Protein 8JBS (pdb70)

Radius of gyration: 22.24 Å; Cα contacts (8 Å, |Δi|>4): 721; chains: 2; bounding box: 61×54×59 Å

Nearest PDB structures (foldseek):
  8jbt-assembly1_A  TM=9.901E-01  e=3.419E-38  Chloracidobacterium thermophilum
  7xcn-assembly1_R  TM=5.108E-01  e=2.645E-13  Methanosarcina barkeri MS
  4jgi-assembly3_B-2  TM=5.455E-01  e=2.363E-11  Desulfitobacterium hafniense
  2i2x-assembly4_P  TM=4.589E-01  e=1.493E-10  Methanosarcina barkeri
  8ssc-assembly1_A  TM=4.813E-01  e=2.983E-09  Thermus thermophilus HB8

Structure (mmCIF, N/CA/C/O backbone):
data_8JBS
#
_entry.id   8JBS
#
_cell.length_a   125.218
_cell.length_b   125.218
_cell.length_c   73.088
_cell.angle_alpha   90.00
_cell.angle_beta   90.00
_cell.angle_gamma   120.00
#
_symmetry.space_group_name_H-M   'P 31 2 1'
#
loop_
_entity.id
_entity.type
_entity.pdbx_description
1 polymer 'Putative cobalamin binding protein'
2 non-polymer COBALAMIN
3 non-polymer "5'-DEOXYADENOSINE"
4 water water
#
loop_
_atom_site.group_PDB
_atom_site.id
_atom_site.type_symbol
_atom_site.label_atom_id
_atom_site.label_alt_id
_atom_site.label_comp_id
_atom_site.label_asym_id
_atom_site.label_entity_id
_atom_site.label_seq_id
_atom_site.pdbx_PDB_ins_code
_atom_site.Cartn_x
_atom_site.Cartn_y
_atom_site.Cartn_z
_atom_site.occupancy
_atom_site.B_iso_or_equiv
_atom_site.auth_seq_id
_atom_site.auth_comp_id
_atom_site.auth_asym_id
_atom_site.auth_atom_id
_atom_site.pdbx_PDB_model_num
ATOM 1 N N . VAL A 1 91 ? 24.736 -43.321 -8.250 1.00 118.89 9 VAL A N 1
ATOM 2 C CA . VAL A 1 91 ? 24.347 -42.806 -9.602 1.00 131.00 9 VAL A CA 1
ATOM 3 C C . VAL A 1 91 ? 25.615 -42.446 -10.393 1.00 134.23 9 VAL A C 1
ATOM 4 O O . VAL A 1 91 ? 25.648 -42.642 -11.606 1.00 108.37 9 VAL A O 1
ATOM 8 N N . THR A 1 92 ? 26.685 -42.004 -9.704 1.00 148.81 10 THR A N 1
ATOM 9 C CA . THR A 1 92 ? 27.868 -41.437 -10.347 1.00 138.62 10 THR A CA 1
ATOM 10 C C . THR A 1 92 ? 29.068 -42.383 -10.251 1.00 133.32 10 THR A C 1
ATOM 11 O O . THR A 1 92 ? 30.038 -42.108 -9.543 1.00 109.89 10 THR A O 1
ATOM 15 N N . ALA A 1 93 ? 28.993 -43.501 -10.981 1.00 137.45 11 ALA A N 1
ATOM 16 C CA . ALA A 1 93 ? 30.167 -44.283 -11.344 1.00 125.03 11 ALA A CA 1
ATOM 17 C C . ALA A 1 93 ? 30.519 -44.013 -12.806 1.00 127.24 11 ALA A C 1
ATOM 18 O O . ALA A 1 93 ? 31.426 -44.642 -13.340 1.00 141.73 11 ALA A O 1
ATOM 20 N N . SER A 1 94 ? 29.790 -43.083 -13.445 1.00 128.74 12 SER A N 1
ATOM 21 C CA . SER A 1 94 ? 30.079 -42.625 -14.799 1.00 110.14 12 SER A CA 1
ATOM 22 C C . SER A 1 94 ? 31.284 -41.689 -14.808 1.00 112.09 12 SER A C 1
ATOM 23 O O . SER A 1 94 ? 31.913 -41.482 -15.847 1.00 90.05 12 SER A O 1
ATOM 26 N N . LEU A 1 95 ? 31.540 -41.071 -13.648 1.00 119.96 13 LEU A N 1
ATOM 27 C CA . LEU A 1 95 ? 32.841 -40.495 -13.351 1.00 127.86 13 LEU A CA 1
ATOM 28 C C . LEU A 1 95 ? 33.917 -41.535 -13.658 1.00 121.96 13 LEU A C 1
ATOM 29 O O . LEU A 1 95 ? 34.804 -41.278 -14.472 1.00 117.18 13 LEU A O 1
ATOM 34 N N . ASP A 1 96 ? 33.782 -42.724 -13.044 1.00 110.63 14 ASP A N 1
ATOM 35 C CA . ASP A 1 96 ? 34.812 -43.757 -13.049 1.00 99.84 14 ASP A CA 1
ATOM 36 C C . ASP A 1 96 ? 35.037 -44.310 -14.461 1.00 85.69 14 ASP A C 1
ATOM 37 O O . ASP A 1 96 ? 36.081 -44.899 -14.744 1.00 83.23 14 ASP A O 1
ATOM 42 N N . GLN A 1 97 ? 34.069 -44.105 -15.358 1.00 83.54 15 GLN A N 1
ATOM 43 C CA . GLN A 1 97 ? 34.207 -44.519 -16.745 1.00 98.01 15 GLN A CA 1
ATOM 44 C C . GLN A 1 97 ? 34.961 -43.462 -17.550 1.00 88.47 15 GLN A C 1
ATOM 45 O O . GLN A 1 97 ? 35.572 -43.769 -18.574 1.00 75.54 15 GLN A O 1
ATOM 51 N N . ALA A 1 98 ? 34.861 -42.203 -17.110 1.00 93.48 16 ALA A N 1
ATOM 52 C CA . ALA A 1 98 ? 35.646 -41.121 -17.682 1.00 89.06 16 ALA A CA 1
ATOM 53 C C . ALA A 1 98 ? 37.128 -41.305 -17.350 1.00 88.26 16 ALA A C 1
ATOM 54 O O . ALA A 1 98 ? 37.982 -41.099 -18.212 1.00 91.53 16 ALA A O 1
ATOM 56 N N . LEU A 1 99 ? 37.413 -41.722 -16.107 1.00 74.08 17 LEU A N 1
ATOM 57 C CA . LEU A 1 99 ? 38.771 -41.968 -15.640 1.00 87.68 17 LEU A CA 1
ATOM 58 C C . LEU A 1 99 ? 39.434 -43.068 -16.474 1.00 91.79 17 LEU A C 1
ATOM 59 O O . LEU A 1 99 ? 40.569 -42.901 -16.918 1.00 102.10 17 LEU A O 1
ATOM 64 N N . VAL A 1 100 ? 38.731 -44.193 -16.654 1.00 96.38 18 VAL A N 1
ATOM 65 C CA . VAL A 1 100 ? 39.278 -45.374 -17.312 1.00 102.33 18 VAL A CA 1
ATOM 66 C C . VAL A 1 100 ? 39.565 -45.076 -18.784 1.00 93.22 18 VAL A C 1
ATOM 67 O O . VAL A 1 100 ? 40.583 -45.521 -19.306 1.00 90.21 18 VAL A O 1
ATOM 71 N N . ALA A 1 101 ? 38.666 -44.336 -19.448 1.00 83.93 19 ALA A N 1
ATOM 72 C CA . ALA A 1 101 ? 38.815 -44.038 -20.866 1.00 91.78 19 ALA A CA 1
ATOM 73 C C . ALA A 1 101 ? 39.861 -42.932 -21.092 1.00 96.37 19 ALA A C 1
ATOM 74 O O . ALA A 1 101 ? 40.332 -42.746 -22.219 1.00 82.35 19 ALA A O 1
ATOM 76 N N . ARG A 1 102 ? 40.249 -42.227 -20.011 1.00 91.26 20 ARG A N 1
ATOM 77 C CA . ARG A 1 102 ? 41.087 -41.037 -20.084 1.00 97.93 20 ARG A CA 1
ATOM 78 C C . ARG A 1 102 ? 40.357 -39.988 -20.928 1.00 88.88 20 ARG A C 1
ATOM 79 O O . ARG A 1 102 ? 40.961 -39.397 -21.826 1.00 85.26 20 ARG A O 1
ATOM 87 N N . ASP A 1 103 ? 39.058 -39.782 -20.636 1.00 77.49 21 ASP A N 1
ATOM 88 C CA . ASP A 1 103 ? 38.230 -38.819 -21.354 1.00 81.36 21 ASP A CA 1
ATOM 89 C C . ASP A 1 103 ? 38.394 -37.432 -20.726 1.00 76.16 21 ASP A C 1
ATOM 90 O O . ASP A 1 103 ? 37.673 -37.030 -19.804 1.00 58.66 21 ASP A O 1
ATOM 95 N N . TRP A 1 104 ? 39.352 -36.688 -21.278 1.00 78.64 22 TRP A N 1
ATOM 96 C CA . TRP A 1 104 ? 39.803 -35.452 -20.675 1.00 68.79 22 TRP A CA 1
ATOM 97 C C . TRP A 1 104 ? 38.616 -34.500 -20.575 1.00 70.23 22 TRP A C 1
ATOM 98 O O . TRP A 1 104 ? 38.396 -33.926 -19.505 1.00 66.78 22 TRP A O 1
ATOM 109 N N . ALA A 1 105 ? 37.786 -34.474 -21.635 1.00 64.07 23 ALA A N 1
ATOM 110 C CA . ALA A 1 105 ? 36.654 -33.559 -21.743 1.00 63.18 23 ALA A CA 1
ATOM 111 C C . ALA A 1 105 ? 35.667 -33.691 -20.583 1.00 66.24 23 ALA A C 1
ATOM 112 O O . ALA A 1 105 ? 35.116 -32.687 -20.120 1.00 67.05 23 ALA A O 1
ATOM 114 N N . ALA A 1 106 ? 35.416 -34.918 -20.124 1.00 64.90 24 ALA A N 1
ATOM 115 C CA . ALA A 1 106 ? 34.371 -35.113 -19.134 1.00 66.66 24 ALA A CA 1
ATOM 116 C C . ALA A 1 106 ? 34.916 -34.713 -17.770 1.00 69.92 24 ALA A C 1
ATOM 117 O O . ALA A 1 106 ? 34.195 -34.172 -16.924 1.00 67.72 24 ALA A O 1
ATOM 119 N N . LEU A 1 107 ? 36.216 -34.976 -17.599 1.00 75.86 25 LEU A N 1
ATOM 120 C CA . LEU A 1 107 ? 36.947 -34.617 -16.392 1.00 74.73 25 LEU A CA 1
ATOM 121 C C . LEU A 1 107 ? 37.011 -33.099 -16.262 1.00 63.41 25 LEU A C 1
ATOM 122 O O . LEU A 1 107 ? 36.731 -32.552 -15.194 1.00 58.25 25 LEU A O 1
ATOM 127 N N . GLN A 1 108 ? 37.355 -32.447 -17.379 1.00 59.32 26 GLN A N 1
ATOM 128 C CA . GLN A 1 108 ? 37.362 -30.997 -17.476 1.00 59.94 26 GLN A CA 1
ATOM 129 C C . GLN A 1 108 ? 35.999 -30.461 -17.074 1.00 58.72 26 GLN A C 1
ATOM 130 O O . GLN A 1 108 ? 35.938 -29.606 -16.184 1.00 58.00 26 GLN A O 1
ATOM 136 N N . ALA A 1 109 ? 34.942 -31.015 -17.695 1.00 63.96 27 ALA A N 1
ATOM 137 C CA . ALA A 1 109 ? 33.565 -30.576 -17.469 1.00 65.65 27 ALA A CA 1
ATOM 138 C C . ALA A 1 109 ? 33.196 -30.662 -15.990 1.00 59.85 27 ALA A C 1
ATOM 139 O O . ALA A 1 109 ? 32.562 -29.758 -15.456 1.00 57.88 27 ALA A O 1
ATOM 141 N N . ARG A 1 110 ? 33.572 -31.759 -15.333 1.00 65.56 28 ARG A N 1
ATOM 142 C CA . ARG A 1 110 ? 33.211 -31.958 -13.937 1.00 72.91 28 ARG A CA 1
ATOM 143 C C . ARG A 1 110 ? 34.063 -31.056 -13.046 1.00 68.12 28 ARG A C 1
ATOM 144 O O . ARG A 1 110 ? 33.542 -30.492 -12.081 1.00 64.96 28 ARG A O 1
ATOM 152 N N . TYR A 1 111 ? 35.365 -30.920 -13.363 1.00 62.60 29 TYR A N 1
ATOM 153 C CA . TYR A 1 111 ? 36.234 -30.055 -12.572 1.00 58.53 29 TYR A CA 1
ATOM 154 C C . TYR A 1 111 ? 35.698 -28.625 -12.683 1.00 56.49 29 TYR A C 1
ATOM 155 O O . TYR A 1 111 ? 35.489 -27.939 -11.674 1.00 53.69 29 TYR A O 1
ATOM 164 N N . TYR A 1 112 ? 35.384 -28.222 -13.919 1.00 49.76 30 TYR A N 1
ATOM 165 C CA . TYR A 1 112 ? 34.764 -26.928 -14.187 1.00 53.26 30 TYR A CA 1
ATOM 166 C C . TYR A 1 112 ? 33.582 -26.698 -13.247 1.00 55.84 30 TYR A C 1
ATOM 167 O O . TYR A 1 112 ? 33.532 -25.670 -12.586 1.00 65.67 30 TYR A O 1
ATOM 176 N N . GLU A 1 113 ? 32.630 -27.639 -13.210 1.00 67.18 31 GLU A N 1
ATOM 177 C CA . GLU A 1 113 ? 31.374 -27.472 -12.485 1.00 74.09 31 GLU A CA 1
ATOM 178 C C . GLU A 1 113 ? 31.668 -27.254 -11.004 1.00 64.86 31 GLU A C 1
ATOM 179 O O . GLU A 1 113 ? 30.986 -26.476 -10.351 1.00 73.20 31 GLU A O 1
ATOM 185 N N . ALA A 1 114 ? 32.686 -27.943 -10.488 1.00 58.93 32 ALA A N 1
ATOM 186 C CA . ALA A 1 114 ? 33.109 -27.784 -9.101 1.00 65.74 32 ALA A CA 1
ATOM 187 C C . ALA A 1 114 ? 33.761 -26.417 -8.873 1.00 65.83 32 ALA A C 1
ATOM 188 O O . ALA A 1 114 ? 33.455 -25.723 -7.905 1.00 64.71 32 ALA A O 1
ATOM 190 N N . ALA A 1 115 ? 34.677 -26.046 -9.774 1.00 61.41 33 ALA A N 1
ATOM 191 C CA . ALA A 1 115 ? 35.468 -24.840 -9.608 1.00 62.52 33 ALA A CA 1
ATOM 192 C C . ALA A 1 115 ? 34.565 -23.604 -9.632 1.00 61.52 33 ALA A C 1
ATOM 193 O O . ALA A 1 115 ? 34.559 -22.808 -8.687 1.00 46.37 33 ALA A O 1
ATOM 195 N N . VAL A 1 116 ? 33.779 -23.440 -10.704 1.00 55.23 34 VAL A N 1
ATOM 196 C CA . VAL A 1 116 ? 32.961 -22.238 -10.836 1.00 53.41 34 VAL A CA 1
ATOM 197 C C . VAL A 1 116 ? 31.892 -22.196 -9.743 1.00 55.78 34 VAL A C 1
ATOM 198 O O . VAL A 1 116 ? 31.244 -21.170 -9.573 1.00 54.37 34 VAL A O 1
ATOM 202 N N . ALA A 1 117 ? 31.699 -23.285 -8.990 1.00 57.60 35 ALA A N 1
ATOM 203 C CA . ALA A 1 117 ? 30.680 -23.294 -7.955 1.00 65.57 35 ALA A CA 1
ATOM 204 C C . ALA A 1 117 ? 31.304 -23.061 -6.581 1.00 64.55 35 ALA A C 1
ATOM 205 O O . ALA A 1 117 ? 30.583 -22.942 -5.591 1.00 72.26 35 ALA A O 1
ATOM 207 N N . GLY A 1 118 ? 32.637 -23.026 -6.520 1.00 60.83 36 GLY A N 1
ATOM 208 C CA . GLY A 1 118 ? 33.343 -22.747 -5.278 1.00 59.65 36 GLY A CA 1
ATOM 209 C C . GLY A 1 118 ? 33.442 -24.005 -4.420 1.00 66.62 36 GLY A C 1
ATOM 210 O O . GLY A 1 118 ? 33.591 -23.920 -3.202 1.00 66.95 36 GLY A O 1
ATOM 211 N N . ASP A 1 119 ? 33.375 -25.171 -5.078 1.00 63.17 37 ASP A N 1
ATOM 212 C CA . ASP A 1 119 ? 33.254 -26.436 -4.379 1.00 61.88 37 ASP A CA 1
ATOM 213 C C . ASP A 1 119 ? 34.629 -27.084 -4.260 1.00 60.43 37 ASP A C 1
ATOM 214 O O . ASP A 1 119 ? 34.980 -27.981 -5.038 1.00 56.72 37 ASP A O 1
ATOM 219 N N . GLU A 1 120 ? 35.360 -26.644 -3.227 1.00 59.95 38 GLU A N 1
ATOM 220 C CA . GLU A 1 120 ? 36.712 -27.095 -2.949 1.00 69.51 38 GLU A CA 1
ATOM 221 C C . GLU A 1 120 ? 36.743 -28.621 -2.850 1.00 75.88 38 GLU A C 1
ATOM 222 O O . GLU A 1 120 ? 37.601 -29.252 -3.468 1.00 75.49 38 GLU A O 1
ATOM 228 N N . LEU A 1 121 ? 35.787 -29.203 -2.100 1.00 82.29 39 LEU A N 1
ATOM 229 C CA . LEU A 1 121 ? 35.816 -30.626 -1.771 1.00 79.58 39 LEU A CA 1
ATOM 230 C C . LEU A 1 121 ? 35.509 -31.442 -3.026 1.00 72.52 39 LEU A C 1
ATOM 231 O O . LEU A 1 121 ? 36.209 -32.402 -3.317 1.00 74.94 39 LEU A O 1
ATOM 236 N N . ALA A 1 122 ? 34.459 -31.069 -3.772 1.00 72.00 40 ALA A N 1
ATOM 237 C CA . ALA A 1 122 ? 34.142 -31.749 -5.023 1.00 64.29 40 ALA A CA 1
ATOM 238 C C . ALA A 1 122 ? 35.354 -31.696 -5.954 1.00 64.71 40 ALA A C 1
ATOM 239 O O . ALA A 1 122 ? 35.657 -32.666 -6.656 1.00 67.59 40 ALA A O 1
ATOM 241 N N . GLY A 1 123 ? 36.068 -30.561 -5.907 1.00 62.76 41 GLY A N 1
ATOM 242 C CA . GLY A 1 123 ? 37.242 -30.345 -6.727 1.00 57.77 41 GLY A CA 1
ATOM 243 C C . GLY A 1 123 ? 38.391 -31.269 -6.352 1.00 56.26 41 GLY A C 1
ATOM 244 O O . GLY A 1 123 ? 38.925 -31.957 -7.217 1.00 55.99 41 GLY A O 1
ATOM 245 N N . VAL A 1 124 ? 38.759 -31.287 -5.066 1.00 60.35 42 VAL A N 1
ATOM 246 C CA . VAL A 1 124 ? 39.826 -32.158 -4.598 1.00 66.32 42 VAL A CA 1
ATOM 247 C C . VAL A 1 124 ? 39.442 -33.622 -4.839 1.00 61.98 42 VAL A C 1
ATOM 248 O O . VAL A 1 124 ? 40.255 -34.400 -5.345 1.00 65.95 42 VAL A O 1
ATOM 252 N N . ALA A 1 125 ? 38.198 -33.992 -4.502 1.00 67.34 43 ALA A N 1
ATOM 253 C CA . ALA A 1 125 ? 37.728 -35.365 -4.670 1.00 74.52 43 ALA A CA 1
ATOM 254 C C . ALA A 1 125 ? 38.005 -35.819 -6.104 1.00 73.81 43 ALA A C 1
ATOM 255 O O . ALA A 1 125 ? 38.621 -36.857 -6.314 1.00 68.19 43 ALA A O 1
ATOM 257 N N . LEU A 1 126 ? 37.576 -35.022 -7.093 1.00 74.15 44 LEU A N 1
ATOM 258 C CA . LEU A 1 126 ? 37.752 -35.408 -8.482 1.00 74.25 44 LEU A CA 1
ATOM 259 C C . LEU A 1 126 ? 39.234 -35.675 -8.734 1.00 71.18 44 LEU A C 1
ATOM 260 O O . LEU A 1 126 ? 39.578 -36.709 -9.297 1.00 72.00 44 LEU A O 1
ATOM 265 N N . LEU A 1 127 ? 40.118 -34.781 -8.261 1.00 75.57 45 LEU A N 1
ATOM 266 C CA . LEU A 1 127 ? 41.557 -34.938 -8.468 1.00 73.36 45 LEU A CA 1
ATOM 267 C C . LEU A 1 127 ? 42.067 -36.175 -7.732 1.00 74.17 45 LEU A C 1
ATOM 268 O O . LEU A 1 127 ? 42.720 -37.004 -8.367 1.00 63.91 45 LEU A O 1
ATOM 273 N N . GLU A 1 128 ? 41.800 -36.256 -6.408 1.00 73.92 46 GLU A N 1
ATOM 274 C CA . GLU A 1 128 ? 42.217 -37.379 -5.565 1.00 79.05 46 GLU A CA 1
ATOM 275 C C . GLU A 1 128 ? 41.895 -38.705 -6.279 1.00 78.11 46 GLU A C 1
ATOM 276 O O . GLU A 1 128 ? 42.772 -39.536 -6.523 1.00 75.05 46 GLU A O 1
ATOM 282 N N . ARG A 1 129 ? 40.640 -38.860 -6.708 1.00 80.25 47 ARG A N 1
ATOM 283 C CA . ARG A 1 129 ? 40.164 -40.104 -7.291 1.00 84.27 47 ARG A CA 1
ATOM 284 C C . ARG A 1 129 ? 40.909 -40.427 -8.592 1.00 78.37 47 ARG A C 1
ATOM 285 O O . ARG A 1 129 ? 41.294 -41.570 -8.808 1.00 84.92 47 ARG A O 1
ATOM 293 N N . ALA A 1 130 ? 41.165 -39.425 -9.440 1.00 71.93 48 ALA A N 1
ATOM 294 C CA . ALA A 1 130 ? 41.891 -39.642 -10.686 1.00 68.88 48 ALA A CA 1
ATOM 295 C C . ALA A 1 130 ? 43.360 -40.029 -10.465 1.00 72.64 48 ALA A C 1
ATOM 296 O O . ALA A 1 130 ? 43.969 -40.642 -11.339 1.00 71.55 48 ALA A O 1
ATOM 298 N N . TYR A 1 131 ? 43.957 -39.655 -9.322 1.00 77.51 49 TYR A N 1
ATOM 299 C CA . TYR A 1 131 ? 45.339 -40.021 -9.023 1.00 81.45 49 TYR A CA 1
ATOM 300 C C . TYR A 1 131 ? 45.391 -41.511 -8.686 1.00 86.49 49 TYR A C 1
ATOM 301 O O . TYR A 1 131 ? 46.189 -42.251 -9.267 1.00 85.48 49 TYR A O 1
ATOM 310 N N . ARG A 1 132 ? 44.515 -41.923 -7.754 1.00 92.71 50 ARG A N 1
ATOM 311 C CA . ARG A 1 132 ? 44.444 -43.292 -7.262 1.00 89.03 50 ARG A CA 1
ATOM 312 C C . ARG A 1 132 ? 43.905 -44.236 -8.325 1.00 79.64 50 ARG A C 1
ATOM 313 O O . ARG A 1 132 ? 44.070 -45.438 -8.190 1.00 78.71 50 ARG A O 1
ATOM 321 N N . SER A 1 133 ? 43.395 -43.651 -9.411 1.00 82.93 51 SER A N 1
ATOM 322 C CA . SER A 1 133 ? 42.981 -44.455 -10.583 1.00 83.07 51 SER A CA 1
ATOM 323 C C . SER A 1 133 ? 44.219 -44.615 -11.464 1.00 78.45 51 SER A C 1
ATOM 324 O O . SER A 1 133 ? 44.110 -45.249 -12.524 1.00 73.90 51 SER A O 1
ATOM 327 N N . GLY A 1 134 ? 45.336 -44.019 -11.046 1.00 76.74 52 GLY A N 1
ATOM 328 C CA . GLY A 1 134 ? 46.588 -44.143 -11.777 1.00 74.05 52 GLY A CA 1
ATOM 329 C C . GLY A 1 134 ? 46.854 -43.021 -12.792 1.00 76.89 52 GLY A C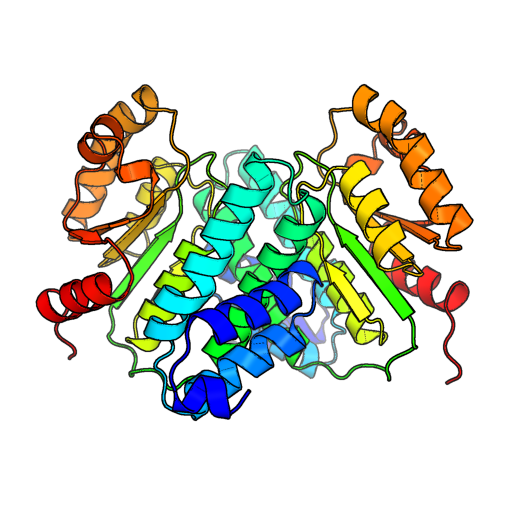 1
ATOM 330 O O . GLY A 1 134 ? 47.813 -43.113 -13.548 1.00 66.86 52 GLY A O 1
ATOM 331 N N . ILE A 1 135 ? 46.058 -41.940 -12.825 1.00 86.55 53 ILE A N 1
ATOM 332 C CA . ILE A 1 135 ? 46.416 -40.808 -13.678 1.00 75.14 53 ILE A CA 1
ATOM 333 C C . ILE A 1 135 ? 47.483 -39.990 -12.955 1.00 64.71 53 ILE A C 1
ATOM 334 O O . ILE A 1 135 ? 47.310 -39.606 -11.790 1.00 59.80 53 ILE A O 1
ATOM 339 N N . PRO A 1 136 ? 48.621 -39.709 -13.624 1.00 57.33 54 PRO A N 1
ATOM 340 C CA . PRO A 1 136 ? 49.687 -38.906 -12.999 1.00 58.39 54 PRO A CA 1
ATOM 341 C C . PRO A 1 136 ? 49.312 -37.424 -12.798 1.00 57.86 54 PRO A C 1
ATOM 342 O O . PRO A 1 136 ? 48.573 -36.814 -13.593 1.00 50.92 54 PRO A O 1
ATOM 346 N N . VAL A 1 137 ? 49.836 -36.833 -11.718 1.00 55.47 55 VAL A N 1
ATOM 347 C CA . VAL A 1 137 ? 49.504 -35.465 -11.335 1.00 56.12 55 VAL A CA 1
ATOM 348 C C . VAL A 1 137 ? 49.792 -34.499 -12.489 1.00 48.20 55 VAL A C 1
ATOM 349 O O . VAL A 1 137 ? 48.984 -33.622 -12.795 1.00 49.00 55 VAL A O 1
ATOM 353 N N . VAL A 1 138 ? 50.947 -34.649 -13.123 1.00 42.44 56 VAL A N 1
ATOM 354 C CA . VAL A 1 138 ? 51.316 -33.791 -14.229 1.00 44.53 56 VAL A CA 1
ATOM 355 C C . VAL A 1 138 ? 50.260 -33.819 -15.331 1.00 47.85 56 VAL A C 1
ATOM 356 O O . VAL A 1 138 ? 50.012 -32.797 -15.963 1.00 56.00 56 VAL A O 1
ATOM 360 N N . ALA A 1 139 ? 49.655 -34.980 -15.596 1.00 55.79 57 ALA A N 1
ATOM 361 C CA . ALA A 1 139 ? 48.687 -35.091 -16.683 1.00 53.46 57 ALA A CA 1
ATOM 362 C C . ALA A 1 139 ? 47.337 -34.522 -16.252 1.00 50.88 57 ALA A C 1
ATOM 363 O O . ALA A 1 139 ? 46.638 -33.900 -17.042 1.00 51.42 57 ALA A O 1
ATOM 365 N N . LEU A 1 140 ? 46.980 -34.693 -14.977 1.00 56.18 58 LEU A N 1
ATOM 366 C CA . LEU A 1 140 ? 45.860 -33.949 -14.420 1.00 53.98 58 LEU A CA 1
ATOM 367 C C . LEU A 1 140 ? 46.054 -32.460 -14.675 1.00 55.88 58 LEU A C 1
ATOM 368 O O . LEU A 1 140 ? 45.122 -31.806 -15.130 1.00 53.34 58 LEU A O 1
ATOM 373 N N . LYS A 1 141 ? 47.261 -31.960 -14.355 1.00 52.74 59 LYS A N 1
ATOM 374 C CA . LYS A 1 141 ? 47.595 -30.548 -14.429 1.00 51.94 59 LYS A CA 1
ATOM 375 C C . LYS A 1 141 ? 47.549 -30.022 -15.866 1.00 49.68 59 LYS A C 1
ATOM 376 O O . LYS A 1 141 ? 47.029 -28.935 -16.105 1.00 49.60 59 LYS A O 1
ATOM 382 N N . GLU A 1 142 ? 48.088 -30.796 -16.810 1.00 48.72 60 GLU A N 1
ATOM 383 C CA . GLU A 1 142 ? 48.208 -30.361 -18.189 1.00 53.33 60 GLU A CA 1
ATOM 384 C C . GLU A 1 142 ? 46.908 -30.572 -18.963 1.00 53.02 60 GLU A C 1
ATOM 385 O O . GLU A 1 142 ? 46.645 -29.822 -19.900 1.00 54.06 60 GLU A O 1
ATOM 391 N N . HIS A 1 143 ? 46.077 -31.535 -18.542 1.00 47.78 61 HIS A N 1
ATOM 392 C CA . HIS A 1 143 ? 44.980 -31.990 -19.387 1.00 49.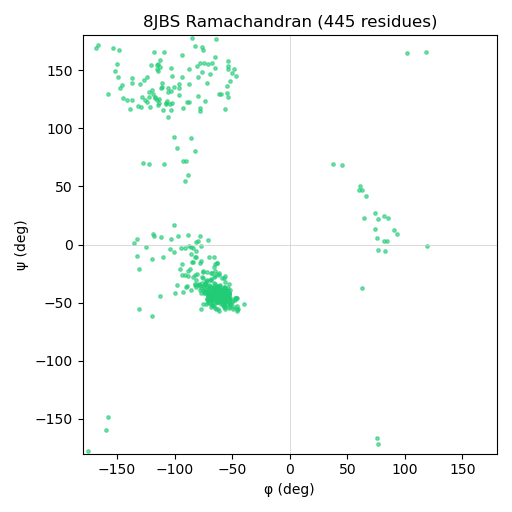24 61 HIS A CA 1
ATOM 393 C C . HIS A 1 143 ? 43.619 -31.904 -18.692 1.00 52.37 61 HIS A C 1
ATOM 394 O O . HIS A 1 143 ? 42.618 -32.127 -19.356 1.00 53.30 61 HIS A O 1
ATOM 401 N N . VAL A 1 144 ? 43.557 -31.485 -17.415 1.00 54.12 62 VAL A N 1
ATOM 402 C CA . VAL A 1 144 ? 42.294 -31.137 -16.767 1.00 52.22 62 VAL A CA 1
ATOM 403 C C . VAL A 1 144 ? 42.347 -29.662 -16.331 1.00 56.25 62 VAL A C 1
ATOM 404 O O . VAL A 1 144 ? 41.536 -28.829 -16.755 1.00 53.04 62 VAL A O 1
ATOM 408 N N . LEU A 1 145 ? 43.295 -29.326 -15.447 1.00 60.40 63 LEU A N 1
ATOM 409 C CA . LEU A 1 145 ? 43.303 -28.023 -14.801 1.00 51.16 63 LEU A CA 1
ATOM 410 C C . LEU A 1 145 ? 43.599 -26.917 -15.805 1.00 44.87 63 LEU A C 1
ATOM 411 O O . LEU A 1 145 ? 42.860 -25.953 -15.886 1.00 50.27 63 LEU A O 1
ATOM 416 N N . THR A 1 146 ? 44.663 -27.060 -16.587 1.00 43.62 64 THR A N 1
ATOM 417 C CA . THR A 1 146 ? 45.063 -25.997 -17.489 1.00 45.64 64 THR A CA 1
ATOM 418 C C . THR A 1 146 ? 43.964 -25.736 -18.530 1.00 49.26 64 THR A C 1
ATOM 419 O O . THR A 1 146 ? 43.472 -24.621 -18.639 1.00 53.79 64 THR A O 1
ATOM 423 N N . PRO A 1 147 ? 43.490 -26.725 -19.315 1.00 62.91 65 PRO A N 1
ATOM 424 C CA . PRO A 1 147 ? 42.392 -26.476 -20.262 1.00 57.28 65 PRO A CA 1
ATOM 425 C C . PRO A 1 147 ? 41.145 -25.806 -19.680 1.00 51.39 65 PRO A C 1
ATOM 426 O O . PRO A 1 147 ? 40.519 -24.955 -20.318 1.00 49.49 65 PRO A O 1
ATOM 430 N N . VAL A 1 148 ? 40.777 -26.210 -18.459 1.00 44.27 66 VAL A N 1
ATOM 431 C CA . VAL A 1 148 ? 39.604 -25.658 -17.804 1.00 47.62 66 VAL A CA 1
ATOM 432 C C . VAL A 1 148 ? 39.788 -24.160 -17.572 1.00 51.62 66 VAL A C 1
ATOM 433 O O . VAL A 1 148 ? 38.887 -23.353 -17.836 1.00 52.29 66 VAL A O 1
ATOM 437 N N . LEU A 1 149 ? 40.965 -23.790 -17.071 1.00 47.72 67 LEU A N 1
ATOM 438 C CA . LEU A 1 149 ? 41.216 -22.398 -16.747 1.00 50.85 67 LEU A CA 1
ATOM 439 C C . LEU A 1 149 ? 41.301 -21.572 -18.028 1.00 51.00 67 LEU A C 1
ATOM 440 O O . LEU A 1 149 ? 40.857 -20.429 -18.060 1.00 51.80 67 LEU A O 1
ATOM 445 N N . HIS A 1 150 ? 41.865 -22.154 -19.088 1.00 47.16 68 HIS A N 1
ATOM 446 C CA . HIS A 1 150 ? 41.921 -21.450 -20.356 1.00 51.42 68 HIS A CA 1
ATOM 447 C C . HIS A 1 150 ? 40.481 -21.167 -20.774 1.00 53.45 68 HIS A C 1
ATOM 448 O O . HIS A 1 150 ? 40.158 -20.061 -21.185 1.00 59.32 68 HIS A O 1
ATOM 455 N N . LEU A 1 151 ? 39.603 -22.164 -20.625 1.00 54.57 69 LEU A N 1
ATOM 456 C CA . LEU A 1 151 ? 38.245 -22.028 -21.108 1.00 50.53 69 LEU A CA 1
ATOM 457 C C . LEU A 1 151 ? 37.478 -21.005 -20.262 1.00 53.58 69 LEU A C 1
ATOM 458 O O . LEU A 1 151 ? 36.719 -20.188 -20.798 1.00 49.11 69 LEU A O 1
ATOM 463 N N . ILE A 1 152 ? 37.642 -21.081 -18.930 1.00 46.74 70 ILE A N 1
ATOM 464 C CA . ILE A 1 152 ? 37.103 -20.056 -18.056 1.00 49.02 70 ILE A CA 1
ATOM 465 C C . ILE A 1 152 ? 37.437 -18.662 -18.601 1.00 50.00 70 ILE A C 1
ATOM 466 O O . ILE A 1 152 ? 36.588 -17.777 -18.609 1.00 48.58 70 ILE A O 1
ATOM 471 N N . GLY A 1 153 ? 38.692 -18.446 -19.002 1.00 47.21 71 GLY A N 1
ATOM 472 C CA . GLY A 1 153 ? 39.093 -17.160 -19.539 1.00 49.52 71 GLY A CA 1
ATOM 473 C C . GLY A 1 153 ? 38.448 -16.873 -20.897 1.00 51.08 71 GLY A C 1
ATOM 474 O O . GLY A 1 153 ? 38.046 -15.745 -21.144 1.00 53.57 71 GLY A O 1
ATOM 475 N N . GLU A 1 154 ? 38.377 -17.868 -21.796 1.00 55.66 72 GLU A N 1
ATOM 476 C CA . GLU A 1 154 ? 37.761 -17.657 -23.103 1.00 55.74 72 GLU A CA 1
ATOM 477 C C . GLU A 1 154 ? 36.299 -17.268 -22.891 1.00 55.09 72 GLU A C 1
ATOM 478 O O . GLU A 1 154 ? 35.807 -16.336 -23.518 1.00 59.00 72 GLU A O 1
ATOM 484 N N . ARG A 1 155 ? 35.621 -17.947 -21.962 1.00 57.91 73 ARG A N 1
ATOM 485 C CA . ARG A 1 155 ? 34.211 -17.686 -21.701 1.00 65.79 73 ARG A CA 1
ATOM 486 C C . ARG A 1 155 ? 34.021 -16.301 -21.077 1.00 61.85 73 ARG A C 1
ATOM 487 O O . ARG A 1 155 ? 33.107 -15.561 -21.455 1.00 54.50 73 ARG A O 1
ATOM 495 N N . TRP A 1 156 ? 34.876 -15.962 -20.101 1.00 61.69 74 TRP A N 1
ATOM 496 C CA . TRP A 1 156 ? 34.764 -14.685 -19.423 1.00 54.95 74 TRP A CA 1
ATOM 497 C C . TRP A 1 156 ? 34.851 -13.560 -20.454 1.00 59.64 74 TRP A C 1
ATOM 498 O O . TRP A 1 156 ? 34.146 -12.555 -20.339 1.00 64.29 74 TRP A O 1
ATOM 509 N N . ARG A 1 157 ? 35.717 -13.749 -21.454 1.00 52.71 75 ARG A N 1
ATOM 510 C CA . ARG A 1 157 ? 35.966 -12.726 -22.453 1.00 56.40 75 ARG A CA 1
ATOM 511 C C . ARG A 1 157 ? 34.760 -12.547 -23.375 1.00 58.90 75 ARG A C 1
ATOM 512 O O . ARG A 1 157 ? 34.525 -11.430 -23.834 1.00 57.20 75 ARG A O 1
ATOM 520 N N . ARG A 1 158 ? 34.053 -13.657 -23.660 1.00 58.83 76 ARG A N 1
ATOM 521 C CA . ARG A 1 158 ? 32.945 -13.689 -24.601 1.00 57.46 76 ARG A CA 1
ATOM 522 C C . ARG A 1 158 ? 31.658 -13.289 -23.880 1.00 58.11 76 ARG A C 1
ATOM 523 O O . ARG A 1 158 ? 30.606 -13.235 -24.492 1.00 66.14 76 ARG A O 1
ATOM 531 N N . GLY A 1 159 ? 31.720 -13.035 -22.572 1.00 61.05 77 GLY A N 1
ATOM 532 C CA . GLY A 1 159 ? 30.531 -12.653 -21.820 1.00 59.01 77 GLY A CA 1
ATOM 533 C C . GLY A 1 159 ? 29.691 -13.847 -21.350 1.00 58.69 77 GLY A C 1
ATOM 534 O O . GLY A 1 159 ? 28.684 -13.651 -20.691 1.00 55.97 77 GLY A O 1
ATOM 535 N N . GLU A 1 160 ? 30.131 -15.083 -21.602 1.00 56.67 78 GLU A N 1
ATOM 536 C CA . GLU A 1 160 ? 29.416 -16.262 -21.139 1.00 56.66 78 GLU A CA 1
ATOM 537 C C . GLU A 1 160 ? 29.715 -16.609 -19.678 1.00 54.63 78 GLU A C 1
ATOM 538 O O . GLU A 1 160 ? 29.146 -17.547 -19.136 1.00 53.50 78 GLU A O 1
ATOM 544 N N . LEU A 1 161 ? 30.642 -15.905 -19.035 1.00 63.20 79 LEU A N 1
ATOM 545 C CA . LEU A 1 161 ? 31.072 -16.265 -17.689 1.00 60.57 79 LEU A CA 1
ATOM 546 C C . LEU A 1 161 ? 31.532 -14.988 -17.013 1.00 52.71 79 LEU A C 1
ATOM 547 O O . LEU A 1 161 ? 32.014 -14.081 -17.691 1.00 49.48 79 LEU A O 1
ATOM 552 N N . ASN A 1 162 ? 31.365 -14.934 -15.695 1.00 47.35 80 ASN A N 1
ATOM 553 C CA . ASN A 1 162 ? 31.618 -13.705 -14.964 1.00 53.46 80 ASN A CA 1
ATOM 554 C C . ASN A 1 162 ? 32.749 -13.833 -13.939 1.00 54.27 80 ASN A C 1
ATOM 555 O O . ASN A 1 162 ? 33.137 -14.931 -13.521 1.00 52.46 80 ASN A O 1
ATOM 560 N N . ILE A 1 163 ? 33.195 -12.660 -13.478 1.00 47.67 81 ILE A N 1
ATOM 561 C CA . ILE A 1 163 ? 34.340 -12.531 -12.596 1.00 48.14 81 ILE A CA 1
ATOM 562 C C . ILE A 1 163 ? 34.160 -13.444 -11.398 1.00 55.06 81 ILE A C 1
ATOM 563 O O . ILE A 1 163 ? 35.116 -14.106 -10.999 1.00 54.66 81 ILE A O 1
ATOM 568 N N . TRP A 1 164 ? 32.944 -13.496 -10.837 1.00 58.67 82 TRP A N 1
ATOM 569 C CA . TRP A 1 164 ? 32.795 -14.149 -9.545 1.00 55.64 82 TRP A CA 1
ATOM 570 C C . TRP A 1 164 ? 33.038 -15.637 -9.717 1.00 50.04 82 TRP A C 1
ATOM 571 O O . TRP A 1 164 ? 33.462 -16.309 -8.788 1.00 53.77 82 TRP A O 1
ATOM 582 N N . GLU A 1 165 ? 32.831 -16.135 -10.934 1.00 51.81 83 GLU A N 1
ATOM 583 C CA . GLU A 1 165 ? 32.937 -17.564 -11.170 1.00 56.40 83 GLU A CA 1
ATOM 584 C C . GLU A 1 165 ? 34.405 -17.948 -11.377 1.00 52.59 83 GLU A C 1
ATOM 585 O O . GLU A 1 165 ? 34.842 -19.041 -11.032 1.00 52.61 83 GLU A O 1
ATOM 591 N N . GLU A 1 166 ? 35.174 -17.046 -11.987 1.00 51.56 84 GLU A N 1
ATOM 592 C CA . GLU A 1 166 ? 36.599 -17.267 -12.179 1.00 51.92 84 GLU A CA 1
ATOM 593 C C . GLU A 1 166 ? 37.284 -17.219 -10.815 1.00 46.78 84 GLU A C 1
ATOM 594 O O . GLU A 1 166 ? 38.043 -18.125 -10.485 1.00 43.38 84 GLU A O 1
ATOM 600 N N . HIS A 1 167 ? 36.956 -16.185 -10.023 1.00 46.29 85 HIS A N 1
ATOM 601 C CA . HIS A 1 167 ? 37.522 -15.979 -8.697 1.00 48.65 85 HIS A CA 1
ATOM 602 C C . HIS A 1 167 ? 37.348 -17.211 -7.813 1.00 49.71 85 HIS A C 1
ATOM 603 O O . HIS A 1 167 ? 38.258 -17.542 -7.063 1.00 60.39 85 HIS A O 1
ATOM 610 N N . LEU A 1 168 ? 36.185 -17.875 -7.877 1.00 54.31 86 LEU A N 1
ATOM 611 C CA . LEU A 1 168 ? 35.957 -19.074 -7.077 1.00 54.06 86 LEU A CA 1
ATOM 612 C C . LEU A 1 168 ? 36.806 -20.222 -7.621 1.00 49.27 86 LEU A C 1
ATOM 613 O O . LEU A 1 168 ? 37.429 -20.960 -6.862 1.00 47.68 86 LEU A O 1
ATOM 618 N N . ALA A 1 169 ? 36.820 -20.361 -8.950 1.00 45.24 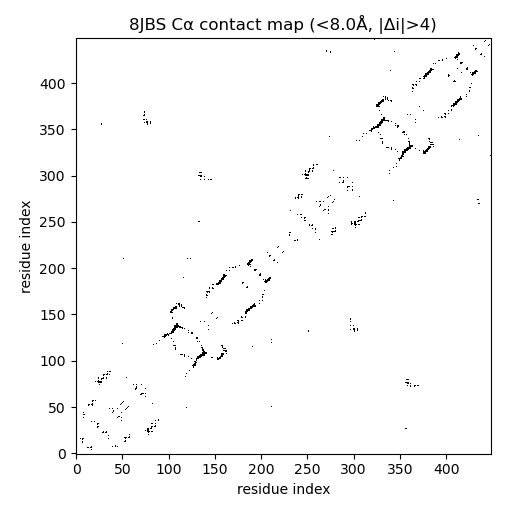87 ALA A N 1
ATOM 619 C CA . ALA A 1 169 ? 37.611 -21.376 -9.617 1.00 53.95 87 ALA A CA 1
ATOM 620 C C . ALA A 1 169 ? 39.092 -21.234 -9.257 1.00 57.41 87 ALA A C 1
ATOM 621 O O . ALA A 1 169 ? 39.774 -22.221 -8.940 1.00 55.13 87 ALA A O 1
ATOM 623 N N . SER A 1 170 ? 39.584 -19.989 -9.303 1.00 52.08 88 SER A N 1
ATOM 624 C CA . SER A 1 170 ? 40.954 -19.693 -8.903 1.00 50.06 88 SER A CA 1
ATOM 625 C C . SER A 1 170 ? 41.209 -20.135 -7.457 1.00 46.21 88 SER A C 1
ATOM 626 O O . SER A 1 170 ? 42.146 -20.883 -7.201 1.00 45.46 88 SER A O 1
ATOM 629 N N . GLN A 1 171 ? 40.361 -19.741 -6.498 1.00 48.65 89 GLN A N 1
ATOM 630 C CA . GLN A 1 171 ? 40.583 -20.156 -5.113 1.00 53.02 89 GLN A CA 1
ATOM 631 C C . GLN A 1 171 ? 40.492 -21.672 -4.955 1.00 56.69 89 GLN A C 1
ATOM 632 O O . GLN A 1 171 ? 41.334 -22.261 -4.277 1.00 64.09 89 GLN A O 1
ATOM 638 N N . VAL A 1 172 ? 39.483 -22.299 -5.582 1.00 55.99 90 VAL A N 1
ATOM 639 C CA . VAL A 1 172 ? 39.340 -23.750 -5.524 1.00 59.19 90 VAL A CA 1
ATOM 640 C C . VAL A 1 172 ? 40.624 -24.414 -6.026 1.00 61.07 90 VAL A C 1
ATOM 641 O O . VAL A 1 172 ? 41.149 -25.313 -5.367 1.00 69.81 90 VAL A O 1
ATOM 645 N N . THR A 1 173 ? 41.133 -23.967 -7.181 1.00 56.93 91 THR A N 1
ATOM 646 C CA . THR A 1 173 ? 42.245 -24.648 -7.824 1.00 58.20 91 THR A CA 1
ATOM 647 C C . THR A 1 173 ? 43.522 -24.514 -6.987 1.00 55.41 91 THR A C 1
ATOM 648 O O . THR A 1 173 ? 44.314 -25.446 -6.924 1.00 55.04 91 THR A O 1
ATOM 652 N N . LEU A 1 174 ? 43.755 -23.353 -6.375 1.00 53.50 92 LEU A N 1
ATOM 653 C CA . LEU A 1 174 ? 44.953 -23.162 -5.566 1.00 51.63 92 LEU A CA 1
ATOM 654 C C . LEU A 1 174 ? 44.878 -24.069 -4.338 1.00 52.71 92 LEU A C 1
ATOM 655 O O . LEU A 1 174 ? 45.896 -24.569 -3.861 1.00 60.54 92 LEU A O 1
ATOM 660 N N . ALA A 1 175 ? 43.670 -24.223 -3.790 1.00 58.93 93 ALA A N 1
ATOM 661 C CA . ALA A 1 175 ? 43.499 -24.954 -2.549 1.00 58.34 93 ALA A CA 1
ATOM 662 C C . ALA A 1 175 ? 43.581 -26.450 -2.833 1.00 57.49 93 ALA A C 1
ATOM 663 O O . ALA A 1 175 ? 44.224 -27.170 -2.062 1.00 64.93 93 ALA A O 1
ATOM 665 N N . ALA A 1 176 ? 43.021 -26.873 -3.985 1.00 58.72 94 ALA A N 1
ATOM 666 C CA . ALA A 1 176 ? 42.864 -28.287 -4.342 1.00 66.23 94 ALA A CA 1
ATOM 667 C C . ALA A 1 176 ? 44.180 -28.924 -4.790 1.00 65.29 94 ALA A C 1
ATOM 668 O O . ALA A 1 176 ? 44.448 -30.103 -4.533 1.00 68.64 94 ALA A O 1
ATOM 670 N N . THR A 1 177 ? 44.992 -28.126 -5.478 1.00 61.45 95 THR A N 1
ATOM 671 C CA . THR A 1 177 ? 46.301 -28.552 -5.938 1.00 61.32 95 THR A CA 1
ATOM 672 C C . THR A 1 177 ? 47.218 -28.798 -4.728 1.00 57.81 95 THR A C 1
ATOM 673 O O . THR A 1 177 ? 47.940 -29.790 -4.669 1.00 52.08 95 THR A O 1
ATOM 677 N N . GLU A 1 178 ? 47.161 -27.904 -3.735 1.00 55.95 96 GLU A N 1
ATOM 678 C CA . GLU A 1 178 ? 47.991 -27.993 -2.545 1.00 55.48 96 GLU A CA 1
ATOM 679 C C . GLU A 1 178 ? 47.525 -29.197 -1.720 1.00 59.49 96 GLU A C 1
ATOM 680 O O . GLU A 1 178 ? 48.348 -30.043 -1.363 1.00 53.48 96 GLU A O 1
ATOM 686 N N . HIS A 1 179 ? 46.203 -29.273 -1.474 1.00 60.37 97 HIS A N 1
ATOM 687 C CA . HIS A 1 179 ? 45.554 -30.384 -0.785 1.00 66.86 97 HIS A CA 1
ATOM 688 C C . HIS A 1 179 ? 46.052 -31.735 -1.315 1.00 60.57 97 HIS A C 1
ATOM 689 O O . HIS A 1 179 ? 46.405 -32.623 -0.536 1.00 63.13 97 HIS A O 1
ATOM 696 N N . LEU A 1 180 ? 46.123 -31.886 -2.641 1.00 54.43 98 LEU A N 1
ATOM 697 C CA . LEU A 1 180 ? 46.611 -33.114 -3.251 1.00 53.50 98 LEU A CA 1
ATOM 698 C C . LEU A 1 180 ? 48.119 -33.269 -3.075 1.00 57.92 98 LEU A C 1
ATOM 699 O O . LEU A 1 180 ? 48.610 -34.380 -2.878 1.00 54.80 98 LEU A O 1
ATOM 704 N N . HIS A 1 181 ? 48.856 -32.159 -3.236 1.00 50.68 99 HIS A N 1
ATOM 705 C CA . HIS A 1 181 ? 50.308 -32.197 -3.253 1.00 48.00 99 HIS A CA 1
ATOM 706 C C . HIS A 1 181 ? 50.869 -32.617 -1.901 1.00 46.76 99 HIS A C 1
ATOM 707 O O . HIS A 1 181 ? 51.889 -33.294 -1.870 1.00 43.04 99 HIS A O 1
ATOM 714 N N . ARG A 1 182 ? 50.231 -32.190 -0.796 1.00 47.79 100 ARG A N 1
ATOM 715 C CA . ARG A 1 182 ? 50.729 -32.530 0.535 1.00 52.85 100 ARG A CA 1
ATOM 716 C C . ARG A 1 182 ? 50.680 -34.046 0.757 1.00 55.25 100 ARG A C 1
ATOM 717 O O . ARG A 1 182 ? 51.376 -34.554 1.626 1.00 55.50 100 ARG A O 1
ATOM 725 N N . GLN A 1 183 ? 49.920 -34.757 -0.091 1.00 59.17 101 GLN A N 1
ATOM 726 C CA . GLN A 1 183 ? 49.716 -36.187 0.014 1.00 58.15 101 GLN A CA 1
ATOM 727 C C . GLN A 1 183 ? 50.703 -36.972 -0.840 1.00 52.66 101 GLN A C 1
ATOM 728 O O . GLN A 1 183 ? 50.830 -38.170 -0.660 1.00 54.36 101 GLN A O 1
ATOM 734 N N . LEU A 1 184 ? 51.368 -36.336 -1.803 1.00 57.89 102 LEU A N 1
ATOM 735 C CA . LEU A 1 184 ? 52.159 -37.077 -2.773 1.00 56.75 102 LEU A CA 1
ATOM 736 C C . LEU A 1 184 ? 53.513 -37.485 -2.200 1.00 58.02 102 LEU A C 1
ATOM 737 O O . LEU A 1 184 ? 54.182 -36.690 -1.530 1.00 53.22 102 LEU A O 1
ATOM 742 N N . PRO A 1 185 ? 54.023 -38.682 -2.566 1.00 53.81 103 PRO A N 1
ATOM 743 C CA . PRO A 1 185 ? 55.419 -39.031 -2.285 1.00 54.94 103 PRO A CA 1
ATOM 744 C C . PRO A 1 185 ? 56.375 -38.159 -3.103 1.00 52.79 103 PRO A C 1
ATOM 745 O O . PRO A 1 185 ? 55.992 -37.660 -4.174 1.00 54.37 103 PRO A O 1
ATOM 749 N N . ARG A 1 186 ? 57.617 -38.033 -2.597 1.00 47.24 104 ARG A N 1
ATOM 750 C CA . ARG A 1 186 ? 58.626 -37.122 -3.131 1.00 50.72 104 ARG A CA 1
ATOM 751 C C . ARG A 1 186 ? 59.975 -37.824 -3.178 1.00 46.84 104 ARG A C 1
ATOM 752 O O . ARG A 1 186 ? 60.356 -38.505 -2.245 1.00 52.75 104 ARG A O 1
ATOM 760 N N . ALA A 1 187 ? 60.705 -37.603 -4.261 1.00 47.76 105 ALA A N 1
ATOM 761 C CA . ALA A 1 187 ? 62.103 -37.959 -4.337 1.00 52.42 105 ALA A CA 1
ATOM 762 C C . ALA A 1 187 ? 62.813 -37.451 -3.086 1.00 52.38 105 ALA A C 1
ATOM 763 O O . ALA A 1 187 ? 62.410 -36.456 -2.501 1.00 53.09 105 ALA A O 1
ATOM 765 N N . PRO A 1 188 ? 63.897 -38.113 -2.646 1.00 57.71 106 PRO A N 1
ATOM 766 C CA . PRO A 1 188 ? 64.796 -37.528 -1.656 1.00 61.41 106 PRO A CA 1
ATOM 767 C C . PRO A 1 188 ? 65.316 -36.144 -2.037 1.00 54.98 106 PRO A C 1
ATOM 768 O O . PRO A 1 188 ? 65.498 -35.827 -3.204 1.00 57.60 106 PRO A O 1
ATOM 772 N N . PHE A 1 189 ? 65.597 -35.349 -1.009 1.00 54.73 107 PHE A N 1
ATOM 773 C CA . PHE A 1 189 ? 66.124 -34.018 -1.174 1.00 53.17 107 PHE A CA 1
ATOM 774 C C . PHE A 1 189 ? 67.370 -34.122 -2.038 1.00 53.08 107 PHE A C 1
ATOM 775 O O . PHE A 1 189 ? 68.267 -34.877 -1.690 1.00 57.10 107 PHE A O 1
ATOM 783 N N . ASN A 1 190 ? 67.433 -33.337 -3.126 1.00 51.28 108 ASN A N 1
ATOM 784 C CA . ASN A 1 190 ? 68.499 -33.453 -4.112 1.00 44.57 108 ASN A CA 1
ATOM 785 C C . ASN A 1 190 ? 69.588 -32.419 -3.846 1.00 44.83 108 ASN A C 1
ATOM 786 O O . ASN A 1 190 ? 70.490 -32.243 -4.654 1.00 45.49 108 ASN A O 1
ATOM 791 N N . GLY A 1 191 ? 69.486 -31.711 -2.720 1.00 47.29 109 GLY A N 1
ATOM 792 C CA . GLY A 1 191 ? 70.513 -30.760 -2.329 1.00 48.17 109 GLY A CA 1
ATOM 793 C C . GLY A 1 191 ? 70.367 -29.405 -3.024 1.00 49.57 109 GLY A C 1
ATOM 794 O O . GLY A 1 191 ? 71.208 -28.545 -2.818 1.00 53.39 109 GLY A O 1
ATOM 795 N N . ARG A 1 192 ? 69.319 -29.214 -3.843 1.00 47.09 110 ARG A N 1
ATOM 796 C CA . ARG A 1 192 ? 69.236 -28.083 -4.755 1.00 49.07 110 ARG A CA 1
ATOM 797 C C . ARG A 1 192 ? 68.099 -27.147 -4.369 1.00 48.32 110 ARG A C 1
ATOM 798 O O . ARG A 1 192 ? 67.119 -27.544 -3.731 1.00 48.53 110 ARG A O 1
ATOM 806 N N . LEU A 1 193 ? 68.253 -25.886 -4.789 1.00 52.49 111 LEU A N 1
ATOM 807 C CA . LEU A 1 193 ? 67.309 -24.837 -4.432 1.00 50.16 111 LEU A CA 1
ATOM 808 C C . LEU A 1 193 ? 66.792 -24.132 -5.686 1.00 47.10 111 LEU A C 1
ATOM 809 O O . LEU A 1 193 ? 67.580 -23.625 -6.487 1.00 46.18 111 LEU A O 1
ATOM 814 N N . ALA A 1 194 ? 65.458 -24.111 -5.842 1.00 44.74 112 ALA A N 1
ATOM 815 C CA . ALA A 1 194 ? 64.798 -23.349 -6.901 1.00 45.33 112 ALA A CA 1
ATOM 816 C C . ALA A 1 194 ? 64.130 -22.103 -6.322 1.00 42.86 112 ALA A C 1
ATOM 817 O O . ALA A 1 194 ? 63.483 -22.172 -5.282 1.00 42.76 112 ALA A O 1
ATOM 819 N N . LEU A 1 195 ? 64.330 -20.974 -7.022 1.00 47.06 113 LEU A N 1
ATOM 820 C CA . LEU A 1 195 ? 63.749 -19.675 -6.707 1.00 42.68 113 LEU A CA 1
ATOM 821 C C . LEU A 1 195 ? 62.796 -19.324 -7.832 1.00 43.74 113 LEU A C 1
ATOM 822 O O . LEU A 1 195 ? 63.193 -19.311 -9.001 1.00 42.01 113 LEU A O 1
ATOM 827 N N . CYS A 1 196 ? 61.551 -19.041 -7.443 1.00 48.51 114 CYS A N 1
ATOM 828 C CA . CYS A 1 196 ? 60.419 -18.963 -8.350 1.00 44.87 114 CYS A CA 1
ATOM 829 C C . CYS A 1 196 ? 59.535 -17.759 -8.031 1.00 44.91 114 CYS A C 1
ATOM 830 O O . CYS A 1 196 ? 59.283 -17.423 -6.864 1.00 38.69 114 CYS A O 1
ATOM 833 N N . GLY A 1 197 ? 59.011 -17.157 -9.101 1.00 42.52 115 GLY A N 1
ATOM 834 C CA . GLY A 1 197 ? 57.994 -16.137 -8.975 1.00 42.03 115 GLY A CA 1
ATOM 835 C C . GLY A 1 197 ? 57.472 -15.696 -10.333 1.00 42.71 115 GLY A C 1
ATOM 836 O O . GLY A 1 197 ? 57.893 -16.242 -11.353 1.00 38.85 115 GLY A O 1
ATOM 837 N N . CYS A 1 198 ? 56.551 -14.714 -10.312 1.00 44.46 116 CYS A N 1
ATOM 838 C CA . CYS A 1 198 ? 56.069 -14.069 -11.524 1.00 41.18 116 CYS A CA 1
ATOM 839 C C . CYS A 1 198 ? 56.525 -12.614 -11.552 1.00 41.98 116 CYS A C 1
ATOM 840 O O . CYS A 1 198 ? 56.762 -12.021 -10.490 1.00 42.67 116 CYS A O 1
ATOM 843 N N . PRO A 1 199 ? 56.678 -12.031 -12.765 1.00 39.88 117 PRO A N 1
ATOM 844 C CA . PRO A 1 199 ? 57.166 -10.665 -12.923 1.00 41.11 117 PRO A CA 1
ATOM 845 C C . PRO A 1 199 ? 56.196 -9.657 -12.338 1.00 38.99 117 PRO A C 1
ATOM 846 O O . PRO A 1 199 ? 55.013 -9.950 -12.176 1.00 39.83 117 PRO A O 1
ATOM 850 N N . GLU A 1 200 ? 56.749 -8.467 -12.096 1.00 42.87 118 GLU A N 1
ATOM 851 C CA . GLU A 1 200 ? 56.050 -7.324 -11.535 1.00 42.01 118 GLU A CA 1
ATOM 852 C C . GLU A 1 200 ? 54.825 -7.008 -12.369 1.00 40.01 118 GLU A C 1
ATOM 853 O O . GLU A 1 200 ? 54.891 -7.023 -13.593 1.00 44.24 118 GLU A O 1
ATOM 859 N N . GLY A 1 201 ? 53.713 -6.741 -11.679 1.00 44.43 119 GLY A N 1
ATOM 860 C CA . GLY A 1 201 ? 52.480 -6.344 -12.333 1.00 45.56 119 GLY A CA 1
ATOM 861 C C . GLY A 1 201 ? 51.660 -7.523 -12.864 1.00 46.81 119 GLY A C 1
ATOM 862 O O . GLY A 1 201 ? 50.560 -7.320 -13.358 1.00 50.20 119 GLY A O 1
ATOM 863 N N . ASP A 1 202 ? 52.182 -8.752 -12.790 1.00 47.02 120 ASP A N 1
ATOM 864 C CA . ASP A 1 202 ? 51.426 -9.921 -13.204 1.00 42.08 120 ASP A CA 1
ATOM 865 C C . ASP A 1 202 ? 50.925 -10.624 -11.945 1.00 40.78 120 ASP A C 1
ATOM 866 O O . ASP A 1 202 ? 51.679 -10.796 -11.003 1.00 46.09 120 ASP A O 1
ATOM 871 N N . LEU A 1 203 ? 49.635 -10.967 -11.932 1.00 42.34 121 LEU A N 1
ATOM 872 C CA . LEU A 1 203 ? 48.957 -11.453 -10.744 1.00 45.04 121 LEU A CA 1
ATOM 873 C C . LEU A 1 203 ? 48.604 -12.941 -10.870 1.00 43.30 121 LEU A C 1
ATOM 874 O O . LEU A 1 203 ? 48.183 -13.553 -9.884 1.00 45.01 121 LEU A O 1
ATOM 879 N N . HIS A 1 204 ? 48.761 -13.486 -12.078 1.00 38.50 122 HIS A N 1
ATOM 880 C CA . HIS A 1 204 ? 48.422 -14.861 -12.389 1.00 44.98 122 HIS A CA 1
ATOM 881 C C . HIS A 1 204 ? 49.518 -15.767 -11.851 1.00 43.09 122 HIS A C 1
ATOM 882 O O . HIS A 1 204 ? 50.639 -15.670 -12.326 1.00 40.56 122 HIS A O 1
ATOM 889 N N . GLU A 1 205 ? 49.160 -16.659 -10.906 1.00 43.39 123 GLU A N 1
ATOM 890 C CA . GLU A 1 205 ? 50.137 -17.417 -10.133 1.00 43.19 123 GLU A CA 1
ATOM 891 C C . GLU A 1 205 ? 49.805 -18.908 -9.998 1.00 45.41 123 GLU A C 1
ATOM 892 O O . GLU A 1 205 ? 50.557 -19.621 -9.319 1.00 44.36 123 GLU A O 1
ATOM 898 N N . ILE A 1 206 ? 48.704 -19.396 -10.603 1.00 44.60 124 ILE A N 1
ATOM 899 C CA . ILE A 1 206 ? 48.363 -20.806 -10.467 1.00 44.42 124 ILE A CA 1
ATOM 900 C C . ILE A 1 206 ? 49.414 -21.642 -11.211 1.00 49.13 124 ILE A C 1
ATOM 901 O O . ILE A 1 206 ? 49.893 -22.643 -10.678 1.00 45.07 124 ILE A O 1
ATOM 906 N N . ALA A 1 207 ? 49.792 -21.248 -12.438 1.00 38.94 125 ALA A N 1
ATOM 907 C CA . ALA A 1 207 ? 50.840 -21.990 -13.116 1.00 44.23 125 ALA A CA 1
ATOM 908 C C . ALA A 1 207 ? 52.104 -22.053 -12.255 1.00 42.26 125 ALA A C 1
ATOM 909 O O . ALA A 1 207 ? 52.791 -23.070 -12.204 1.00 42.32 125 ALA A O 1
ATOM 911 N N . LEU A 1 208 ? 52.440 -20.946 -11.589 1.00 42.29 126 LEU A N 1
ATOM 912 C CA . LEU A 1 208 ? 53.636 -20.935 -10.775 1.00 42.36 126 LEU A CA 1
ATOM 913 C C . LEU A 1 208 ? 53.550 -22.049 -9.735 1.00 41.35 126 LEU A C 1
ATOM 914 O O . LEU A 1 208 ? 54.545 -22.743 -9.498 1.00 37.89 126 LEU A O 1
ATOM 919 N N . HIS A 1 209 ? 52.365 -22.156 -9.104 1.00 40.13 127 HIS A N 1
ATOM 920 C CA . HIS A 1 209 ? 52.084 -23.158 -8.088 1.00 42.28 127 HIS A CA 1
ATOM 921 C C . HIS A 1 209 ? 52.238 -24.568 -8.658 1.00 49.06 127 HIS A C 1
ATOM 922 O O . HIS A 1 209 ? 52.859 -25.418 -8.016 1.00 48.24 127 HIS A O 1
ATOM 929 N N . LEU A 1 210 ? 51.714 -24.811 -9.874 1.00 46.42 128 LEU A N 1
ATOM 930 C CA . LEU A 1 210 ? 51.850 -26.123 -10.488 1.00 42.74 128 LEU A CA 1
ATOM 931 C C . LEU A 1 210 ? 53.335 -26.434 -10.648 1.00 42.91 128 LEU A C 1
ATOM 932 O O . LEU A 1 210 ? 53.762 -27.573 -10.424 1.00 42.02 128 LEU A O 1
ATOM 937 N N . VAL A 1 211 ? 54.117 -25.410 -11.024 1.00 43.49 129 VAL A N 1
ATOM 938 C CA . VAL A 1 211 ? 55.543 -25.594 -11.274 1.00 41.52 129 VAL A CA 1
ATOM 939 C C . VAL A 1 211 ? 56.281 -25.900 -9.969 1.00 38.06 129 VAL A C 1
ATOM 940 O O . VAL A 1 211 ? 57.075 -26.834 -9.896 1.00 42.00 129 VAL A O 1
ATOM 944 N N . MET A 1 212 ? 56.020 -25.128 -8.924 1.00 41.04 130 MET A N 1
ATOM 945 C CA . MET A 1 212 ? 56.767 -25.298 -7.689 1.00 43.07 130 MET A CA 1
ATOM 946 C C . MET A 1 212 ? 56.512 -26.694 -7.122 1.00 43.87 130 MET A C 1
ATOM 947 O O . MET A 1 212 ? 57.416 -27.312 -6.556 1.00 43.74 130 MET A O 1
ATOM 952 N N . GLU A 1 213 ? 55.270 -27.173 -7.278 1.00 48.49 131 GLU A N 1
ATOM 953 C CA . GLU A 1 213 ? 54.845 -28.484 -6.794 1.00 46.26 131 GLU A CA 1
ATOM 954 C C . GLU A 1 213 ? 55.640 -29.588 -7.475 1.00 43.46 131 GLU A C 1
ATOM 955 O O . GLU A 1 213 ? 56.161 -30.486 -6.821 1.00 46.12 131 GLU A O 1
ATOM 961 N N . VAL A 1 214 ? 55.708 -29.513 -8.804 1.00 44.46 132 VAL A N 1
ATOM 962 C CA . VAL A 1 214 ? 56.489 -30.463 -9.576 1.00 42.59 132 VAL A CA 1
ATOM 963 C C . VAL A 1 214 ? 57.906 -30.502 -9.013 1.00 43.82 132 VAL A C 1
ATOM 964 O O . VAL A 1 214 ? 58.448 -31.582 -8.823 1.00 49.04 132 VAL A O 1
ATOM 968 N N . LEU A 1 215 ? 58.498 -29.322 -8.760 1.00 47.56 133 LEU A N 1
ATOM 969 C CA . LEU A 1 215 ? 59.884 -29.220 -8.315 1.00 44.59 133 LEU A CA 1
ATOM 970 C C . LEU A 1 215 ? 60.056 -29.932 -6.968 1.00 43.38 133 LEU A C 1
ATOM 971 O O . LEU A 1 215 ? 61.023 -30.668 -6.752 1.00 40.12 133 LEU A O 1
ATOM 976 N N . GLU A 1 216 ? 59.087 -29.732 -6.074 1.00 40.58 134 GLU A N 1
ATOM 977 C CA . GLU A 1 216 ? 59.150 -30.356 -4.771 1.00 44.69 134 GLU A CA 1
ATOM 978 C C . GLU A 1 216 ? 59.078 -31.880 -4.942 1.00 44.31 134 GLU A C 1
ATOM 979 O O . GLU A 1 216 ? 59.822 -32.618 -4.289 1.00 48.66 134 GLU A O 1
ATOM 985 N N . VAL A 1 217 ? 58.177 -32.346 -5.809 1.00 42.19 135 VAL A N 1
ATOM 986 C CA . VAL A 1 217 ? 58.022 -33.770 -6.015 1.00 44.25 135 VAL A CA 1
ATOM 987 C C . VAL A 1 217 ? 59.366 -34.358 -6.473 1.00 49.27 135 VAL A C 1
ATOM 988 O O . VAL A 1 217 ? 59.738 -35.435 -6.024 1.00 49.13 135 VAL A O 1
ATOM 992 N N . GLU A 1 218 ? 60.122 -33.635 -7.310 1.00 47.34 136 GLU A N 1
ATOM 993 C CA . GLU A 1 218 ? 61.459 -34.050 -7.718 1.00 47.23 136 GLU A CA 1
ATOM 994 C C . GLU A 1 218 ? 62.531 -33.793 -6.657 1.00 47.61 136 GLU A C 1
ATOM 995 O O . GLU A 1 218 ? 63.719 -33.970 -6.935 1.00 49.86 136 GLU A O 1
ATOM 1001 N N . GLY A 1 219 ? 62.145 -33.377 -5.445 1.00 50.36 137 GLY A N 1
ATOM 1002 C CA . GLY A 1 219 ? 63.094 -33.324 -4.339 1.00 52.30 137 GLY A CA 1
ATOM 1003 C C . GLY A 1 219 ? 63.909 -32.033 -4.279 1.00 52.04 137 GLY A C 1
ATOM 1004 O O . GLY A 1 219 ? 64.970 -32.031 -3.659 1.00 46.95 137 GLY A O 1
ATOM 1005 N N . TRP A 1 220 ? 63.382 -30.945 -4.877 1.00 49.79 138 TRP A N 1
ATOM 1006 C CA . TRP A 1 220 ? 63.996 -29.626 -4.801 1.00 51.46 138 TRP A CA 1
ATOM 1007 C C . TRP A 1 220 ? 63.498 -28.915 -3.556 1.00 50.46 138 TRP A C 1
ATOM 1008 O O . TRP A 1 220 ? 62.349 -29.144 -3.164 1.00 47.38 138 TRP A O 1
ATOM 1019 N N . ARG A 1 221 ? 64.334 -28.023 -2.996 1.00 49.54 139 ARG A N 1
ATOM 1020 C CA . ARG A 1 221 ? 63.818 -27.047 -2.049 1.00 56.22 139 ARG A CA 1
ATOM 1021 C C . ARG A 1 221 ? 63.361 -25.880 -2.911 1.00 52.20 139 ARG A C 1
ATOM 1022 O O . ARG A 1 221 ? 64.016 -25.582 -3.904 1.00 46.14 139 ARG A O 1
ATOM 1030 N N . VAL A 1 222 ? 62.203 -25.288 -2.591 1.00 49.87 140 VAL A N 1
ATOM 1031 C CA . VAL A 1 222 ? 61.665 -24.191 -3.390 1.00 47.31 140 VAL A CA 1
ATOM 1032 C C . VAL A 1 222 ? 61.517 -22.937 -2.534 1.00 42.62 140 VAL A C 1
ATOM 1033 O O . VAL A 1 222 ? 60.976 -23.002 -1.442 1.00 45.50 140 VAL A O 1
ATOM 1037 N N . LEU A 1 223 ? 61.980 -21.797 -3.052 1.00 46.90 141 LEU A N 1
ATOM 1038 C CA . LEU A 1 223 ? 61.706 -20.489 -2.461 1.00 48.22 141 LEU A CA 1
ATOM 1039 C C . LEU A 1 223 ? 60.758 -19.763 -3.397 1.00 46.02 141 LEU A C 1
ATOM 1040 O O . LEU A 1 223 ? 61.126 -19.495 -4.538 1.00 51.44 141 LEU A O 1
ATOM 1045 N N . SER A 1 224 ? 59.552 -19.487 -2.904 1.00 41.30 142 SER A N 1
ATOM 1046 C CA . SER A 1 224 ? 58.539 -18.748 -3.634 1.00 41.28 142 SER A CA 1
ATOM 1047 C C . SER A 1 224 ? 58.626 -17.260 -3.305 1.00 40.71 142 SER A C 1
ATOM 1048 O O . SER A 1 224 ? 58.404 -16.862 -2.159 1.00 39.71 142 SER A O 1
ATOM 1051 N N . LEU A 1 225 ? 58.911 -16.458 -4.334 1.00 37.31 143 LEU A N 1
ATOM 1052 C CA . LEU A 1 225 ? 58.669 -15.025 -4.292 1.00 38.29 143 LEU A CA 1
ATOM 1053 C C . LEU A 1 225 ? 57.231 -14.688 -4.667 1.00 41.01 143 LEU A C 1
ATOM 1054 O O . LEU A 1 225 ? 56.749 -13.599 -4.353 1.00 42.95 143 LEU A O 1
ATOM 1059 N N . GLY A 1 226 ? 56.527 -15.656 -5.256 1.00 47.28 144 GLY A N 1
ATOM 1060 C CA . GLY A 1 226 ? 55.131 -15.460 -5.576 1.00 44.06 144 GLY A CA 1
ATOM 1061 C C . GLY A 1 226 ? 55.038 -14.562 -6.798 1.00 45.01 144 GLY A C 1
ATOM 1062 O O . GLY A 1 226 ? 56.050 -14.323 -7.469 1.00 47.58 144 GLY A O 1
ATOM 1063 N N . PRO A 1 227 ? 53.837 -14.032 -7.092 1.00 37.86 145 PRO A N 1
ATOM 1064 C CA . PRO A 1 227 ? 53.622 -13.191 -8.279 1.00 38.35 145 PRO A CA 1
ATOM 1065 C C . PRO A 1 227 ? 54.043 -11.757 -7.994 1.00 42.51 145 PRO A C 1
ATOM 1066 O O . PRO A 1 227 ? 54.286 -11.415 -6.821 1.00 43.57 145 PRO A O 1
ATOM 1070 N N . ASN A 1 228 ? 54.070 -10.937 -9.060 1.00 44.37 146 ASN A N 1
ATOM 1071 C CA . ASN A 1 228 ? 54.262 -9.494 -8.949 1.00 44.47 146 ASN A CA 1
ATOM 1072 C C . ASN A 1 228 ? 55.627 -9.206 -8.307 1.00 43.80 146 ASN A C 1
ATOM 1073 O O . ASN A 1 228 ? 55.760 -8.470 -7.325 1.00 39.68 146 ASN A O 1
ATOM 1078 N N . THR A 1 229 ? 56.659 -9.838 -8.862 1.00 40.80 147 THR A N 1
ATOM 1079 C CA . THR A 1 229 ? 57.990 -9.729 -8.294 1.00 44.41 147 THR A CA 1
ATOM 1080 C C . THR A 1 229 ? 58.898 -8.996 -9.283 1.00 43.98 147 THR A C 1
ATOM 1081 O O . THR A 1 229 ? 59.028 -9.406 -10.441 1.00 49.98 147 THR A O 1
ATOM 1085 N N . PRO A 1 230 ? 59.487 -7.844 -8.893 1.00 41.65 148 PRO A N 1
ATOM 1086 C CA . PRO A 1 230 ? 60.433 -7.133 -9.761 1.00 39.19 148 PRO A CA 1
ATOM 1087 C C . PRO A 1 230 ? 61.672 -7.975 -9.975 1.00 39.99 148 PRO A C 1
ATOM 1088 O O . PRO A 1 230 ? 62.043 -8.705 -9.064 1.00 45.89 148 PRO A O 1
ATOM 1092 N N . LEU A 1 231 ? 62.354 -7.814 -11.118 1.00 42.00 149 LEU A N 1
ATOM 1093 C CA . LEU A 1 231 ? 63.588 -8.547 -11.382 1.00 43.07 149 LEU A CA 1
ATOM 1094 C C . LEU A 1 231 ? 64.701 -8.248 -10.373 1.00 44.15 149 LEU A C 1
ATOM 1095 O O . LEU A 1 231 ? 65.518 -9.129 -10.070 1.00 44.98 149 LEU A O 1
ATOM 1100 N N . PHE A 1 232 ? 64.786 -7.000 -9.904 1.00 37.37 150 PHE A N 1
ATOM 1101 C CA . PHE A 1 232 ? 65.776 -6.663 -8.900 1.00 38.64 150 PHE A CA 1
ATOM 1102 C C . PHE A 1 232 ? 65.511 -7.478 -7.639 1.00 42.27 150 PHE A C 1
ATOM 1103 O O . PHE A 1 232 ? 66.421 -7.696 -6.839 1.00 42.32 150 PHE A O 1
ATOM 1111 N N . SER A 1 233 ? 64.260 -7.921 -7.453 1.00 42.65 151 SER A N 1
ATOM 1112 C CA . SER A 1 233 ? 63.913 -8.620 -6.234 1.00 42.51 151 SER A CA 1
ATOM 1113 C C . SER A 1 233 ? 64.355 -10.070 -6.391 1.00 45.91 151 SER A C 1
ATOM 1114 O O . SER A 1 233 ? 64.860 -10.700 -5.456 1.00 47.60 151 SER A O 1
ATOM 1117 N N . PHE A 1 234 ? 64.212 -10.562 -7.625 1.00 45.20 152 PHE A N 1
ATOM 1118 C CA . PHE A 1 234 ? 64.799 -11.833 -8.022 1.00 46.74 152 PHE A CA 1
ATOM 1119 C C . PHE A 1 234 ? 66.315 -11.807 -7.771 1.00 47.80 152 PHE A C 1
ATOM 1120 O O . PHE A 1 234 ? 66.854 -12.667 -7.068 1.00 40.21 152 PHE A O 1
ATOM 1128 N N . ALA A 1 235 ? 66.994 -10.786 -8.321 1.00 49.26 153 ALA A N 1
ATOM 1129 C CA . ALA A 1 235 ? 68.437 -10.638 -8.172 1.00 49.37 153 ALA A CA 1
ATOM 1130 C C . ALA A 1 235 ? 68.834 -10.575 -6.690 1.00 46.61 153 ALA A C 1
ATOM 1131 O O . ALA A 1 235 ? 69.745 -11.271 -6.249 1.00 46.05 153 ALA A O 1
ATOM 1133 N N . ASP A 1 236 ? 68.116 -9.807 -5.879 1.00 46.31 154 ASP A N 1
ATOM 1134 C CA . ASP A 1 236 ? 68.466 -9.756 -4.467 1.00 54.35 154 ASP A CA 1
ATOM 1135 C C . ASP A 1 236 ? 68.455 -11.154 -3.858 1.00 49.56 154 ASP A C 1
ATOM 1136 O O . ASP A 1 236 ? 69.344 -11.499 -3.090 1.00 55.13 154 ASP A O 1
ATOM 1141 N N . ALA A 1 237 ? 67.442 -11.947 -4.202 1.00 47.57 155 ALA A N 1
ATOM 1142 C CA . ALA A 1 237 ? 67.222 -13.224 -3.542 1.00 47.60 155 ALA A CA 1
ATOM 1143 C C . ALA A 1 237 ? 68.227 -14.259 -4.052 1.00 45.02 155 ALA A C 1
ATOM 1144 O O . ALA A 1 237 ? 68.585 -15.179 -3.315 1.00 46.78 155 ALA A O 1
ATOM 1146 N N . VAL A 1 238 ? 68.691 -14.088 -5.300 1.00 41.88 156 VAL A N 1
ATOM 1147 C CA . VAL A 1 238 ? 69.760 -14.914 -5.833 1.00 44.20 156 VAL A CA 1
ATOM 1148 C C . VAL A 1 238 ? 71.043 -14.648 -5.034 1.00 43.40 156 VAL A C 1
ATOM 1149 O O . VAL A 1 238 ? 71.722 -15.601 -4.675 1.00 40.17 156 VAL A O 1
ATOM 1153 N N . ARG A 1 239 ? 71.374 -13.379 -4.741 1.00 44.59 157 ARG A N 1
ATOM 1154 C CA . ARG A 1 239 ? 72.557 -13.087 -3.945 1.00 48.94 157 ARG A CA 1
ATOM 1155 C C . ARG A 1 239 ? 72.433 -13.716 -2.553 1.00 53.71 157 ARG A C 1
ATOM 1156 O O . ARG A 1 239 ? 73.397 -14.269 -2.045 1.00 59.09 157 ARG A O 1
ATOM 1164 N N . ARG A 1 240 ? 71.242 -13.670 -1.959 1.00 49.79 158 ARG A N 1
ATOM 1165 C CA . ARG A 1 240 ? 71.051 -14.081 -0.580 1.00 50.73 158 ARG A CA 1
ATOM 1166 C C . ARG A 1 240 ? 71.118 -15.601 -0.426 1.00 53.28 158 ARG A C 1
ATOM 1167 O O . ARG A 1 240 ? 71.546 -16.061 0.629 1.00 51.04 158 ARG A O 1
ATOM 1175 N N . PHE A 1 241 ? 70.650 -16.372 -1.429 1.00 48.21 159 PHE A N 1
ATOM 1176 C CA . PHE A 1 241 ? 70.387 -17.795 -1.253 1.00 40.64 159 PHE A CA 1
ATOM 1177 C C . PHE A 1 241 ? 71.227 -18.653 -2.199 1.00 43.62 159 PHE A C 1
ATOM 1178 O O . PHE A 1 241 ? 71.304 -19.852 -2.031 1.00 48.28 159 PHE A O 1
ATOM 1186 N N . SER A 1 242 ? 71.868 -18.044 -3.188 1.00 49.16 160 SER A N 1
ATOM 1187 C CA . SER A 1 242 ? 72.579 -18.732 -4.262 1.00 54.53 160 SER A CA 1
ATOM 1188 C C . SER A 1 242 ? 71.829 -19.992 -4.676 1.00 46.15 160 SER A C 1
ATOM 1189 O O . SER A 1 242 ? 72.296 -21.106 -4.566 1.00 49.31 160 SER A O 1
ATOM 1192 N N . PRO A 1 243 ? 70.659 -19.841 -5.305 1.00 50.17 161 PRO A N 1
ATOM 1193 C CA . PRO A 1 243 ? 69.934 -20.994 -5.829 1.00 45.89 161 PRO A CA 1
ATOM 1194 C C . PRO A 1 243 ? 70.566 -21.543 -7.104 1.00 42.32 161 PRO A C 1
ATOM 1195 O O . PRO A 1 243 ? 71.363 -20.877 -7.751 1.00 43.49 161 PRO A O 1
ATOM 1199 N N . GLN A 1 244 ? 70.120 -22.733 -7.493 1.00 45.68 162 GLN A N 1
ATOM 1200 C CA . GLN A 1 244 ? 70.626 -23.432 -8.658 1.00 44.01 162 GLN A CA 1
ATOM 1201 C C . GLN A 1 244 ? 69.753 -23.157 -9.873 1.00 44.06 162 GLN A C 1
ATOM 1202 O O . GLN A 1 244 ? 70.185 -23.330 -11.017 1.00 44.27 162 GLN A O 1
ATOM 1208 N N . LEU A 1 245 ? 68.513 -22.739 -9.602 1.00 51.74 163 LEU A N 1
ATOM 1209 C CA . LEU A 1 245 ? 67.492 -22.585 -10.625 1.00 46.58 163 LEU A CA 1
ATOM 1210 C C . LEU A 1 245 ? 66.584 -21.426 -10.245 1.00 47.94 163 LEU A C 1
ATOM 1211 O O . LEU A 1 245 ? 66.196 -21.305 -9.089 1.00 51.90 163 LEU A O 1
ATOM 1216 N N . VAL A 1 246 ? 66.303 -20.577 -11.232 1.00 44.52 164 VAL A N 1
ATOM 1217 C CA . VAL A 1 246 ? 65.292 -19.545 -11.156 1.00 45.64 164 VAL A CA 1
ATOM 1218 C C . VAL A 1 246 ? 64.206 -19.860 -12.184 1.00 42.03 164 VAL A C 1
ATOM 1219 O O . VAL A 1 246 ? 64.478 -19.951 -13.373 1.00 41.87 164 VAL A O 1
ATOM 1223 N N . CYS A 1 247 ? 62.964 -19.961 -11.728 1.00 40.97 165 CYS A N 1
ATOM 1224 C CA . CYS A 1 247 ? 61.834 -20.157 -12.622 1.00 43.50 165 CYS A CA 1
ATOM 1225 C C . CYS A 1 247 ? 60.955 -18.912 -12.629 1.00 45.41 165 CYS A C 1
ATOM 1226 O O . CYS A 1 247 ? 60.557 -18.405 -11.579 1.00 42.00 165 CYS A O 1
ATOM 1229 N N . ILE A 1 248 ? 60.571 -18.497 -13.830 1.00 46.76 166 ILE A N 1
ATOM 1230 C CA . ILE A 1 248 ? 59.638 -17.405 -13.979 1.00 42.95 166 ILE A CA 1
ATOM 1231 C C . ILE A 1 248 ? 58.452 -17.857 -14.808 1.00 38.56 166 ILE A C 1
ATOM 1232 O O . ILE A 1 248 ? 58.618 -18.266 -15.952 1.00 37.59 166 ILE A O 1
ATOM 1237 N N . SER A 1 249 ? 57.269 -17.727 -14.217 1.00 41.09 167 SER A N 1
ATOM 1238 C CA . SER A 1 249 ? 56.006 -17.822 -14.919 1.00 42.44 167 SER A CA 1
ATOM 1239 C C . SER A 1 249 ? 55.536 -16.415 -15.268 1.00 46.54 167 SER A C 1
ATOM 1240 O O . SER A 1 249 ? 55.475 -15.556 -14.391 1.00 45.87 167 SER A O 1
ATOM 1243 N N . ALA A 1 250 ? 55.191 -16.199 -16.545 1.00 45.97 168 ALA A N 1
ATOM 1244 C CA . ALA A 1 250 ? 54.746 -14.899 -17.009 1.00 41.90 168 ALA A CA 1
ATOM 1245 C C . ALA A 1 250 ? 53.568 -15.060 -17.968 1.00 43.35 168 ALA A C 1
ATOM 1246 O O . ALA A 1 250 ? 53.698 -15.650 -19.048 1.00 37.85 168 ALA A O 1
ATOM 1248 N N . THR A 1 251 ? 52.426 -14.508 -17.534 1.00 44.17 169 THR A N 1
ATOM 1249 C CA . THR A 1 251 ? 51.204 -14.416 -18.320 1.00 46.10 169 THR A CA 1
ATOM 1250 C C . THR A 1 251 ? 51.056 -13.026 -18.938 1.00 44.68 169 THR A C 1
ATOM 1251 O O . THR A 1 251 ? 50.610 -12.913 -20.073 1.00 49.10 169 THR A O 1
ATOM 1255 N N . ILE A 1 252 ? 51.371 -11.986 -18.158 1.00 44.57 170 ILE A N 1
ATOM 1256 C CA . ILE A 1 252 ? 51.157 -10.613 -18.562 1.00 52.54 170 ILE A CA 1
ATOM 1257 C C . ILE A 1 252 ? 52.440 -9.823 -18.349 1.00 49.78 170 ILE A C 1
ATOM 1258 O O . ILE A 1 252 ? 52.905 -9.714 -17.218 1.00 48.86 170 ILE A O 1
ATOM 1263 N N . VAL A 1 253 ? 52.985 -9.299 -19.457 1.00 45.97 171 VAL A N 1
ATOM 1264 C CA . VAL A 1 253 ? 54.177 -8.466 -19.445 1.00 49.54 171 VAL A CA 1
ATOM 1265 C C . VAL A 1 253 ? 54.007 -7.263 -20.383 1.00 48.70 171 VAL A C 1
ATOM 1266 O O . VAL A 1 253 ? 53.734 -7.442 -21.563 1.00 52.99 171 VAL A O 1
ATOM 1270 N N . HIS A 1 254 ? 54.185 -6.040 -19.859 1.00 49.67 172 HIS A N 1
ATOM 1271 C CA . HIS A 1 254 ? 54.021 -4.810 -20.628 1.00 51.29 172 HIS A CA 1
ATOM 1272 C C . HIS A 1 254 ? 55.202 -3.856 -20.453 1.00 48.50 172 HIS A C 1
ATOM 1273 O O . HIS A 1 254 ? 55.444 -2.983 -21.282 1.00 46.71 172 HIS A O 1
ATOM 1280 N N . ASP A 1 255 ? 55.940 -4.043 -19.363 1.00 46.74 173 ASP A N 1
ATOM 1281 C CA . ASP A 1 255 ? 56.886 -3.067 -18.880 1.00 46.00 173 ASP A CA 1
ATOM 1282 C C . ASP A 1 255 ? 58.237 -3.287 -19.538 1.00 44.45 173 ASP A C 1
ATOM 1283 O O . ASP A 1 255 ? 59.247 -3.426 -18.847 1.00 42.23 173 ASP A O 1
ATOM 1288 N N . LEU A 1 256 ? 58.269 -3.197 -20.874 1.00 44.74 174 LEU A N 1
ATOM 1289 C CA . LEU A 1 256 ? 59.382 -3.780 -21.611 1.00 45.97 174 LEU A CA 1
ATOM 1290 C C . LEU A 1 256 ? 60.688 -3.065 -21.285 1.00 47.65 174 LEU A C 1
ATOM 1291 O O . LEU A 1 256 ? 61.732 -3.719 -21.244 1.00 52.52 174 LEU A O 1
ATOM 1296 N N . GLU A 1 257 ? 60.651 -1.731 -21.147 1.00 48.58 175 GLU A N 1
ATOM 1297 C CA . GLU A 1 257 ? 61.888 -0.963 -21.040 1.00 47.27 175 GLU A CA 1
ATOM 1298 C C . GLU A 1 257 ? 62.493 -1.178 -19.662 1.00 44.30 175 GLU A C 1
ATOM 1299 O O . GLU A 1 257 ? 63.682 -1.408 -19.557 1.00 42.10 175 GLU A O 1
ATOM 1305 N N . ARG A 1 258 ? 61.663 -1.178 -18.618 1.00 49.58 176 ARG A N 1
ATOM 1306 C CA . ARG A 1 258 ? 62.179 -1.473 -17.293 1.00 53.23 176 ARG A CA 1
ATOM 1307 C C . ARG A 1 258 ? 62.831 -2.855 -17.296 1.00 56.12 176 ARG A C 1
ATOM 1308 O O . ARG A 1 258 ? 63.938 -3.016 -16.777 1.00 56.98 176 ARG A O 1
ATOM 1316 N N . LEU A 1 259 ? 62.140 -3.846 -17.880 1.00 50.62 177 LEU A N 1
ATOM 1317 C CA . LEU A 1 259 ? 62.647 -5.206 -17.871 1.00 46.88 177 LEU A CA 1
ATOM 1318 C C . LEU A 1 259 ? 63.922 -5.342 -18.712 1.00 44.63 177 LEU A C 1
ATOM 1319 O O . LEU A 1 259 ? 64.842 -6.025 -18.300 1.00 57.71 177 LEU A O 1
ATOM 1324 N N . ARG A 1 260 ? 63.998 -4.694 -19.872 1.00 47.54 178 ARG A N 1
ATOM 1325 C CA . ARG A 1 260 ? 65.224 -4.617 -20.654 1.00 53.28 178 ARG A CA 1
ATOM 1326 C C . ARG A 1 260 ? 66.365 -4.099 -19.771 1.00 50.46 178 ARG A C 1
ATOM 1327 O O . ARG A 1 260 ? 67.507 -4.493 -19.919 1.00 55.48 178 ARG A O 1
ATOM 1335 N N . ARG A 1 261 ? 66.050 -3.222 -18.834 1.00 55.55 179 ARG A N 1
ATOM 1336 C CA . ARG A 1 261 ? 67.083 -2.471 -18.143 1.00 66.47 179 ARG A CA 1
ATOM 1337 C C . ARG A 1 261 ? 67.568 -3.196 -16.897 1.00 58.08 179 ARG A C 1
ATOM 1338 O O . ARG A 1 261 ? 68.737 -3.068 -16.545 1.00 57.02 179 ARG A O 1
ATOM 1346 N N . ASP A 1 262 ? 66.649 -3.872 -16.206 1.00 52.42 180 ASP A N 1
ATOM 1347 C CA . ASP A 1 262 ? 66.992 -4.601 -15.000 1.00 54.46 180 ASP A CA 1
ATOM 1348 C C . ASP A 1 262 ? 67.578 -5.966 -15.332 1.00 52.21 180 ASP A C 1
ATOM 1349 O O . ASP A 1 262 ? 68.063 -6.615 -14.419 1.00 51.27 180 ASP A O 1
ATOM 1354 N N . TYR A 1 263 ? 67.512 -6.410 -16.602 1.00 51.25 181 TYR A N 1
ATOM 1355 C CA . TYR A 1 263 ? 67.811 -7.801 -16.903 1.00 51.43 181 TYR A CA 1
ATOM 1356 C C . TYR A 1 263 ? 69.317 -8.025 -16.722 1.00 56.89 181 TYR A C 1
ATOM 1357 O O . TYR A 1 263 ? 69.723 -9.015 -16.109 1.00 58.81 181 TYR A O 1
ATOM 1366 N N . GLY A 1 264 ? 70.134 -7.089 -17.229 1.00 52.46 182 GLY A N 1
ATOM 1367 C CA . GLY A 1 264 ? 71.583 -7.190 -17.169 1.00 44.76 182 GLY A CA 1
ATOM 1368 C C . GLY A 1 264 ? 72.094 -7.619 -15.794 1.00 45.92 182 GLY A C 1
ATOM 1369 O O . GLY A 1 264 ? 72.802 -8.619 -15.703 1.00 51.25 182 GLY A O 1
ATOM 1370 N N . ASP A 1 265 ? 71.709 -6.871 -14.747 1.00 43.63 183 ASP A N 1
ATOM 1371 C CA . ASP A 1 265 ? 72.101 -7.121 -13.370 1.00 45.59 183 ASP A CA 1
ATOM 1372 C C . ASP A 1 265 ? 71.600 -8.497 -12.935 1.00 48.99 183 ASP A C 1
ATOM 1373 O O . ASP A 1 265 ? 72.309 -9.239 -12.268 1.00 56.75 183 ASP A O 1
ATOM 1378 N N . PHE A 1 266 ? 70.345 -8.804 -13.276 1.00 48.32 184 PHE A N 1
ATOM 1379 C CA . PHE A 1 266 ? 69.723 -10.056 -12.900 1.00 42.37 184 PHE A CA 1
ATOM 1380 C C . PHE A 1 266 ? 70.519 -11.196 -13.537 1.00 44.43 184 PHE A C 1
ATOM 1381 O O . PHE A 1 266 ? 71.000 -12.086 -12.839 1.00 43.90 184 PHE A O 1
ATOM 1389 N N . TYR A 1 267 ? 70.658 -11.167 -14.864 1.00 40.19 185 TYR A N 1
ATOM 1390 C CA . TYR A 1 267 ? 71.336 -12.239 -15.573 1.00 47.06 185 TYR A CA 1
ATOM 1391 C C . TYR A 1 267 ? 72.771 -12.430 -15.068 1.00 46.77 185 TYR A C 1
ATOM 1392 O O . TYR A 1 267 ? 73.214 -13.553 -14.909 1.00 46.06 185 TYR A O 1
ATOM 1401 N N . HIS A 1 268 ? 73.501 -11.348 -14.791 1.00 51.70 186 HIS A N 1
ATOM 1402 C CA . HIS A 1 268 ? 74.887 -11.482 -14.370 1.00 53.20 186 HIS A CA 1
ATOM 1403 C C . HIS A 1 268 ? 74.968 -12.020 -12.948 1.00 51.93 186 HIS A C 1
ATOM 1404 O O . HIS A 1 268 ? 75.887 -12.777 -12.669 1.00 56.01 186 HIS A O 1
ATOM 1411 N N . THR A 1 269 ? 74.027 -11.660 -12.060 1.00 51.01 187 THR A N 1
ATOM 1412 C CA . THR A 1 269 ? 73.988 -12.239 -10.717 1.00 49.27 187 THR A CA 1
ATOM 1413 C C . THR A 1 269 ? 73.708 -13.749 -10.804 1.00 57.05 187 THR A C 1
ATOM 1414 O O . THR A 1 269 ? 74.258 -14.543 -10.040 1.00 56.08 187 THR A O 1
ATOM 1418 N N . VAL A 1 270 ? 72.856 -14.147 -11.760 1.00 51.83 188 VAL A N 1
ATOM 1419 C CA . VAL A 1 270 ? 72.486 -15.537 -11.937 1.00 55.83 188 VAL A CA 1
ATOM 1420 C C . VAL A 1 270 ? 73.731 -16.333 -12.340 1.00 52.79 188 VAL A C 1
ATOM 1421 O O . VAL A 1 270 ? 74.014 -17.356 -11.731 1.00 48.86 188 VAL A O 1
ATOM 1425 N N . ARG A 1 271 ? 74.468 -15.849 -13.348 1.00 52.51 189 ARG A N 1
ATOM 1426 C CA . ARG A 1 271 ? 75.612 -16.552 -13.915 1.00 56.54 189 ARG A CA 1
ATOM 1427 C C . ARG A 1 271 ? 76.769 -16.625 -12.910 1.00 56.44 189 ARG A C 1
ATOM 1428 O O . ARG A 1 271 ? 77.328 -17.696 -12.686 1.00 56.10 189 ARG A O 1
ATOM 1436 N N . GLN A 1 272 ? 77.073 -15.504 -12.256 1.00 51.87 190 GLN A N 1
ATOM 1437 C CA . GLN A 1 272 ? 78.101 -15.483 -11.243 1.00 58.26 190 GLN A CA 1
ATOM 1438 C C . GLN A 1 272 ? 77.763 -16.526 -10.179 1.00 53.08 190 GLN A C 1
ATOM 1439 O O . GLN A 1 272 ? 78.680 -17.106 -9.634 1.00 58.39 190 GLN A O 1
ATOM 1445 N N . HIS A 1 273 ? 76.483 -16.797 -9.902 1.00 52.28 191 HIS A N 1
ATOM 1446 C CA . HIS A 1 273 ? 76.105 -17.805 -8.912 1.00 47.87 191 HIS A CA 1
ATOM 1447 C C . HIS A 1 273 ? 75.922 -19.205 -9.518 1.00 48.68 191 HIS A C 1
ATOM 1448 O O . HIS A 1 273 ? 75.672 -20.156 -8.782 1.00 45.90 191 HIS A O 1
ATOM 1455 N N . GLY A 1 274 ? 76.052 -19.334 -10.849 1.00 44.82 192 GLY A N 1
ATOM 1456 C CA . GLY A 1 274 ? 76.048 -20.626 -11.503 1.00 47.93 192 GLY A CA 1
ATOM 1457 C C . GLY A 1 274 ? 74.649 -21.237 -11.627 1.00 50.68 192 GLY A C 1
ATOM 1458 O O . GLY A 1 274 ? 74.522 -22.437 -11.863 1.00 49.16 192 GLY A O 1
ATOM 1459 N N . ALA A 1 275 ? 73.602 -20.398 -11.558 1.00 48.79 193 ALA A N 1
ATOM 1460 C CA . ALA A 1 275 ? 72.225 -20.865 -11.595 1.00 44.94 193 ALA A CA 1
ATOM 1461 C C . ALA A 1 275 ? 71.690 -20.834 -13.034 1.00 44.93 193 ALA A C 1
ATOM 1462 O O . ALA A 1 275 ? 72.270 -20.193 -13.900 1.00 40.63 193 ALA A O 1
ATOM 1464 N N . ARG A 1 276 ? 70.592 -21.555 -13.253 1.00 45.03 194 ARG A N 1
ATOM 1465 C CA . ARG A 1 276 ? 69.966 -21.608 -14.594 1.00 49.98 194 ARG A CA 1
ATOM 1466 C C . ARG A 1 276 ? 68.596 -20.917 -14.556 1.00 50.52 194 ARG A C 1
ATOM 1467 O O . ARG A 1 276 ? 68.028 -20.789 -13.463 1.00 51.18 194 ARG A O 1
ATOM 1475 N N . ILE A 1 277 ? 68.095 -20.496 -15.712 1.00 47.53 195 ILE A N 1
ATOM 1476 C CA . ILE A 1 277 ? 66.842 -19.774 -15.813 1.00 48.13 195 ILE A CA 1
ATOM 1477 C C . ILE A 1 277 ? 65.913 -20.557 -16.737 1.00 45.13 195 ILE A C 1
ATOM 1478 O O . ILE A 1 277 ? 66.254 -20.834 -17.880 1.00 48.45 195 ILE A O 1
ATOM 1483 N N . VAL A 1 278 ? 64.710 -20.838 -16.235 1.00 40.33 196 VAL A N 1
ATOM 1484 C CA . VAL A 1 278 ? 63.658 -21.438 -17.016 1.00 40.12 196 VAL A CA 1
ATOM 1485 C C . VAL A 1 278 ? 62.442 -20.510 -16.980 1.00 46.16 196 VAL A C 1
ATOM 1486 O O . VAL A 1 278 ? 62.025 -20.071 -15.898 1.00 42.51 196 VAL A O 1
ATOM 1490 N N . ILE A 1 279 ? 61.891 -20.241 -18.175 1.00 40.98 197 ILE A N 1
ATOM 1491 C CA . ILE A 1 279 ? 60.705 -19.434 -18.307 1.00 46.61 197 ILE A CA 1
ATOM 1492 C C . ILE A 1 279 ? 59.607 -20.327 -18.850 1.00 47.46 197 ILE A C 1
ATOM 1493 O O . ILE A 1 279 ? 59.902 -21.255 -19.588 1.00 44.11 197 ILE A O 1
ATOM 1498 N N . GLY A 1 280 ? 58.362 -20.003 -18.468 1.00 48.20 198 GLY A N 1
ATOM 1499 C CA . GLY A 1 280 ? 57.162 -20.452 -19.156 1.00 45.59 198 GLY A CA 1
ATOM 1500 C C . GLY A 1 280 ? 56.004 -19.470 -18.953 1.00 45.33 198 GLY A C 1
ATOM 1501 O O . GLY A 1 280 ? 56.060 -18.572 -18.104 1.00 45.71 198 GLY A O 1
ATOM 1502 N N . GLY A 1 281 ? 54.942 -19.692 -19.727 1.00 43.88 199 GLY A N 1
ATOM 1503 C CA . GLY A 1 281 ? 53.714 -18.912 -19.653 1.00 45.18 199 GLY A CA 1
ATOM 1504 C C . GLY A 1 281 ? 53.421 -18.191 -20.968 1.00 42.55 199 GLY A C 1
ATOM 1505 O O . GLY A 1 281 ? 54.316 -18.017 -21.797 1.00 44.62 199 GLY A O 1
ATOM 1506 N N . ALA A 1 282 ? 52.182 -17.698 -21.108 1.00 44.99 200 ALA A N 1
ATOM 1507 C CA . ALA A 1 282 ? 51.692 -17.148 -22.377 1.00 47.28 200 ALA A CA 1
ATOM 1508 C C . ALA A 1 282 ? 52.445 -15.883 -22.790 1.00 51.62 200 ALA A C 1
ATOM 1509 O O . ALA A 1 282 ? 52.516 -15.610 -23.999 1.00 49.10 200 ALA A O 1
ATOM 1511 N N . ALA A 1 283 ? 52.990 -15.123 -21.809 1.00 44.02 201 ALA A N 1
ATOM 1512 C CA . ALA A 1 283 ? 53.638 -13.857 -22.142 1.00 42.43 201 ALA A CA 1
ATOM 1513 C C . ALA A 1 283 ? 54.749 -14.084 -23.163 1.00 42.15 201 ALA A C 1
ATOM 1514 O O . ALA A 1 283 ? 55.077 -13.196 -23.935 1.00 46.47 201 ALA A O 1
ATOM 1516 N N . PHE A 1 284 ? 55.329 -15.287 -23.166 1.00 45.03 202 PHE A N 1
ATOM 1517 C CA . PHE A 1 284 ? 56.511 -15.524 -23.966 1.00 45.14 202 PHE A CA 1
ATOM 1518 C C . PHE A 1 284 ? 56.140 -15.964 -25.379 1.00 47.28 202 PHE A C 1
ATOM 1519 O O . PHE A 1 284 ? 56.997 -16.371 -26.142 1.00 47.88 202 PHE A O 1
ATOM 1527 N N . ALA A 1 285 ? 54.861 -15.905 -25.722 1.00 51.84 203 ALA A N 1
ATOM 1528 C CA . ALA A 1 285 ? 54.466 -16.028 -27.114 1.00 57.78 203 ALA A CA 1
ATOM 1529 C C . ALA A 1 285 ? 54.922 -14.779 -27.870 1.00 56.07 203 ALA A C 1
ATOM 1530 O O . ALA A 1 285 ? 55.236 -14.873 -29.049 1.00 61.62 203 ALA A O 1
ATOM 1532 N N . ASP A 1 286 ? 54.973 -13.630 -27.176 1.00 52.20 204 ASP A N 1
ATOM 1533 C CA . ASP A 1 286 ? 55.485 -12.402 -27.751 1.00 56.92 204 ASP A CA 1
ATOM 1534 C C . ASP A 1 286 ? 57.011 -12.488 -27.853 1.00 58.05 204 ASP A C 1
ATOM 1535 O O . ASP A 1 286 ? 57.701 -12.634 -26.843 1.00 54.16 204 ASP A O 1
ATOM 1540 N N . PRO A 1 287 ? 57.601 -12.307 -29.057 1.00 61.56 205 PRO A N 1
ATOM 1541 C CA . PRO A 1 287 ? 59.039 -12.507 -29.249 1.00 56.67 205 PRO A CA 1
ATOM 1542 C C . PRO A 1 287 ? 59.878 -11.416 -28.596 1.00 52.27 205 PRO A C 1
ATOM 1543 O O . PRO A 1 287 ? 61.067 -11.609 -28.313 1.00 47.81 205 PRO A O 1
ATOM 1547 N N . GLN A 1 288 ? 59.264 -10.247 -28.392 1.00 48.53 206 GLN A N 1
ATOM 1548 C CA . GLN A 1 288 ? 59.967 -9.155 -27.740 1.00 50.40 206 GLN A CA 1
ATOM 1549 C C . GLN A 1 288 ? 60.136 -9.529 -26.283 1.00 46.52 206 GLN A C 1
ATOM 1550 O O . GLN A 1 288 ? 61.199 -9.315 -25.722 1.00 45.29 206 GLN A O 1
ATOM 1556 N N . VAL A 1 289 ? 59.098 -10.116 -25.695 1.00 44.01 207 VAL A N 1
ATOM 1557 C CA . VAL A 1 289 ? 59.175 -10.472 -24.286 1.00 49.99 207 VAL A CA 1
ATOM 1558 C C . VAL A 1 289 ? 60.205 -11.594 -24.104 1.00 49.98 207 VAL A C 1
ATOM 1559 O O . VAL A 1 289 ? 60.991 -11.546 -23.158 1.00 55.26 207 VAL A O 1
ATOM 1563 N N . ARG A 1 290 ? 60.184 -12.592 -25.009 1.00 46.68 208 ARG A N 1
ATOM 1564 C CA . ARG A 1 290 ? 61.092 -13.737 -24.987 1.00 46.89 208 ARG A CA 1
ATOM 1565 C C . ARG A 1 290 ? 62.547 -13.284 -25.179 1.00 44.16 208 ARG A C 1
ATOM 1566 O O . ARG A 1 290 ? 63.455 -13.766 -24.515 1.00 57.42 208 ARG A O 1
ATOM 1574 N N . GLU A 1 291 ? 62.770 -12.304 -26.049 1.00 50.76 209 GLU A N 1
ATOM 1575 C CA . GLU A 1 291 ? 64.089 -11.714 -26.276 1.00 54.20 209 GLU A CA 1
ATOM 1576 C C . GLU A 1 291 ? 64.682 -11.132 -24.993 1.00 46.88 209 GLU A C 1
ATOM 1577 O O . GLU A 1 291 ? 65.837 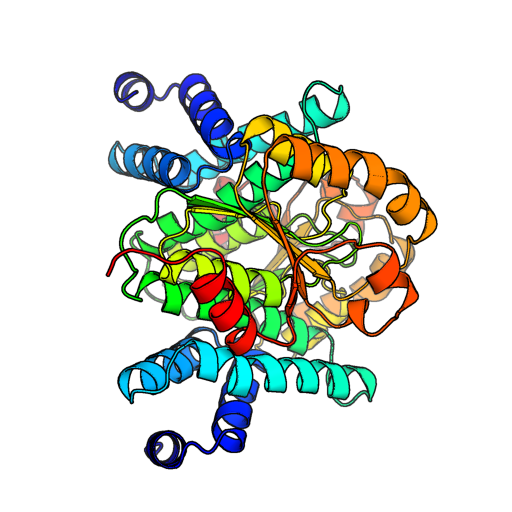-11.346 -24.659 1.00 56.32 209 GLU A O 1
ATOM 1583 N N . ILE A 1 292 ? 63.874 -10.367 -24.275 1.00 51.01 210 ILE A N 1
ATOM 1584 C CA . ILE A 1 292 ? 64.299 -9.718 -23.045 1.00 50.66 210 ILE A CA 1
ATOM 1585 C C . ILE A 1 292 ? 64.708 -10.777 -22.025 1.00 47.65 210 ILE A C 1
ATOM 1586 O O . ILE A 1 292 ? 65.672 -10.565 -21.311 1.00 42.97 210 ILE A O 1
ATOM 1591 N N . PHE A 1 293 ? 63.908 -11.847 -21.897 1.00 48.06 211 PHE A N 1
ATOM 1592 C CA . PHE A 1 293 ? 64.047 -12.777 -20.781 1.00 57.85 211 PHE A CA 1
ATOM 1593 C C . PHE A 1 293 ? 65.022 -13.889 -21.168 1.00 57.44 211 PHE A C 1
ATOM 1594 O O . PHE A 1 293 ? 64.620 -15.029 -21.414 1.00 49.18 211 PHE A O 1
ATOM 1602 N N . ILE A 1 294 ? 66.298 -13.503 -21.233 1.00 52.16 212 ILE A N 1
ATOM 1603 C CA . ILE A 1 294 ? 67.381 -14.402 -21.563 1.00 53.85 212 ILE A CA 1
ATOM 1604 C C . ILE A 1 294 ? 67.307 -15.573 -20.605 1.00 48.66 212 ILE A C 1
ATOM 1605 O O . ILE A 1 294 ? 67.238 -15.361 -19.394 1.00 48.82 212 ILE A O 1
ATOM 1610 N N . HIS A 1 295 ? 67.362 -16.785 -21.178 1.00 48.83 213 HIS A N 1
ATOM 1611 C CA . HIS A 1 295 ? 66.942 -17.993 -20.493 1.00 47.34 213 HIS A CA 1
ATOM 1612 C C . HIS A 1 295 ? 67.740 -19.199 -20.988 1.00 50.76 213 HIS A C 1
ATOM 1613 O O . HIS A 1 295 ? 68.211 -19.247 -22.141 1.00 46.42 213 HIS A O 1
ATOM 1620 N N . ASP A 1 296 ? 67.811 -20.199 -20.100 1.00 47.66 214 ASP A N 1
ATOM 1621 C CA . ASP A 1 296 ? 68.425 -21.479 -20.411 1.00 46.31 214 ASP A CA 1
ATOM 1622 C C . ASP A 1 296 ? 67.423 -22.447 -21.007 1.00 45.05 214 ASP A C 1
ATOM 1623 O O . ASP A 1 296 ? 67.825 -23.306 -21.779 1.00 49.85 214 ASP A O 1
ATOM 1628 N N . TYR A 1 297 ? 66.137 -22.285 -20.671 1.00 44.81 215 TYR A N 1
ATOM 1629 C CA . TYR A 1 297 ? 65.109 -23.181 -21.179 1.00 45.63 215 TYR A CA 1
ATOM 1630 C C . TYR A 1 297 ? 63.755 -22.480 -21.121 1.00 43.06 215 TYR A C 1
ATOM 1631 O O . TYR A 1 297 ? 63.336 -21.989 -20.095 1.00 49.09 215 TYR A O 1
ATOM 1640 N N . GLN A 1 298 ? 63.050 -22.499 -22.245 1.00 44.84 216 GLN A N 1
ATOM 1641 C CA . GLN A 1 298 ? 61.681 -22.059 -22.308 1.00 41.38 216 GLN A CA 1
ATOM 1642 C C . GLN A 1 298 ? 60.801 -23.283 -22.462 1.00 44.39 216 GLN A C 1
ATOM 1643 O O . GLN A 1 298 ? 60.929 -23.987 -23.452 1.00 49.89 216 GLN A O 1
ATOM 1649 N N . ALA A 1 299 ? 59.894 -23.463 -21.495 1.00 49.59 217 ALA A N 1
ATOM 1650 C CA . ALA A 1 299 ? 59.011 -24.603 -21.382 1.00 45.09 217 ALA A CA 1
ATOM 1651 C C . ALA A 1 299 ? 57.647 -24.308 -21.991 1.00 41.97 217 ALA A C 1
ATOM 1652 O O . ALA A 1 299 ? 57.102 -23.248 -21.763 1.00 51.44 217 ALA A O 1
ATOM 1654 N N . ALA A 1 300 ? 57.079 -25.275 -22.719 1.00 48.10 218 ALA A N 1
ATOM 1655 C CA . ALA A 1 300 ? 55.687 -25.251 -23.163 1.00 41.34 218 ALA A CA 1
ATOM 1656 C C . ALA A 1 300 ? 54.734 -25.642 -22.030 1.00 43.02 218 ALA A C 1
ATOM 1657 O O . ALA A 1 300 ? 53.627 -25.107 -21.920 1.00 49.35 218 ALA A O 1
ATOM 1659 N N . GLY A 1 301 ? 55.146 -26.628 -21.231 1.00 44.33 219 GLY A N 1
ATOM 1660 C CA . GLY A 1 301 ? 54.356 -27.108 -20.110 1.00 43.14 219 GLY A CA 1
ATOM 1661 C C . GLY A 1 301 ? 55.243 -27.844 -19.110 1.00 44.79 219 GLY A C 1
ATOM 1662 O O . GLY A 1 301 ? 56.460 -27.681 -19.097 1.00 47.87 219 GLY A O 1
ATOM 1663 N N . LEU A 1 302 ? 54.610 -28.668 -18.281 1.00 45.96 220 LEU A N 1
ATOM 1664 C CA . LEU A 1 302 ? 55.284 -29.326 -17.188 1.00 41.89 220 LEU A CA 1
ATOM 1665 C C . LEU A 1 302 ? 56.023 -30.553 -17.684 1.00 48.43 220 LEU A C 1
ATOM 1666 O O . LEU A 1 302 ? 57.047 -30.897 -17.101 1.00 52.18 220 LEU A O 1
ATOM 1671 N N . THR A 1 303 ? 55.500 -31.198 -18.737 1.00 50.59 221 THR A N 1
ATOM 1672 C CA . THR A 1 303 ? 56.086 -32.443 -19.232 1.00 48.60 221 THR A CA 1
ATOM 1673 C C . THR A 1 303 ? 57.483 -32.181 -19.782 1.00 42.08 221 THR A C 1
ATOM 1674 O O . THR A 1 303 ? 58.393 -32.926 -19.450 1.00 47.98 221 THR A O 1
ATOM 1678 N N . ASP A 1 304 ? 57.655 -31.129 -20.589 1.00 39.60 222 ASP A N 1
ATOM 1679 C CA . ASP A 1 304 ? 58.946 -30.878 -21.232 1.00 42.74 222 ASP A CA 1
ATOM 1680 C C . ASP A 1 304 ? 59.892 -30.189 -20.261 1.00 41.47 222 ASP A C 1
ATOM 1681 O O . ASP A 1 304 ? 61.116 -30.271 -20.425 1.00 43.74 222 ASP A O 1
ATOM 1686 N N . PHE A 1 305 ? 59.311 -29.482 -19.277 1.00 47.04 223 PHE A N 1
ATOM 1687 C CA . PHE A 1 305 ? 60.085 -28.902 -18.178 1.00 45.65 223 PHE A CA 1
ATOM 1688 C C . PHE A 1 305 ? 60.793 -30.024 -17.420 1.00 44.15 223 PHE A C 1
ATOM 1689 O O . PHE A 1 305 ? 61.988 -29.946 -17.178 1.00 44.42 223 PHE A O 1
ATOM 1697 N N . LEU A 1 306 ? 60.040 -31.077 -17.084 1.00 43.09 224 LEU A N 1
ATOM 1698 C CA . LEU A 1 306 ? 60.597 -32.262 -16.460 1.00 44.72 224 LEU A CA 1
ATOM 1699 C C . LEU A 1 306 ? 61.690 -32.871 -17.327 1.00 45.58 224 LEU A C 1
ATOM 1700 O O . LEU A 1 306 ? 62.689 -33.308 -16.778 1.00 39.88 224 LEU A O 1
ATOM 1705 N N . ASP A 1 307 ? 61.487 -32.954 -18.654 1.00 45.65 225 ASP A N 1
ATOM 1706 C CA . ASP A 1 307 ? 62.521 -33.521 -19.503 1.00 50.23 225 ASP A CA 1
ATOM 1707 C C . ASP A 1 307 ? 63.771 -32.689 -19.300 1.00 44.69 225 ASP A C 1
ATOM 1708 O O . ASP A 1 307 ? 64.835 -33.247 -19.110 1.00 57.27 225 ASP A O 1
ATOM 1713 N N . TYR A 1 308 ? 63.613 -31.365 -19.290 1.00 45.31 226 TYR A N 1
ATOM 1714 C CA . TYR A 1 308 ? 64.729 -30.457 -19.098 1.00 46.93 226 TYR A CA 1
ATOM 1715 C C . TYR A 1 308 ? 65.397 -30.737 -17.749 1.00 43.99 226 TYR A C 1
ATOM 1716 O O . TYR A 1 308 ? 66.625 -30.792 -17.669 1.00 44.74 226 TYR A O 1
ATOM 1725 N N . LEU A 1 309 ? 64.604 -30.858 -16.686 1.00 43.50 227 LEU A N 1
ATOM 1726 C CA . LEU A 1 309 ? 65.174 -31.052 -15.357 1.00 51.33 227 LEU A CA 1
ATOM 1727 C C . LEU A 1 309 ? 66.038 -32.316 -15.332 1.00 44.85 227 LEU A C 1
ATOM 1728 O O . LEU A 1 309 ? 67.139 -32.310 -14.772 1.00 41.86 227 LEU A O 1
ATOM 1733 N N . ARG A 1 310 ? 65.572 -33.371 -16.002 1.00 48.64 228 ARG A N 1
ATOM 1734 C CA . ARG A 1 310 ? 66.200 -34.686 -15.898 1.00 53.66 228 ARG A CA 1
ATOM 1735 C C . ARG A 1 310 ? 67.547 -34.688 -16.618 1.00 50.51 228 ARG A C 1
ATOM 1736 O O . ARG A 1 310 ? 68.451 -35.393 -16.191 1.00 53.98 228 ARG A O 1
ATOM 1744 N N . ARG A 1 311 ? 67.672 -33.876 -17.678 1.00 54.50 229 ARG A N 1
ATOM 1745 C CA . ARG A 1 311 ? 68.891 -33.811 -18.472 1.00 50.28 229 ARG A CA 1
ATOM 1746 C C . ARG A 1 311 ? 69.826 -32.806 -17.785 1.00 49.76 229 ARG A C 1
ATOM 1747 O O . ARG A 1 311 ? 71.033 -33.021 -17.720 1.00 47.52 229 ARG A O 1
ATOM 1755 N N . GLU A 1 312 ? 69.270 -31.705 -17.255 1.00 44.25 230 GLU A N 1
ATOM 1756 C CA . GLU A 1 312 ? 70.104 -30.627 -16.771 1.00 43.11 230 GLU A CA 1
ATOM 1757 C C . GLU A 1 312 ? 70.472 -30.846 -15.300 1.00 48.41 230 GLU A C 1
ATOM 1758 O O . GLU A 1 312 ? 71.585 -30.491 -14.898 1.00 43.52 230 GLU A O 1
ATOM 1764 N N . PHE A 1 313 ? 69.548 -31.405 -14.506 1.00 41.46 231 PHE A N 1
ATOM 1765 C CA . PHE A 1 313 ? 69.801 -31.660 -13.100 1.00 41.92 231 PHE A CA 1
ATOM 1766 C C . PHE A 1 313 ? 69.501 -33.114 -12.748 1.00 51.89 231 PHE A C 1
ATOM 1767 O O . PHE A 1 313 ? 68.551 -33.391 -12.020 1.00 48.45 231 PHE A O 1
ATOM 1775 N N . PRO A 1 314 ? 70.319 -34.079 -13.226 1.00 53.33 232 PRO A N 1
ATOM 1776 C CA . PRO A 1 314 ? 70.031 -35.507 -13.039 1.00 53.62 232 PRO A CA 1
ATOM 1777 C C . PRO A 1 314 ? 70.354 -35.928 -11.607 1.00 55.95 232 PRO A C 1
ATOM 1778 O O . PRO A 1 314 ? 71.255 -35.358 -10.993 1.00 62.60 232 PRO A O 1
ATOM 1782 N N . THR A 1 315 ? 69.606 -36.900 -11.076 1.00 59.57 233 THR A N 1
ATOM 1783 C CA . THR A 1 315 ? 69.856 -37.412 -9.730 1.00 71.32 233 THR A CA 1
ATOM 1784 C C . THR A 1 315 ? 70.279 -38.870 -9.854 1.00 70.78 233 THR A C 1
ATOM 1785 O O . THR A 1 315 ? 69.835 -39.553 -10.775 1.00 66.60 233 THR A O 1
ATOM 1789 N N . PRO A 1 316 ? 71.104 -39.377 -8.909 1.00 76.53 234 PRO A N 1
ATOM 1790 C CA . PRO A 1 316 ? 71.808 -40.651 -9.072 1.00 80.37 234 PRO A CA 1
ATOM 1791 C C . PRO A 1 316 ? 70.935 -41.845 -9.430 1.00 83.39 234 PRO A C 1
ATOM 1792 O O . PRO A 1 316 ? 71.290 -42.609 -10.322 1.00 99.24 234 PRO A O 1
ATOM 1796 N N . ALA A 1 317 ? 69.820 -42.013 -8.714 1.00 82.84 235 ALA A N 1
ATOM 1797 C CA . ALA A 1 317 ? 68.963 -43.172 -8.914 1.00 112.34 235 ALA A CA 1
ATOM 1798 C C . ALA A 1 317 ? 67.643 -42.968 -8.168 1.00 115.80 235 ALA A C 1
ATOM 1799 O O . ALA A 1 317 ? 66.663 -42.730 -8.896 1.00 111.85 235 ALA A O 1
ATOM 1801 N N . LEU B 1 95 ? 63.717 -21.200 23.454 1.00 74.03 13 LEU B N 1
ATOM 1802 C CA . LEU B 1 95 ? 62.431 -21.037 22.712 1.00 87.63 13 LEU B CA 1
ATOM 1803 C C . LEU B 1 95 ? 61.246 -21.415 23.599 1.00 99.26 13 LEU B C 1
ATOM 1804 O O . LEU B 1 95 ? 60.282 -20.649 23.706 1.00 88.79 13 LEU B O 1
ATOM 1809 N N . ASP B 1 96 ? 61.292 -22.637 24.153 1.00 107.16 14 ASP B N 1
ATOM 1810 C CA . ASP B 1 96 ? 60.239 -23.138 25.029 1.00 106.61 14 ASP B CA 1
ATOM 1811 C C . ASP B 1 96 ? 60.094 -22.210 26.240 1.00 110.17 14 ASP B C 1
ATOM 1812 O O . ASP B 1 96 ? 59.003 -22.087 26.799 1.00 101.62 14 ASP B O 1
ATOM 1817 N N . GLN B 1 97 ? 61.203 -21.548 26.617 1.00 113.94 15 GLN B N 1
ATOM 1818 C CA . GLN B 1 97 ? 61.215 -20.446 27.573 1.00 111.60 15 GLN B CA 1
ATOM 1819 C C . GLN B 1 97 ? 60.271 -19.328 27.119 1.00 105.83 15 GLN B C 1
ATOM 1820 O O . GLN B 1 97 ? 59.409 -18.888 27.891 1.00 88.85 15 GLN B O 1
ATOM 1826 N N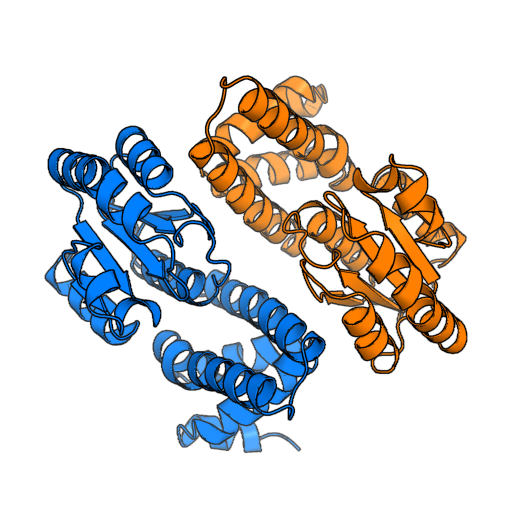 . ALA B 1 98 ? 60.456 -18.871 25.868 1.00 92.82 16 ALA B N 1
ATOM 1827 C CA . ALA B 1 98 ? 59.658 -17.789 25.309 1.00 86.52 16 ALA B CA 1
ATOM 1828 C C . ALA B 1 98 ? 58.178 -18.169 25.238 1.00 81.20 16 ALA B C 1
ATOM 1829 O O . ALA B 1 98 ? 57.317 -17.316 25.446 1.00 76.84 16 ALA B O 1
ATOM 1831 N N . LEU B 1 99 ? 57.872 -19.443 24.949 1.00 79.28 17 LEU B N 1
ATOM 1832 C CA . LEU B 1 99 ? 56.488 -19.901 24.957 1.00 88.36 17 LEU B CA 1
ATOM 1833 C C . LEU B 1 99 ? 55.917 -19.840 26.382 1.00 99.61 17 LEU B C 1
ATOM 1834 O O . LEU B 1 99 ? 54.858 -19.233 26.588 1.00 96.07 17 LEU B O 1
ATOM 1839 N N . VAL B 1 100 ? 56.627 -20.451 27.356 1.00 93.95 18 VAL B N 1
ATOM 1840 C CA . VAL B 1 100 ? 56.182 -20.501 28.748 1.00 106.19 18 VAL B CA 1
ATOM 1841 C C . VAL B 1 100 ? 55.876 -19.073 29.220 1.00 113.53 18 VAL B C 1
ATOM 1842 O O . VAL B 1 100 ? 54.758 -18.795 29.658 1.00 108.68 18 VAL B O 1
ATOM 1846 N N . ALA B 1 101 ? 56.868 -18.174 29.078 1.00 108.41 19 ALA B N 1
ATOM 1847 C CA . ALA B 1 101 ? 56.767 -16.771 29.470 1.00 97.64 19 ALA B CA 1
ATOM 1848 C C . ALA B 1 101 ? 55.721 -16.006 28.649 1.00 86.74 19 ALA B C 1
ATOM 1849 O O . ALA B 1 101 ? 55.238 -14.968 29.084 1.00 80.43 19 ALA B O 1
ATOM 1851 N N . ARG B 1 102 ? 55.392 -16.507 27.452 1.00 89.48 20 ARG B N 1
ATOM 1852 C CA . ARG B 1 102 ? 54.476 -15.845 26.536 1.00 86.10 20 ARG B CA 1
ATOM 1853 C C . ARG B 1 102 ? 55.105 -14.538 26.052 1.00 77.11 20 ARG B C 1
ATOM 1854 O O . ARG B 1 102 ? 54.423 -13.519 25.923 1.00 84.14 20 ARG B O 1
ATOM 1862 N N . ASP B 1 103 ? 56.409 -14.598 25.754 1.00 73.01 21 ASP B N 1
ATOM 1863 C CA . ASP B 1 103 ? 57.186 -13.439 25.340 1.00 72.11 21 ASP B CA 1
ATOM 1864 C C . ASP B 1 103 ? 56.965 -13.201 23.844 1.00 72.84 21 ASP B C 1
ATOM 1865 O O . ASP B 1 103 ? 57.777 -13.570 22.990 1.00 71.67 21 ASP B O 1
ATOM 1870 N N . TRP B 1 104 ? 55.835 -12.560 23.550 1.00 69.01 22 TRP B N 1
ATOM 1871 C CA . TRP B 1 104 ? 55.456 -12.194 22.199 1.00 70.56 22 TRP B CA 1
ATOM 1872 C C . TRP B 1 104 ? 56.682 -11.715 21.410 1.00 67.51 22 TRP B C 1
ATOM 1873 O O . TRP B 1 104 ? 56.964 -12.234 20.340 1.00 64.63 22 TRP B O 1
ATOM 1884 N N . ALA B 1 105 ? 57.442 -10.768 21.967 1.00 66.21 23 ALA B N 1
ATOM 1885 C CA . ALA B 1 105 ? 58.588 -10.190 21.290 1.00 66.18 23 ALA B CA 1
ATOM 1886 C C . ALA B 1 105 ? 59.497 -11.301 20.773 1.00 65.49 23 ALA B C 1
ATOM 1887 O O . ALA B 1 105 ? 59.886 -11.318 19.596 1.00 62.11 23 ALA B O 1
ATOM 1889 N N . ALA B 1 106 ? 59.854 -12.237 21.658 1.00 64.51 24 ALA B N 1
ATOM 1890 C CA . ALA B 1 106 ? 60.750 -13.307 21.239 1.00 70.77 24 ALA B CA 1
ATOM 1891 C C . ALA B 1 106 ? 60.118 -14.113 20.099 1.00 72.33 24 ALA B C 1
ATOM 1892 O O . ALA B 1 106 ? 60.811 -14.487 19.147 1.00 75.16 24 ALA B O 1
ATOM 1894 N N . LEU B 1 107 ? 58.801 -14.361 20.204 1.00 60.97 25 LEU B N 1
ATOM 1895 C CA . LEU B 1 107 ? 58.072 -15.162 19.231 1.00 66.46 25 LEU B CA 1
ATOM 1896 C C . LEU B 1 107 ? 57.943 -14.393 17.911 1.00 64.59 25 LEU B C 1
ATOM 1897 O O . LEU B 1 107 ? 58.123 -14.986 16.852 1.00 60.36 25 LEU B O 1
ATOM 1902 N N . GLN B 1 108 ? 57.625 -13.088 17.990 1.00 60.24 26 GLN B N 1
ATOM 1903 C CA . GLN B 1 108 ? 57.588 -12.196 16.838 1.00 55.68 26 GLN B CA 1
ATOM 1904 C C . GLN B 1 108 ? 58.921 -12.255 16.092 1.00 60.11 26 GLN B C 1
ATOM 1905 O O . GLN B 1 108 ? 58.963 -12.405 14.866 1.00 60.61 26 GLN B O 1
ATOM 1911 N N . ALA B 1 109 ? 60.013 -12.194 16.850 1.00 59.31 27 ALA B N 1
ATOM 1912 C CA . ALA B 1 109 ? 61.331 -12.126 16.243 1.00 65.46 27 ALA B CA 1
ATOM 1913 C C . ALA B 1 109 ? 61.655 -13.436 15.517 1.00 65.13 27 ALA B C 1
ATOM 1914 O O . ALA B 1 109 ? 62.313 -13.420 14.475 1.00 58.17 27 ALA B O 1
ATOM 1916 N N . ARG B 1 110 ? 61.229 -14.580 16.071 1.00 60.76 28 ARG B N 1
ATOM 1917 C CA . ARG B 1 110 ? 61.560 -15.864 15.458 1.00 63.78 28 ARG B CA 1
ATOM 1918 C C . ARG B 1 110 ? 60.714 -16.097 14.202 1.00 54.11 28 ARG B C 1
ATOM 1919 O O . ARG B 1 110 ? 61.227 -16.581 13.195 1.00 51.60 28 ARG B O 1
ATOM 1927 N N . TYR B 1 111 ? 59.435 -15.709 14.247 1.00 47.74 29 TYR B N 1
ATOM 1928 C CA . TYR B 1 111 ? 58.587 -15.752 13.071 1.00 53.56 29 TYR B CA 1
ATOM 1929 C C . TYR B 1 111 ? 59.209 -14.919 11.943 1.00 57.03 29 TYR B C 1
ATOM 1930 O O . TYR B 1 111 ? 59.402 -15.416 10.831 1.00 53.59 29 TYR B O 1
ATOM 1939 N N . TYR B 1 112 ? 59.526 -13.648 12.238 1.00 56.86 30 TYR B N 1
ATOM 1940 C CA . TYR B 1 112 ? 60.128 -12.754 11.260 1.00 51.09 30 TYR B CA 1
ATOM 1941 C C . TYR B 1 112 ? 61.353 -13.430 10.633 1.00 54.29 30 TYR B C 1
ATOM 1942 O O . TYR B 1 112 ? 61.435 -13.504 9.408 1.00 60.32 30 TYR B O 1
ATOM 1951 N N . GLU B 1 113 ? 62.284 -13.944 11.459 1.00 51.65 31 GLU B N 1
ATOM 1952 C CA . GLU B 1 113 ? 63.493 -14.605 10.981 1.00 54.13 31 GLU B CA 1
ATOM 1953 C C . GLU B 1 113 ? 63.142 -15.706 9.987 1.00 54.64 31 GLU B C 1
ATOM 1954 O O . GLU B 1 113 ? 63.798 -15.840 8.963 1.00 56.65 31 GLU B O 1
ATOM 1960 N N . ALA B 1 114 ? 62.108 -16.487 10.295 1.00 51.32 32 ALA B N 1
ATOM 1961 C CA . ALA B 1 114 ? 61.694 -17.570 9.420 1.00 52.25 32 ALA B CA 1
ATOM 1962 C C . ALA B 1 114 ? 61.050 -17.016 8.149 1.00 49.47 32 ALA B C 1
ATOM 1963 O O . ALA B 1 114 ? 61.405 -17.399 7.037 1.00 57.65 32 ALA B O 1
ATOM 1965 N N . ALA B 1 115 ? 60.119 -16.085 8.318 1.00 46.32 33 ALA B N 1
ATOM 1966 C CA . ALA B 1 115 ? 59.387 -15.532 7.199 1.00 44.08 33 ALA B CA 1
ATOM 1967 C C . ALA B 1 115 ? 60.291 -14.874 6.157 1.00 43.29 33 ALA B C 1
ATOM 1968 O O . ALA B 1 115 ? 60.126 -15.142 4.980 1.00 44.92 33 ALA B O 1
ATOM 1970 N N . VAL B 1 116 ? 61.244 -14.016 6.551 1.00 45.11 34 VAL B N 1
ATOM 1971 C CA . VAL B 1 116 ? 62.022 -13.273 5.563 1.00 42.33 34 VAL B CA 1
ATOM 1972 C C . VAL B 1 116 ? 63.095 -14.179 4.964 1.00 47.25 34 VAL B C 1
ATOM 1973 O O . VAL B 1 116 ? 63.661 -13.871 3.923 1.00 50.69 34 VAL B O 1
ATOM 1977 N N . ALA B 1 117 ? 63.370 -15.317 5.612 1.00 46.74 35 ALA B N 1
ATOM 1978 C CA . ALA B 1 117 ? 64.238 -16.333 5.034 1.00 47.68 35 ALA B CA 1
ATOM 1979 C C . ALA B 1 117 ? 63.481 -17.214 4.025 1.00 51.42 35 ALA B C 1
ATOM 1980 O O . ALA B 1 117 ? 64.084 -17.983 3.288 1.00 50.61 35 ALA B O 1
ATOM 1982 N N . GLY B 1 118 ? 62.155 -17.100 3.964 1.00 50.27 36 GLY B N 1
ATOM 1983 C CA . GLY B 1 118 ? 61.373 -17.912 3.054 1.00 50.31 36 GLY B CA 1
ATOM 1984 C C . GLY B 1 118 ? 61.273 -19.354 3.546 1.00 52.32 36 GLY B C 1
ATOM 1985 O O . GLY B 1 118 ? 61.088 -20.257 2.745 1.00 56.63 36 GLY B O 1
ATOM 1986 N N . ASP B 1 119 ? 61.371 -19.557 4.866 1.00 51.44 37 ASP B N 1
ATOM 1987 C CA . ASP B 1 119 ? 61.387 -20.878 5.472 1.00 51.93 37 ASP B CA 1
ATOM 1988 C C . ASP B 1 119 ? 60.021 -21.239 6.056 1.00 54.57 37 ASP B C 1
ATOM 1989 O O . ASP B 1 119 ? 59.744 -20.973 7.227 1.00 47.63 37 ASP B O 1
ATOM 1994 N N . GLU B 1 120 ? 59.207 -21.912 5.233 1.00 54.76 38 GLU B N 1
ATOM 1995 C CA . GLU B 1 120 ? 57.847 -22.288 5.581 1.00 55.27 38 GLU B CA 1
ATOM 1996 C C . GLU B 1 120 ? 57.844 -23.274 6.758 1.00 54.04 38 GLU B C 1
ATOM 1997 O O . GLU B 1 120 ? 57.035 -23.135 7.673 1.00 46.04 38 GLU B O 1
ATOM 2003 N N . LEU B 1 121 ? 58.801 -24.218 6.792 1.00 53.37 39 LEU B N 1
ATOM 2004 C CA . LEU B 1 121 ? 58.814 -25.266 7.810 1.00 50.72 39 LEU B CA 1
ATOM 2005 C C . LEU B 1 121 ? 59.095 -24.676 9.194 1.00 52.03 39 LEU B C 1
ATOM 2006 O O . LEU B 1 121 ? 58.328 -24.916 10.130 1.00 46.84 39 LEU B O 1
ATOM 2011 N N . ALA B 1 122 ? 60.133 -23.832 9.314 1.00 50.12 40 ALA B N 1
ATOM 2012 C CA . ALA B 1 122 ? 60.397 -23.157 10.582 1.00 49.98 40 ALA B CA 1
ATOM 2013 C C . ALA B 1 122 ? 59.183 -22.347 11.040 1.00 48.87 40 ALA B C 1
ATOM 2014 O O . ALA B 1 122 ? 58.863 -22.292 12.228 1.00 50.55 40 ALA B O 1
ATOM 2016 N N . GLY B 1 123 ? 58.477 -21.739 10.080 1.00 49.22 41 GLY B N 1
ATOM 2017 C CA . GLY B 1 123 ? 57.359 -20.877 10.404 1.00 44.97 41 GLY B CA 1
ATOM 2018 C C . GLY B 1 123 ? 56.219 -21.664 11.024 1.00 53.15 41 GLY B C 1
ATOM 2019 O O . GLY B 1 123 ? 55.646 -21.218 12.025 1.00 52.80 41 GLY B O 1
ATOM 2020 N N . VAL B 1 124 ? 55.903 -22.816 10.400 1.00 52.40 42 VAL B N 1
ATOM 2021 C CA . VAL B 1 124 ? 54.844 -23.698 10.877 1.00 52.28 42 VAL B CA 1
ATOM 2022 C C . VAL B 1 124 ? 55.272 -24.306 12.210 1.00 48.24 42 VAL B C 1
ATOM 2023 O O . VAL B 1 124 ? 54.485 -24.344 13.143 1.00 46.81 42 VAL B O 1
ATOM 2027 N N . ALA B 1 125 ? 56.508 -24.812 12.268 1.00 45.70 43 ALA B N 1
ATOM 2028 C CA . ALA B 1 125 ? 57.071 -25.383 13.486 1.00 50.96 43 ALA B CA 1
ATOM 2029 C C . ALA B 1 125 ? 56.799 -24.487 14.688 1.00 57.09 43 ALA B C 1
ATOM 2030 O O . ALA B 1 125 ? 56.232 -24.964 15.677 1.00 62.31 43 ALA B O 1
ATOM 2032 N N . LEU B 1 126 ? 57.214 -23.209 14.574 1.00 59.15 44 LEU B N 1
ATOM 2033 C CA . LEU B 1 126 ? 57.100 -22.241 15.653 1.00 58.32 44 LEU B CA 1
ATOM 2034 C C . LEU B 1 126 ? 55.641 -22.109 16.064 1.00 48.84 44 LEU B C 1
ATOM 2035 O O . LEU B 1 126 ? 55.302 -22.194 17.240 1.00 56.43 44 LEU B O 1
ATOM 2040 N N . LEU B 1 127 ? 54.778 -21.873 15.082 1.00 51.93 45 LEU B N 1
ATOM 2041 C CA . LEU B 1 127 ? 53.368 -21.656 15.354 1.00 49.31 45 LEU B CA 1
ATOM 2042 C C . LEU B 1 127 ? 52.739 -22.911 15.965 1.00 54.28 45 LEU B C 1
ATOM 2043 O O . LEU B 1 127 ? 51.905 -22.829 16.867 1.00 65.91 45 LEU B O 1
ATOM 2048 N N . GLU B 1 128 ? 53.120 -24.082 15.448 1.00 57.06 46 GLU B N 1
ATOM 2049 C CA . GLU B 1 128 ? 52.544 -25.343 15.889 1.00 63.37 46 GLU B CA 1
ATOM 2050 C C . GLU B 1 128 ? 52.995 -25.632 17.315 1.00 59.64 46 GLU B C 1
ATOM 2051 O O . GLU B 1 128 ? 52.167 -25.968 18.158 1.00 60.36 46 GLU B O 1
ATOM 2057 N N . ARG B 1 129 ? 54.297 -25.468 17.572 1.00 51.47 47 ARG B N 1
ATOM 2058 C CA . ARG B 1 129 ? 54.812 -25.672 18.911 1.00 55.09 47 ARG B CA 1
ATOM 2059 C C . ARG B 1 129 ? 54.104 -24.739 19.882 1.00 62.83 47 ARG B C 1
ATOM 2060 O O . ARG B 1 129 ? 53.641 -25.194 20.920 1.00 63.69 47 ARG B O 1
ATOM 2068 N N . ALA B 1 130 ? 53.945 -23.468 19.483 1.00 65.14 48 ALA B N 1
ATOM 2069 C CA . ALA B 1 130 ? 53.326 -22.443 20.311 1.00 62.54 48 ALA B CA 1
ATOM 2070 C C . ALA B 1 130 ? 51.891 -22.802 20.689 1.00 65.10 48 ALA B C 1
ATOM 2071 O O . ALA B 1 130 ? 51.509 -22.645 21.851 1.00 72.70 48 ALA B O 1
ATOM 2073 N N . TYR B 1 131 ? 51.096 -23.226 19.694 1.00 67.65 49 TYR B N 1
ATOM 2074 C CA . TYR B 1 131 ? 49.729 -23.693 19.914 1.00 68.11 49 TYR B CA 1
ATOM 2075 C C . TYR B 1 131 ? 49.688 -24.841 20.931 1.00 71.60 49 TYR B C 1
ATOM 2076 O O . TYR B 1 131 ? 48.882 -24.788 21.858 1.00 67.24 49 TYR B O 1
ATOM 2085 N N . ARG B 1 132 ? 50.559 -25.855 20.747 1.00 74.14 50 ARG B N 1
ATOM 2086 C CA . ARG B 1 132 ? 50.653 -27.028 21.614 1.00 74.60 50 ARG B CA 1
ATOM 2087 C C . ARG B 1 132 ? 51.376 -26.735 22.930 1.00 79.41 50 ARG B C 1
ATOM 2088 O O . ARG B 1 132 ? 51.605 -27.650 23.711 1.00 75.14 50 ARG B O 1
ATOM 2096 N N . SER B 1 133 ? 51.848 -25.500 23.117 1.00 79.24 51 SER B N 1
ATOM 2097 C CA . SER B 1 133 ? 52.318 -25.044 24.410 1.00 71.79 51 SER B CA 1
ATOM 2098 C C . SER B 1 133 ? 51.183 -24.324 25.141 1.00 72.32 51 SER B C 1
ATOM 2099 O O . SER B 1 133 ? 51.396 -23.863 26.260 1.00 93.67 51 SER B O 1
ATOM 2102 N N . GLY B 1 134 ? 50.014 -24.168 24.499 1.00 55.24 52 GLY B N 1
ATOM 2103 C CA . GLY B 1 134 ? 48.820 -23.708 25.195 1.00 57.29 52 GLY B CA 1
ATOM 2104 C C . GLY B 1 134 ? 48.251 -22.399 24.651 1.00 70.98 52 GLY B C 1
ATOM 2105 O O . GLY B 1 134 ? 47.221 -21.921 25.139 1.00 68.32 52 GLY B O 1
ATOM 2106 N N . ILE B 1 135 ? 48.905 -21.814 23.634 1.00 78.17 53 ILE B N 1
ATOM 2107 C CA . ILE B 1 135 ? 48.474 -20.523 23.111 1.00 65.07 53 ILE B CA 1
ATOM 2108 C C . ILE B 1 135 ? 47.418 -20.755 22.035 1.00 56.86 53 ILE B C 1
ATOM 2109 O O . ILE B 1 135 ? 47.699 -21.388 21.029 1.00 59.31 53 ILE B O 1
ATOM 2114 N N . PRO B 1 136 ? 46.199 -20.190 22.160 1.00 57.50 54 PRO B N 1
ATOM 2115 C CA . PRO B 1 136 ? 45.227 -20.255 21.070 1.00 58.65 54 PRO B CA 1
ATOM 2116 C C . PRO B 1 136 ? 45.836 -19.730 19.768 1.00 64.26 54 PRO B C 1
ATOM 2117 O O . PRO B 1 136 ? 46.715 -18.877 19.793 1.00 61.60 54 PRO B O 1
ATOM 2121 N N . VAL B 1 137 ? 45.317 -20.197 18.625 1.00 68.48 55 VAL B N 1
ATOM 2122 C CA . VAL B 1 137 ? 45.765 -19.748 17.310 1.00 60.70 55 VAL B CA 1
ATOM 2123 C C . VAL B 1 137 ? 45.414 -18.270 17.092 1.00 62.40 55 VAL B C 1
ATOM 2124 O O . VAL B 1 137 ? 46.222 -17.504 16.565 1.00 64.18 55 VAL B O 1
ATOM 2128 N N . VAL B 1 138 ? 44.203 -17.872 17.503 1.00 57.67 56 VAL B N 1
ATOM 2129 C CA . VAL B 1 138 ? 43.750 -16.494 17.405 1.00 60.72 56 VAL B CA 1
ATOM 2130 C C . VAL B 1 138 ? 44.795 -15.568 18.035 1.00 60.72 56 VAL B C 1
ATOM 2131 O O . VAL B 1 138 ? 45.161 -14.568 17.435 1.00 59.26 56 VAL B O 1
ATOM 2135 N N . ALA B 1 139 ? 45.295 -15.937 19.218 1.00 59.84 57 ALA B N 1
ATOM 2136 C CA . ALA B 1 139 ? 46.303 -15.156 19.908 1.00 58.60 57 ALA B CA 1
ATOM 2137 C C . ALA B 1 139 ? 47.558 -15.082 19.050 1.00 63.16 57 ALA B C 1
ATOM 2138 O O . ALA B 1 139 ? 48.132 -14.008 18.913 1.00 69.69 57 ALA B O 1
ATOM 2140 N N . LEU B 1 140 ? 47.988 -16.225 18.492 1.00 63.76 58 LEU B N 1
ATOM 2141 C CA . LEU B 1 140 ? 49.134 -16.254 17.587 1.00 60.77 58 LEU B CA 1
ATOM 2142 C C . LEU B 1 140 ? 48.914 -15.318 16.393 1.00 61.21 58 LEU B C 1
ATOM 2143 O O . LEU B 1 140 ? 49.810 -14.600 15.967 1.00 58.26 58 LEU B O 1
ATOM 2148 N N . LYS B 1 141 ? 47.706 -15.313 15.854 1.00 53.80 59 LYS B N 1
ATOM 2149 C CA . LYS B 1 141 ? 47.421 -14.455 14.730 1.00 61.09 59 LYS B CA 1
ATOM 2150 C C . LYS B 1 141 ? 47.624 -13.003 15.147 1.00 60.68 59 LYS B C 1
ATOM 2151 O O . LYS B 1 141 ? 48.287 -12.264 14.433 1.00 62.63 59 LYS B O 1
ATOM 2157 N N . GLU B 1 142 ? 47.068 -12.616 16.304 1.00 61.16 60 GLU B N 1
ATOM 2158 C CA . GLU B 1 142 ? 46.924 -11.214 16.677 1.00 57.24 60 GLU B CA 1
ATOM 2159 C C . GLU B 1 142 ? 48.208 -10.636 17.284 1.00 51.49 60 GLU B C 1
ATOM 2160 O O . GLU B 1 142 ? 48.517 -9.477 17.052 1.00 53.62 60 GLU B O 1
ATOM 2166 N N . HIS B 1 143 ? 48.955 -11.445 18.039 1.00 51.84 61 HIS B N 1
ATOM 2167 C CA . HIS B 1 143 ? 50.108 -10.975 18.791 1.00 53.48 61 HIS B CA 1
ATOM 2168 C C . HIS B 1 143 ? 51.412 -11.530 18.226 1.00 52.80 61 HIS B C 1
ATOM 2169 O O . HIS B 1 143 ? 52.439 -11.305 18.849 1.00 53.89 61 HIS B O 1
ATOM 2176 N N . VAL B 1 144 ? 51.390 -12.243 17.082 1.00 52.07 62 VAL B N 1
ATOM 2177 C CA . VAL B 1 144 ? 52.618 -12.740 16.457 1.00 56.19 62 VAL B CA 1
ATOM 2178 C C . VAL B 1 144 ? 52.609 -12.389 14.964 1.00 55.28 62 VAL B C 1
ATOM 2179 O O . VAL B 1 144 ? 53.504 -11.714 14.494 1.00 64.27 62 VAL B O 1
ATOM 2183 N N . LEU B 1 145 ? 51.579 -12.783 14.220 1.00 52.79 63 LEU B N 1
ATOM 2184 C CA . LEU B 1 145 ? 51.595 -12.677 12.772 1.00 52.68 63 LEU B CA 1
ATOM 2185 C C . LEU B 1 145 ? 51.340 -11.237 12.339 1.00 55.32 63 LEU B C 1
ATOM 2186 O O . LEU B 1 145 ? 52.119 -10.681 11.556 1.00 52.61 63 LEU B O 1
ATOM 2191 N N . THR B 1 146 ? 50.212 -10.681 12.804 1.00 53.01 64 THR B N 1
ATOM 2192 C CA . THR B 1 146 ? 49.826 -9.304 12.523 1.00 54.78 64 THR B CA 1
ATOM 2193 C C . THR B 1 146 ? 50.973 -8.335 12.865 1.00 56.24 64 THR B C 1
ATOM 2194 O O . THR B 1 146 ? 51.394 -7.561 12.000 1.00 48.55 64 THR B O 1
ATOM 2198 N N . PRO B 1 147 ? 51.548 -8.334 14.096 1.00 56.62 65 PRO B N 1
ATOM 2199 C CA . PRO B 1 147 ? 52.639 -7.417 14.421 1.00 57.20 65 PRO B CA 1
ATOM 2200 C C . PRO B 1 147 ? 53.863 -7.603 13.532 1.00 54.30 65 PRO B C 1
ATOM 2201 O O . PRO B 1 147 ? 54.413 -6.619 13.050 1.00 54.97 65 PRO B O 1
ATOM 2205 N N . VAL B 1 148 ? 54.288 -8.853 13.321 1.00 48.37 66 VAL B N 1
ATOM 2206 C CA . VAL B 1 148 ? 55.419 -9.124 12.447 1.00 49.60 66 VAL B CA 1
ATOM 2207 C C . VAL B 1 148 ? 55.175 -8.549 11.050 1.00 48.30 66 VAL B C 1
ATOM 2208 O O . VAL B 1 148 ? 56.088 -8.020 10.435 1.00 47.64 66 VAL B O 1
ATOM 2212 N N . LEU B 1 149 ? 53.952 -8.668 10.532 1.00 48.45 67 LEU B N 1
ATOM 2213 C CA . LEU B 1 149 ? 53.671 -8.184 9.198 1.00 48.66 67 LEU B CA 1
ATOM 2214 C C . LEU B 1 149 ? 53.542 -6.654 9.175 1.00 50.65 67 LEU B C 1
ATOM 2215 O O . LEU B 1 149 ? 53.864 -6.038 8.166 1.00 47.45 67 LEU B O 1
ATOM 2220 N N . HIS B 1 150 ? 53.029 -6.051 10.236 1.00 51.88 68 HIS B N 1
ATOM 2221 C CA . HIS B 1 150 ? 52.928 -4.572 10.264 1.00 55.89 68 HIS B CA 1
ATOM 2222 C C . HIS B 1 150 ? 54.347 -4.003 10.275 1.00 51.37 68 HIS B C 1
ATOM 2223 O O . HIS B 1 150 ? 54.577 -2.961 9.649 1.00 46.64 68 HIS B O 1
ATOM 2230 N N . LEU B 1 151 ? 55.272 -4.707 10.912 1.00 45.21 69 LEU B N 1
ATOM 2231 C CA . LEU B 1 151 ? 56.639 -4.281 11.056 1.00 47.80 69 LEU B CA 1
ATOM 2232 C C . LEU B 1 151 ? 57.375 -4.449 9.734 1.00 49.99 69 LEU B C 1
ATOM 2233 O O . LEU B 1 151 ? 58.150 -3.587 9.353 1.00 48.66 69 LEU B O 1
ATOM 2238 N N . ILE B 1 152 ? 57.134 -5.558 9.032 1.00 54.52 70 ILE B N 1
ATOM 2239 C CA . ILE B 1 152 ? 57.703 -5.754 7.705 1.00 47.65 70 ILE B CA 1
ATOM 2240 C C . ILE B 1 152 ? 57.344 -4.530 6.862 1.00 48.58 70 ILE B C 1
ATOM 2241 O O . ILE B 1 152 ? 58.181 -3.979 6.148 1.00 47.56 70 ILE B O 1
ATOM 2246 N N . GLY B 1 153 ? 56.106 -4.050 6.999 1.00 52.23 71 GLY B N 1
ATOM 2247 C CA . GLY B 1 153 ? 55.653 -2.933 6.182 1.00 50.42 71 GLY B CA 1
ATOM 2248 C C . GLY B 1 153 ? 56.393 -1.649 6.532 1.00 54.27 71 GLY B C 1
ATOM 2249 O O . GLY B 1 153 ? 56.723 -0.892 5.631 1.00 51.91 71 GLY B O 1
ATOM 2250 N N . GLU B 1 154 ? 56.611 -1.429 7.848 1.00 54.09 72 GLU B N 1
ATOM 2251 C CA . GLU B 1 154 ? 57.181 -0.206 8.382 1.00 46.34 72 GLU B CA 1
ATOM 2252 C C . GLU B 1 154 ? 58.610 -0.113 7.852 1.00 45.54 72 GLU B C 1
ATOM 2253 O O . GLU B 1 154 ? 59.068 0.921 7.360 1.00 48.94 72 GLU B O 1
ATOM 2259 N N . ARG B 1 155 ? 59.314 -1.229 7.977 1.00 45.87 73 ARG B N 1
ATOM 2260 C CA . ARG B 1 155 ? 60.722 -1.274 7.664 1.00 49.26 73 ARG B CA 1
ATOM 2261 C C . ARG B 1 155 ? 60.883 -1.132 6.154 1.00 53.43 73 ARG B C 1
ATOM 2262 O O . ARG B 1 155 ? 61.816 -0.478 5.698 1.00 53.62 73 ARG B O 1
ATOM 2270 N N . TRP B 1 156 ? 59.967 -1.742 5.391 1.00 47.83 74 TRP B N 1
ATOM 2271 C CA . TRP B 1 156 ? 60.003 -1.579 3.951 1.00 50.85 74 TRP B CA 1
ATOM 2272 C C . TRP B 1 156 ? 59.938 -0.096 3.630 1.00 47.89 74 TRP B C 1
ATOM 2273 O O . TRP B 1 156 ? 60.662 0.405 2.770 1.00 41.38 74 TRP B O 1
ATOM 2284 N N . ARG B 1 157 ? 59.022 0.587 4.316 1.00 48.47 75 ARG B N 1
ATOM 2285 C CA . ARG B 1 157 ? 58.800 2.001 4.063 1.00 53.32 75 ARG B CA 1
ATOM 2286 C C . ARG B 1 157 ? 60.071 2.823 4.333 1.00 49.62 75 ARG B C 1
ATOM 2287 O O . ARG B 1 157 ? 60.425 3.681 3.532 1.00 49.13 75 ARG B O 1
ATOM 2295 N N . ARG B 1 158 ? 60.778 2.512 5.427 1.00 47.64 76 ARG B N 1
ATOM 2296 C CA . ARG B 1 158 ? 61.979 3.227 5.843 1.00 48.28 76 ARG B CA 1
ATOM 2297 C C . ARG B 1 158 ? 63.241 2.780 5.094 1.00 47.78 76 ARG B C 1
ATOM 2298 O O . ARG B 1 158 ? 64.322 3.249 5.423 1.00 51.86 76 ARG B O 1
ATOM 2306 N N . GLY B 1 159 ? 63.135 1.848 4.135 1.00 47.85 77 GLY B N 1
ATOM 2307 C CA . GLY B 1 159 ? 64.282 1.299 3.427 1.00 41.70 77 GLY B CA 1
ATOM 2308 C C . GLY B 1 159 ? 65.125 0.321 4.258 1.00 45.87 77 GLY B C 1
ATOM 2309 O O . GLY B 1 159 ? 66.216 -0.030 3.828 1.00 45.95 77 GLY B O 1
ATOM 2310 N N . GLU B 1 160 ? 64.639 -0.164 5.412 1.00 49.33 78 GLU B N 1
ATOM 2311 C CA . GLU B 1 160 ? 65.395 -1.117 6.232 1.00 53.78 78 GLU B CA 1
ATOM 2312 C C . GLU B 1 160 ? 65.181 -2.577 5.780 1.00 55.02 78 GLU B C 1
ATOM 2313 O O . GLU B 1 160 ? 65.855 -3.483 6.256 1.00 54.08 78 GLU B O 1
ATOM 2319 N N . LEU B 1 161 ? 64.241 -2.797 4.851 1.00 48.47 79 LEU B N 1
ATOM 2320 C CA . LEU B 1 161 ? 63.803 -4.096 4.377 1.00 45.12 79 LEU B CA 1
ATOM 2321 C C . LEU B 1 161 ? 63.382 -3.945 2.920 1.00 41.80 79 LEU B C 1
ATOM 2322 O O . LEU B 1 161 ? 62.786 -2.929 2.543 1.00 46.42 79 LEU B O 1
ATOM 2327 N N . ASN B 1 162 ? 63.638 -4.971 2.106 1.00 41.93 80 ASN B N 1
ATOM 2328 C CA . ASN B 1 162 ? 63.328 -4.858 0.692 1.00 43.85 80 ASN B CA 1
ATOM 2329 C C . ASN B 1 162 ? 62.150 -5.747 0.327 1.00 45.88 80 ASN B C 1
ATOM 2330 O O . ASN B 1 162 ? 61.746 -6.642 1.079 1.00 37.38 80 ASN B O 1
ATOM 2335 N N . ILE B 1 163 ? 61.627 -5.467 -0.871 1.00 45.12 81 ILE B N 1
ATOM 2336 C CA . ILE B 1 163 ? 60.487 -6.177 -1.415 1.00 44.40 81 ILE B CA 1
ATOM 2337 C C . ILE B 1 163 ? 60.689 -7.687 -1.324 1.00 46.08 81 ILE B C 1
ATOM 2338 O O . ILE B 1 163 ? 59.781 -8.389 -0.882 1.00 44.75 81 ILE B O 1
ATOM 2343 N N . TRP B 1 164 ? 61.858 -8.175 -1.773 1.00 46.53 82 TRP B N 1
ATOM 2344 C CA . TRP B 1 164 ? 62.088 -9.606 -1.860 1.00 48.33 82 TRP B CA 1
ATOM 2345 C C . TRP B 1 164 ? 61.793 -10.258 -0.514 1.00 44.91 82 TRP B C 1
ATOM 2346 O O . TRP B 1 164 ? 61.199 -11.331 -0.492 1.00 41.44 82 TRP B O 1
ATOM 2357 N N . GLU B 1 165 ? 62.142 -9.574 0.589 1.00 47.07 83 GLU B N 1
ATOM 2358 C CA . GLU B 1 165 ? 61.969 -10.126 1.930 1.00 47.40 83 GLU B CA 1
ATOM 2359 C C . GLU B 1 165 ? 60.495 -10.168 2.343 1.00 43.71 83 GLU B C 1
ATOM 2360 O O . GLU B 1 165 ? 60.065 -11.066 3.049 1.00 41.25 83 GLU B O 1
ATOM 2366 N N . GLU B 1 166 ? 59.719 -9.167 1.938 1.00 46.65 84 GLU B N 1
ATOM 2367 C CA . GLU B 1 166 ? 58.286 -9.169 2.199 1.00 47.66 84 GLU B CA 1
ATOM 2368 C C . GLU B 1 166 ? 57.611 -10.289 1.395 1.00 48.63 84 GLU B C 1
ATOM 2369 O O . GLU B 1 166 ? 56.843 -11.070 1.947 1.00 47.63 84 GLU B O 1
ATOM 2375 N N . HIS B 1 167 ? 57.866 -10.340 0.082 1.00 44.24 85 HIS B N 1
ATOM 2376 C CA . HIS B 1 167 ? 57.281 -11.354 -0.770 1.00 41.93 85 HIS B CA 1
ATOM 2377 C C . HIS B 1 167 ? 57.432 -12.739 -0.124 1.00 44.84 85 HIS B C 1
ATOM 2378 O O . HIS B 1 167 ? 56.474 -13.519 -0.085 1.00 43.73 85 HIS B O 1
ATOM 2385 N N . LEU B 1 168 ? 58.644 -13.032 0.376 1.00 41.69 86 LEU B N 1
ATOM 2386 C CA . LEU B 1 168 ? 58.938 -14.319 0.976 1.00 42.76 86 LEU B CA 1
ATOM 2387 C C . LEU B 1 168 ? 58.076 -14.500 2.219 1.00 44.72 86 LEU B C 1
ATOM 2388 O O . LEU B 1 168 ? 57.480 -15.565 2.405 1.00 45.12 86 LEU B O 1
ATOM 2393 N N . ALA B 1 169 ? 58.040 -13.472 3.077 1.00 41.87 87 ALA B N 1
ATOM 2394 C CA . ALA B 1 169 ? 57.282 -13.558 4.316 1.00 46.77 87 ALA B CA 1
ATOM 2395 C C . ALA B 1 169 ? 55.793 -13.792 4.035 1.00 45.11 87 ALA B C 1
ATOM 2396 O O . ALA B 1 169 ? 55.125 -14.497 4.788 1.00 45.54 87 ALA B O 1
ATOM 2398 N N . SER B 1 170 ? 55.280 -13.207 2.945 1.00 45.95 88 SER B N 1
ATOM 2399 C CA . SER B 1 170 ? 53.869 -13.296 2.600 1.00 43.94 88 SER B CA 1
ATOM 2400 C C . SER B 1 170 ? 53.505 -14.702 2.127 1.00 45.13 88 SER B C 1
ATOM 2401 O O . SER B 1 170 ? 52.421 -15.163 2.435 1.00 44.70 88 SER B O 1
ATOM 2404 N N . GLN B 1 171 ? 54.396 -15.364 1.373 1.00 41.42 89 GLN B N 1
ATOM 2405 C CA . GLN B 1 171 ? 54.167 -16.732 0.945 1.00 43.08 89 GLN B CA 1
ATOM 2406 C C . GLN B 1 171 ? 54.313 -17.695 2.119 1.00 42.80 89 GLN B C 1
ATOM 2407 O O . GLN B 1 171 ? 53.475 -18.568 2.300 1.00 44.25 89 GLN B O 1
ATOM 2413 N N . VAL B 1 172 ? 55.384 -17.530 2.901 1.00 43.19 90 VAL B N 1
ATOM 2414 C CA . VAL B 1 172 ? 55.564 -18.275 4.136 1.00 43.67 90 VAL B CA 1
ATOM 2415 C C . VAL B 1 172 ? 54.282 -18.167 4.954 1.00 44.51 90 VAL B C 1
ATOM 2416 O O . VAL B 1 172 ? 53.766 -19.178 5.395 1.00 50.77 90 VAL B O 1
ATOM 2420 N N . THR B 1 173 ? 53.723 -16.965 5.112 1.00 47.90 91 THR B N 1
ATOM 2421 C CA . THR B 1 173 ? 52.587 -16.809 6.018 1.00 49.54 91 THR B CA 1
ATOM 2422 C C . THR B 1 173 ? 51.348 -17.510 5.454 1.00 47.77 91 THR B C 1
ATOM 2423 O O . THR B 1 173 ? 50.682 -18.244 6.175 1.00 48.47 91 THR B O 1
ATOM 2427 N N . LEU B 1 174 ? 51.060 -17.310 4.159 1.00 48.79 92 LEU B N 1
ATOM 2428 C CA . LEU B 1 174 ? 49.914 -17.941 3.511 1.00 47.59 92 LEU B CA 1
ATOM 2429 C C . LEU B 1 174 ? 49.995 -19.463 3.678 1.00 42.87 92 LEU B C 1
ATOM 2430 O O . LEU B 1 174 ? 49.005 -20.115 3.948 1.00 39.10 92 LEU B O 1
ATOM 2435 N N . ALA B 1 175 ? 51.187 -20.017 3.496 1.00 40.99 93 ALA B N 1
ATOM 2436 C CA . ALA B 1 175 ? 51.364 -21.448 3.482 1.00 40.27 93 ALA B CA 1
ATOM 2437 C C . ALA B 1 175 ? 51.318 -21.971 4.914 1.00 45.45 93 ALA B C 1
ATOM 2438 O O . ALA B 1 175 ? 50.699 -22.998 5.201 1.00 50.21 93 ALA B O 1
ATOM 2440 N N . ALA B 1 176 ? 51.970 -21.232 5.809 1.00 45.13 94 ALA B N 1
ATOM 2441 C CA . ALA B 1 176 ? 52.129 -21.651 7.187 1.00 47.66 94 ALA B CA 1
ATOM 2442 C C . ALA B 1 176 ? 50.793 -21.650 7.926 1.00 49.77 94 ALA B C 1
ATOM 2443 O O . ALA B 1 176 ? 50.517 -22.502 8.770 1.00 59.46 94 ALA B O 1
ATOM 2445 N N . THR B 1 177 ? 49.966 -20.664 7.631 1.00 48.02 95 THR B N 1
ATOM 2446 C CA . THR B 1 177 ? 48.731 -20.519 8.361 1.00 45.55 95 THR B CA 1
ATOM 2447 C C . THR B 1 177 ? 47.760 -21.608 7.878 1.00 52.13 95 THR B C 1
ATOM 2448 O O . THR B 1 177 ? 47.050 -22.214 8.678 1.00 49.71 95 THR B O 1
ATOM 2452 N N . GLU B 1 178 ? 47.807 -21.945 6.576 1.00 52.00 96 GLU B N 1
ATOM 2453 C CA . GLU B 1 178 ? 46.986 -23.007 6.015 1.00 52.02 96 GLU B CA 1
ATOM 2454 C C . GLU B 1 178 ? 47.372 -24.371 6.609 1.00 49.52 96 GLU B C 1
ATOM 2455 O O . GLU B 1 178 ? 46.506 -25.169 6.959 1.00 49.46 96 GLU B O 1
ATOM 2461 N N . HIS B 1 179 ? 48.675 -24.627 6.697 1.00 45.44 97 HIS B N 1
ATOM 2462 C CA . HIS B 1 179 ? 49.244 -25.872 7.194 1.00 48.26 97 HIS B CA 1
ATOM 2463 C C . HIS B 1 179 ? 48.800 -26.137 8.635 1.00 50.79 97 HIS B C 1
ATOM 2464 O O . HIS B 1 179 ? 48.436 -27.246 9.003 1.00 57.39 97 HIS B O 1
ATOM 2471 N N . LEU B 1 180 ? 48.865 -25.114 9.472 1.00 52.50 98 LEU B N 1
ATOM 2472 C CA . LEU B 1 180 ? 48.461 -25.247 10.852 1.00 53.10 98 LEU B CA 1
ATOM 2473 C C . LEU B 1 180 ? 46.959 -25.499 10.941 1.00 49.18 98 LEU B C 1
ATOM 2474 O O . LEU B 1 180 ? 46.514 -26.295 11.763 1.00 48.48 98 LEU B O 1
ATOM 2479 N N . HIS B 1 181 ? 46.184 -24.762 10.133 1.00 49.02 99 HIS B N 1
ATOM 2480 C CA . HIS B 1 181 ? 44.728 -24.839 10.125 1.00 48.07 99 HIS B CA 1
ATOM 2481 C C . HIS B 1 181 ? 44.244 -26.281 9.958 1.00 57.98 99 HIS B C 1
ATOM 2482 O O . HIS B 1 181 ? 43.422 -26.750 10.752 1.00 54.48 99 HIS B O 1
ATOM 2489 N N . ARG B 1 182 ? 44.813 -26.987 8.956 1.00 58.73 100 ARG B N 1
ATOM 2490 C CA . ARG B 1 182 ? 44.441 -28.359 8.646 1.00 60.55 100 ARG B CA 1
ATOM 2491 C C . ARG B 1 182 ? 44.753 -29.307 9.806 1.00 57.38 100 ARG B C 1
ATOM 2492 O O . ARG B 1 182 ? 44.217 -30.410 9.850 1.00 60.02 100 ARG B O 1
ATOM 2500 N N . GLN B 1 183 ? 45.578 -28.883 10.774 1.00 53.33 101 GLN B N 1
ATOM 2501 C CA . GLN B 1 183 ? 45.897 -29.732 11.913 1.00 47.17 101 GLN B CA 1
ATOM 2502 C C . GLN B 1 183 ? 45.105 -29.376 13.168 1.00 52.07 101 GLN B C 1
ATOM 2503 O O . GLN B 1 183 ? 45.474 -29.854 14.243 1.00 56.26 101 GLN B O 1
ATOM 2509 N N . LEU B 1 184 ? 44.011 -28.607 13.021 1.00 50.76 102 LEU B N 1
ATOM 2510 C CA . LEU B 1 184 ? 43.289 -28.057 14.162 1.00 56.33 102 LEU B CA 1
ATOM 2511 C C . LEU B 1 184 ? 41.924 -28.718 14.307 1.00 52.47 102 LEU B C 1
ATOM 2512 O O . LEU B 1 184 ? 41.214 -28.887 13.320 1.00 53.09 102 LEU B O 1
ATOM 2517 N N . PRO B 1 185 ? 41.492 -29.032 15.547 1.00 56.06 103 PRO B N 1
ATOM 2518 C CA . PRO B 1 185 ? 40.082 -29.321 15.826 1.00 56.97 103 PRO B CA 1
ATOM 2519 C C . PRO B 1 185 ? 39.154 -28.233 15.301 1.00 61.25 103 PRO B C 1
ATOM 2520 O O . PRO B 1 185 ? 39.471 -27.054 15.409 1.00 72.03 103 PRO B O 1
ATOM 2524 N N . ARG B 1 186 ? 38.008 -28.649 14.752 1.00 64.47 104 ARG B N 1
ATOM 2525 C CA . ARG B 1 186 ? 36.967 -27.745 14.297 1.00 70.28 104 ARG B CA 1
ATOM 2526 C C . ARG B 1 186 ? 35.652 -28.090 14.986 1.00 71.37 104 ARG B C 1
ATOM 2527 O O . ARG B 1 186 ? 35.354 -29.258 15.198 1.00 76.15 104 ARG B O 1
ATOM 2535 N N . ALA B 1 187 ? 34.860 -27.065 15.300 1.00 70.48 105 ALA B N 1
ATOM 2536 C CA . ALA B 1 187 ? 33.455 -27.245 15.630 1.00 70.47 105 ALA B CA 1
ATOM 2537 C C . ALA B 1 187 ? 32.752 -28.030 14.520 1.00 72.96 105 ALA B C 1
ATOM 2538 O O . ALA B 1 187 ? 33.222 -28.091 13.387 1.00 67.85 105 ALA B O 1
ATOM 2540 N N . PRO B 1 188 ? 31.607 -28.684 14.808 1.00 78.62 106 PRO B N 1
ATOM 2541 C CA . PRO B 1 188 ? 30.842 -29.348 13.751 1.00 73.57 106 PRO B CA 1
ATOM 2542 C C . PRO B 1 188 ? 30.173 -28.308 12.849 1.00 64.25 106 PRO B C 1
ATOM 2543 O O . PRO B 1 188 ? 29.909 -27.186 13.296 1.00 63.30 106 PRO B O 1
ATOM 2547 N N . PHE B 1 189 ? 29.878 -28.690 11.592 1.00 52.56 107 PHE B N 1
ATOM 2548 C CA . PHE B 1 189 ? 29.227 -27.775 10.663 1.00 55.60 107 PHE B CA 1
ATOM 2549 C C . PHE B 1 189 ? 28.064 -27.103 11.377 1.00 58.29 107 PHE B C 1
ATOM 2550 O O . PHE B 1 189 ? 27.454 -27.711 12.235 1.00 72.04 107 PHE B O 1
ATOM 2558 N N . ASN B 1 190 ? 27.776 -25.836 11.083 1.00 70.73 108 ASN B N 1
ATOM 2559 C CA . ASN B 1 190 ? 26.749 -25.115 11.829 1.00 68.49 108 ASN B CA 1
ATOM 2560 C C . ASN B 1 190 ? 25.636 -24.684 10.884 1.00 68.93 108 ASN B C 1
ATOM 2561 O O . ASN B 1 190 ? 24.792 -23.867 11.257 1.00 71.60 108 ASN B O 1
ATOM 2566 N N . GLY B 1 191 ? 25.696 -25.187 9.642 1.00 73.91 109 GLY B N 1
ATOM 2567 C CA . GLY B 1 191 ? 24.716 -24.883 8.608 1.00 73.10 109 GLY B CA 1
ATOM 2568 C C . GLY B 1 191 ? 24.873 -23.506 7.960 1.00 74.17 109 GLY B C 1
ATOM 2569 O O . GLY B 1 191 ? 24.154 -23.204 7.013 1.00 72.44 109 GLY B O 1
ATOM 2570 N N . ARG B 1 192 ? 25.806 -22.671 8.439 1.00 81.06 110 ARG B N 1
ATOM 2571 C CA . ARG B 1 192 ? 25.875 -21.284 7.997 1.00 80.41 110 ARG B CA 1
ATOM 2572 C C . ARG B 1 192 ? 27.012 -21.101 6.983 1.00 71.28 110 ARG B C 1
ATOM 2573 O O . ARG B 1 192 ? 28.056 -21.735 7.078 1.00 71.52 110 ARG B O 1
ATOM 2581 N N . LEU B 1 193 ? 26.788 -20.213 6.010 1.00 72.19 111 LEU B N 1
ATOM 2582 C CA . LEU B 1 193 ? 27.723 -19.948 4.929 1.00 72.00 111 LEU B CA 1
ATOM 2583 C C . LEU B 1 193 ? 28.199 -18.497 5.000 1.00 66.89 111 LEU B C 1
ATOM 2584 O O . LEU B 1 193 ? 27.377 -17.581 4.998 1.00 62.00 111 LEU B O 1
ATOM 2589 N N . ALA B 1 194 ? 29.533 -18.330 5.014 1.00 62.73 112 ALA B N 1
ATOM 2590 C CA . ALA B 1 194 ? 30.204 -17.038 4.919 1.00 61.71 112 ALA B CA 1
ATOM 2591 C C . ALA B 1 194 ? 30.831 -16.861 3.539 1.00 60.80 112 ALA B C 1
ATOM 2592 O O . ALA B 1 194 ? 31.543 -17.759 3.062 1.00 61.25 112 ALA B O 1
ATOM 2594 N N . LEU B 1 195 ? 30.562 -15.687 2.937 1.00 58.83 113 LEU B N 1
ATOM 2595 C CA . LEU B 1 195 ? 31.149 -15.258 1.667 1.00 62.78 113 LEU B CA 1
ATOM 2596 C C . LEU B 1 195 ? 32.237 -14.206 1.908 1.00 58.42 113 LEU B C 1
ATOM 2597 O O . LEU B 1 195 ? 31.926 -13.141 2.448 1.00 58.81 113 LEU B O 1
ATOM 2602 N N . CYS B 1 196 ? 33.481 -14.479 1.471 1.00 52.58 114 CYS B N 1
ATOM 2603 C CA . CYS B 1 196 ? 34.633 -13.666 1.870 1.00 54.19 114 CYS B CA 1
ATOM 2604 C C . CYS B 1 196 ? 35.440 -13.144 0.675 1.00 52.11 114 CYS B C 1
ATOM 2605 O O . CYS B 1 196 ? 35.614 -13.816 -0.356 1.00 43.48 114 CYS B O 1
ATOM 2608 N N . GLY B 1 197 ? 35.908 -11.893 0.815 1.00 52.65 115 GLY B N 1
ATOM 2609 C CA . GLY B 1 197 ? 36.643 -11.225 -0.250 1.00 49.90 115 GLY B CA 1
ATOM 2610 C C . GLY B 1 197 ? 37.353 -9.951 0.212 1.00 51.32 115 GLY B C 1
ATOM 2611 O O . GLY B 1 197 ? 37.172 -9.471 1.333 1.00 44.17 115 GLY B O 1
ATOM 2612 N N . CYS B 1 198 ? 38.186 -9.405 -0.682 1.00 48.35 116 CYS B N 1
ATOM 2613 C CA . CYS B 1 198 ? 38.724 -8.066 -0.516 1.00 39.84 116 CYS B CA 1
ATOM 2614 C C . CYS B 1 198 ? 38.291 -7.239 -1.715 1.00 41.52 116 CYS B C 1
ATOM 2615 O O . CYS B 1 198 ? 38.021 -7.802 -2.784 1.00 50.85 116 CYS B O 1
ATOM 2618 N N . PRO B 1 199 ? 38.194 -5.894 -1.615 1.00 44.25 117 PRO B N 1
ATOM 2619 C CA . PRO B 1 199 ? 37.676 -5.095 -2.740 1.00 46.18 117 PRO B CA 1
ATOM 2620 C C . PRO B 1 199 ? 38.506 -5.121 -4.027 1.00 42.98 117 PRO B C 1
ATOM 2621 O O . PRO B 1 199 ? 39.565 -5.720 -4.076 1.00 43.73 117 PRO B O 1
ATOM 2625 N N . GLU B 1 200 ? 38.019 -4.454 -5.067 1.00 4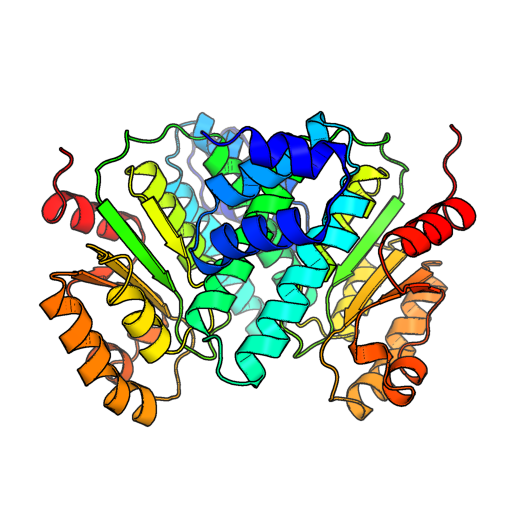9.46 118 GLU B N 1
ATOM 2626 C CA . GLU B 1 200 ? 38.682 -4.467 -6.358 1.00 50.06 118 GLU B CA 1
ATOM 2627 C C . GLU B 1 200 ? 39.956 -3.636 -6.246 1.00 49.80 118 GLU B C 1
ATOM 2628 O O . GLU B 1 200 ? 39.942 -2.616 -5.574 1.00 56.82 118 GLU B O 1
ATOM 2634 N N . GLY B 1 201 ? 41.051 -4.116 -6.858 1.00 45.84 119 GLY B N 1
ATOM 2635 C CA . GLY B 1 201 ? 42.340 -3.442 -6.843 1.00 43.60 119 GLY B CA 1
ATOM 2636 C C . GLY B 1 201 ? 43.101 -3.575 -5.523 1.00 43.84 119 GLY B C 1
ATOM 2637 O O . GLY B 1 201 ? 44.137 -2.959 -5.372 1.00 51.42 119 GLY B O 1
ATOM 2638 N N . ASP B 1 202 ? 42.619 -4.355 -4.551 1.00 48.88 120 ASP B N 1
ATOM 2639 C CA . ASP B 1 202 ? 43.361 -4.592 -3.313 1.00 49.58 120 ASP B CA 1
ATOM 2640 C C . ASP B 1 202 ? 43.936 -6.016 -3.311 1.00 53.30 120 ASP B C 1
ATOM 2641 O O . ASP B 1 202 ? 43.162 -6.970 -3.422 1.00 49.82 120 ASP B O 1
ATOM 2646 N N . LEU B 1 203 ? 45.274 -6.163 -3.152 1.00 48.90 121 LEU B N 1
ATOM 2647 C CA . LEU B 1 203 ? 45.952 -7.451 -3.290 1.00 41.53 121 LEU B CA 1
ATOM 2648 C C . LEU B 1 203 ? 46.324 -8.048 -1.935 1.00 41.25 121 LEU B C 1
ATOM 2649 O O . LEU B 1 203 ? 46.837 -9.175 -1.870 1.00 39.59 121 LEU B O 1
ATOM 2654 N N . HIS B 1 204 ? 46.055 -7.300 -0.858 1.00 42.64 122 HIS B N 1
ATOM 2655 C CA . HIS B 1 204 ? 46.393 -7.734 0.493 1.00 44.10 122 HIS B CA 1
ATOM 2656 C C . HIS B 1 204 ? 45.338 -8.753 0.941 1.00 43.40 122 HIS B C 1
ATOM 2657 O O . HIS B 1 204 ? 44.165 -8.441 1.101 1.00 41.83 122 HIS B O 1
ATOM 2664 N N . GLU B 1 205 ? 45.761 -9.995 1.157 1.00 51.03 123 GLU B N 1
ATOM 2665 C CA . GLU B 1 205 ? 44.806 -11.078 1.309 1.00 48.62 123 GLU B CA 1
ATOM 2666 C C . GLU B 1 205 ? 45.129 -11.953 2.505 1.00 42.54 123 GLU B C 1
ATOM 2667 O O . GLU B 1 205 ? 44.385 -12.899 2.730 1.00 49.86 123 GLU B O 1
ATOM 2673 N N . ILE B 1 206 ? 46.133 -11.606 3.315 1.00 44.39 124 ILE B N 1
ATOM 2674 C CA . ILE B 1 206 ? 46.492 -12.494 4.417 1.00 48.71 124 ILE B CA 1
ATOM 2675 C C . ILE B 1 206 ? 45.436 -12.431 5.514 1.00 55.96 124 ILE B C 1
ATOM 2676 O O . ILE B 1 206 ? 45.108 -13.453 6.119 1.00 59.13 124 ILE B O 1
ATOM 2681 N N . ALA B 1 207 ? 44.946 -11.224 5.810 1.00 56.81 125 ALA B N 1
ATOM 2682 C CA . ALA B 1 207 ? 43.960 -11.081 6.869 1.00 55.42 125 ALA B CA 1
ATOM 2683 C C . ALA B 1 207 ? 42.715 -11.897 6.523 1.00 52.03 125 ALA B C 1
ATOM 2684 O O . ALA B 1 207 ? 42.162 -12.593 7.380 1.00 44.70 125 ALA B O 1
ATOM 2686 N N . LEU B 1 208 ? 42.316 -11.833 5.246 1.00 46.04 126 LEU B N 1
ATOM 2687 C CA . LEU B 1 208 ? 41.152 -12.555 4.783 1.00 49.92 126 LEU B CA 1
ATOM 2688 C C . LEU B 1 208 ? 41.344 -14.042 5.084 1.00 52.40 126 LEU B C 1
ATOM 2689 O O . LEU B 1 208 ? 40.412 -14.717 5.496 1.00 51.77 126 LEU B O 1
ATOM 2694 N N . HIS B 1 209 ? 42.557 -14.557 4.876 1.00 46.71 127 HIS B N 1
ATOM 2695 C CA . HIS B 1 209 ? 42.816 -15.967 5.130 1.00 51.25 127 HIS B CA 1
ATOM 2696 C C . HIS B 1 209 ? 42.642 -16.235 6.618 1.00 50.15 127 HIS B C 1
ATOM 2697 O O . HIS B 1 209 ? 42.129 -17.280 6.982 1.00 53.51 127 HIS B O 1
ATOM 2704 N N . LEU B 1 210 ? 43.125 -15.299 7.440 1.00 51.62 128 LEU B N 1
ATOM 2705 C CA . LEU B 1 210 ? 43.145 -15.436 8.884 1.00 50.36 128 LEU B CA 1
ATOM 2706 C C . LEU B 1 210 ? 41.713 -15.533 9.405 1.00 53.19 128 LEU B C 1
ATOM 2707 O O . LEU B 1 210 ? 41.442 -16.267 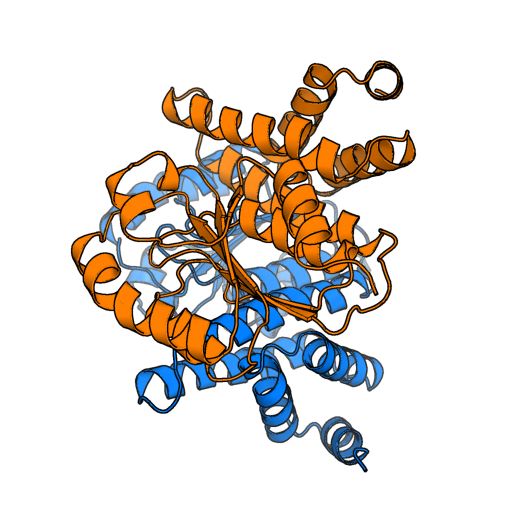10.347 1.00 47.91 128 LEU B O 1
ATOM 2712 N N . VAL B 1 211 ? 40.813 -14.769 8.782 1.00 48.69 129 VAL B N 1
ATOM 2713 C CA . VAL B 1 211 ? 39.421 -14.705 9.182 1.00 52.24 129 VAL B CA 1
ATOM 2714 C C . VAL B 1 211 ? 38.662 -15.961 8.741 1.00 53.63 129 VAL B C 1
ATOM 2715 O O . VAL B 1 211 ? 37.977 -16.594 9.549 1.00 53.91 129 VAL B O 1
ATOM 2719 N N . MET B 1 212 ? 38.793 -16.294 7.446 1.00 48.26 130 MET B N 1
ATOM 2720 C CA . MET B 1 212 ? 38.175 -17.463 6.850 1.00 48.95 130 MET B CA 1
ATOM 2721 C C . MET B 1 212 ? 38.537 -18.703 7.667 1.00 48.75 130 MET B C 1
ATOM 2722 O O . MET B 1 212 ? 37.695 -19.539 7.969 1.00 47.93 130 MET B O 1
ATOM 2727 N N . GLU B 1 213 ? 39.803 -18.814 8.048 1.00 47.71 131 GLU B N 1
ATOM 2728 C CA . GLU B 1 213 ? 40.211 -19.921 8.889 1.00 56.83 131 GLU B CA 1
ATOM 2729 C C . GLU B 1 213 ? 39.370 -19.894 10.157 1.00 58.23 131 GLU B C 1
ATOM 2730 O O . GLU B 1 213 ? 38.785 -20.914 10.514 1.00 57.00 131 GLU B O 1
ATOM 2736 N N . VAL B 1 214 ? 39.338 -18.738 10.831 1.00 53.12 132 VAL B N 1
ATOM 2737 C CA . VAL B 1 214 ? 38.634 -18.638 12.102 1.00 63.81 132 VAL B CA 1
ATOM 2738 C C . VAL B 1 214 ? 37.187 -19.108 11.921 1.00 59.54 132 VAL B C 1
ATOM 2739 O O . VAL B 1 214 ? 36.691 -19.887 12.738 1.00 55.51 132 VAL B O 1
ATOM 2743 N N . LEU B 1 215 ? 36.542 -18.689 10.827 1.00 50.26 133 LEU B N 1
ATOM 2744 C CA . LEU B 1 215 ? 35.191 -19.140 10.530 1.00 62.19 133 LEU B CA 1
ATOM 2745 C C . LEU B 1 215 ? 35.080 -20.675 10.469 1.00 65.19 133 LEU B C 1
ATOM 2746 O O . LEU B 1 215 ? 34.196 -21.258 11.100 1.00 68.30 133 LEU B O 1
ATOM 2751 N N . GLU B 1 216 ? 35.965 -21.343 9.718 1.00 58.67 134 GLU B N 1
ATOM 2752 C CA . GLU B 1 216 ? 35.864 -22.785 9.537 1.00 59.74 134 GLU B CA 1
ATOM 2753 C C . GLU B 1 216 ? 36.052 -23.554 10.851 1.00 59.22 134 GLU B C 1
ATOM 2754 O O . GLU B 1 216 ? 35.419 -24.589 11.053 1.00 66.53 134 GLU B O 1
ATOM 2760 N N . VAL B 1 217 ? 36.928 -23.045 11.725 1.00 54.33 135 VAL B N 1
ATOM 2761 C CA . VAL B 1 217 ? 37.137 -23.577 13.062 1.00 60.34 135 VAL B CA 1
ATOM 2762 C C . VAL B 1 217 ? 35.868 -23.403 13.905 1.00 65.15 135 VAL B C 1
ATOM 2763 O O . VAL B 1 217 ? 35.588 -24.247 14.741 1.00 62.05 135 VAL B O 1
ATOM 2767 N N . GLU B 1 218 ? 35.110 -22.316 13.694 1.00 66.20 136 GLU B N 1
ATOM 2768 C CA . GLU B 1 218 ? 33.804 -22.145 14.319 1.00 65.28 136 GLU B CA 1
ATOM 2769 C C . GLU B 1 218 ? 32.729 -22.939 13.578 1.00 65.14 136 GLU B C 1
ATOM 2770 O O . GLU B 1 218 ? 31.550 -22.813 13.892 1.00 65.39 136 GLU B O 1
ATOM 2776 N N . GLY B 1 219 ? 33.125 -23.696 12.548 1.00 70.09 137 GLY B N 1
ATOM 2777 C CA . GLY B 1 219 ? 32.247 -24.670 11.925 1.00 63.63 137 GLY B CA 1
ATOM 2778 C C . GLY B 1 219 ? 31.453 -24.076 10.768 1.00 64.23 137 GLY B C 1
ATOM 2779 O O . GLY B 1 219 ? 30.520 -24.711 10.291 1.00 67.87 137 GLY B O 1
ATOM 2780 N N . TRP B 1 220 ? 31.814 -22.875 10.297 1.00 62.47 138 TRP B N 1
ATOM 2781 C CA . TRP B 1 220 ? 31.158 -22.317 9.117 1.00 60.44 138 TRP B CA 1
ATOM 2782 C C . TRP B 1 220 ? 31.744 -22.918 7.843 1.00 62.81 138 TRP B C 1
ATOM 2783 O O . TRP B 1 220 ? 32.918 -23.281 7.813 1.00 69.31 138 TRP B O 1
ATOM 2794 N N . ARG B 1 221 ? 30.929 -22.947 6.787 1.00 60.70 139 ARG B N 1
ATOM 2795 C CA . ARG B 1 221 ? 31.419 -23.220 5.451 1.00 70.85 139 ARG B CA 1
ATOM 2796 C C . ARG B 1 221 ? 31.684 -21.847 4.850 1.00 64.37 139 ARG B C 1
ATOM 2797 O O . ARG B 1 221 ? 30.966 -20.910 5.171 1.00 64.80 139 ARG B O 1
ATOM 2805 N N . VAL B 1 222 ? 32.742 -21.736 4.040 1.00 56.96 140 VAL B N 1
ATOM 2806 C CA . VAL B 1 222 ? 33.245 -20.451 3.587 1.00 53.03 140 VAL B CA 1
ATOM 2807 C C . VAL B 1 222 ? 33.372 -20.477 2.068 1.00 47.85 140 VAL B C 1
ATOM 2808 O O . VAL B 1 222 ? 33.978 -21.385 1.543 1.00 49.00 140 VAL B O 1
ATOM 2812 N N . LEU B 1 223 ? 32.794 -19.508 1.362 1.00 49.74 141 LEU B N 1
ATOM 2813 C CA . LEU B 1 223 ? 33.103 -19.308 -0.046 1.00 56.04 141 LEU B CA 1
ATOM 2814 C C . LEU B 1 223 ? 34.047 -18.115 -0.165 1.00 60.01 141 LEU B C 1
ATOM 2815 O O . LEU B 1 223 ? 33.711 -17.014 0.262 1.00 61.70 141 LEU B O 1
ATOM 2820 N N . SER B 1 224 ? 35.222 -18.358 -0.758 1.00 66.70 142 SER B N 1
ATOM 2821 C CA . SER B 1 224 ? 36.269 -17.360 -0.916 1.00 53.97 142 SER B CA 1
ATOM 2822 C C . SER B 1 224 ? 36.277 -16.853 -2.350 1.00 48.53 142 SER B C 1
ATOM 2823 O O . SER B 1 224 ? 36.570 -17.627 -3.263 1.00 45.54 142 SER B O 1
ATOM 2826 N N . LEU B 1 225 ? 35.974 -15.553 -2.524 1.00 52.08 143 LEU B N 1
ATOM 2827 C CA . LEU B 1 225 ? 36.161 -14.885 -3.809 1.00 51.69 143 LEU B CA 1
ATOM 2828 C C . LEU B 1 225 ? 37.601 -14.392 -3.969 1.00 48.56 143 LEU B C 1
ATOM 2829 O O . LEU B 1 225 ? 38.043 -14.122 -5.087 1.00 51.38 143 LEU B O 1
ATOM 2834 N N . GLY B 1 226 ? 38.345 -14.362 -2.855 1.00 45.36 144 GLY B N 1
ATOM 2835 C CA . GLY B 1 226 ? 39.723 -13.920 -2.864 1.00 49.80 144 GLY B CA 1
ATOM 2836 C C . GLY B 1 226 ? 39.799 -12.393 -2.950 1.00 51.62 144 GLY B C 1
ATOM 2837 O O . GLY B 1 226 ? 38.790 -11.686 -2.852 1.00 47.77 144 GLY B O 1
ATOM 2838 N N . PRO B 1 227 ? 41.014 -11.837 -3.144 1.00 52.38 145 PRO B N 1
ATOM 2839 C CA . PRO B 1 227 ? 41.190 -10.384 -3.237 1.00 48.93 145 PRO B CA 1
ATOM 2840 C C . PRO B 1 227 ? 40.720 -9.894 -4.598 1.00 44.52 145 PRO B C 1
ATOM 2841 O O . PRO B 1 227 ? 40.455 -10.692 -5.511 1.00 46.47 145 PRO B O 1
ATOM 2845 N N . ASN B 1 228 ? 40.636 -8.570 -4.716 1.00 44.87 146 ASN B N 1
ATOM 2846 C CA . ASN B 1 228 ? 40.447 -7.942 -6.015 1.00 53.14 146 ASN B CA 1
ATOM 2847 C C . ASN B 1 228 ? 39.101 -8.384 -6.593 1.00 53.68 146 ASN B C 1
ATOM 2848 O O . ASN B 1 228 ? 39.028 -8.750 -7.782 1.00 50.81 146 ASN B O 1
ATOM 2853 N N . THR B 1 229 ? 38.066 -8.310 -5.729 1.00 52.04 147 THR B N 1
ATOM 2854 C CA . THR B 1 229 ? 36.692 -8.683 -6.060 1.00 52.88 147 THR B CA 1
ATOM 2855 C C . THR B 1 229 ? 35.843 -7.427 -6.233 1.00 49.63 147 THR B C 1
ATOM 2856 O O . THR B 1 229 ? 35.554 -6.725 -5.259 1.00 54.90 147 THR B O 1
ATOM 2860 N N . PRO B 1 230 ? 35.405 -7.088 -7.464 1.00 46.16 148 PRO B N 1
ATOM 2861 C CA . PRO B 1 230 ? 34.421 -6.017 -7.641 1.00 48.98 148 PRO B CA 1
ATOM 2862 C C . PRO B 1 230 ? 33.202 -6.178 -6.724 1.00 47.68 148 PRO B C 1
ATOM 2863 O O . PRO B 1 230 ? 32.801 -7.289 -6.368 1.00 53.29 148 PRO B O 1
ATOM 2867 N N . LEU B 1 231 ? 32.624 -5.051 -6.298 1.00 54.28 149 LEU B N 1
ATOM 2868 C CA . LEU B 1 231 ? 31.517 -5.077 -5.352 1.00 55.35 149 LEU B CA 1
ATOM 2869 C C . LEU B 1 231 ? 30.303 -5.773 -5.976 1.00 56.11 149 LEU B C 1
ATOM 2870 O O . LEU B 1 231 ? 29.689 -6.621 -5.337 1.00 57.03 149 LEU B O 1
ATOM 2875 N N . PHE B 1 232 ? 30.008 -5.468 -7.244 1.00 55.19 150 PHE B N 1
ATOM 2876 C CA . PHE B 1 232 ? 29.017 -6.207 -8.008 1.00 55.08 150 PHE B CA 1
ATOM 2877 C C . PHE B 1 232 ? 29.318 -7.704 -8.098 1.00 60.60 150 PHE B C 1
ATOM 2878 O O . PHE B 1 232 ? 28.424 -8.538 -8.255 1.00 60.16 150 PHE B O 1
ATOM 2886 N N . SER B 1 233 ? 30.586 -8.078 -8.036 1.00 63.56 151 SER B N 1
ATOM 2887 C CA . SER B 1 233 ? 30.890 -9.493 -8.120 1.00 60.14 151 SER B CA 1
ATOM 2888 C C . SER B 1 233 ? 30.555 -10.169 -6.793 1.00 54.45 151 SER B C 1
ATOM 2889 O O . SER B 1 233 ? 30.194 -11.335 -6.778 1.00 53.64 151 SER B O 1
ATOM 2892 N N . PHE B 1 234 ? 30.631 -9.432 -5.683 1.00 58.32 152 PHE B N 1
ATOM 2893 C CA . PHE B 1 234 ? 30.130 -9.944 -4.414 1.00 61.39 152 PHE B CA 1
ATOM 2894 C C . PHE B 1 234 ? 28.617 -10.175 -4.495 1.00 62.64 152 PHE B C 1
ATOM 2895 O O . PHE B 1 234 ? 28.146 -11.236 -4.090 1.00 66.50 152 PHE B O 1
ATOM 2903 N N . ALA B 1 235 ? 27.865 -9.176 -4.981 1.00 50.59 153 ALA B N 1
ATOM 2904 C CA . ALA B 1 235 ? 26.411 -9.286 -5.098 1.00 59.78 153 ALA B CA 1
ATOM 2905 C C . ALA B 1 235 ? 26.023 -10.453 -6.009 1.00 61.46 153 ALA B C 1
ATOM 2906 O O . ALA B 1 235 ? 25.157 -11.250 -5.652 1.00 61.10 153 ALA B O 1
ATOM 2908 N N . ASP B 1 236 ? 26.684 -10.594 -7.164 1.00 56.68 154 ASP B N 1
ATOM 2909 C CA . ASP B 1 236 ? 26.367 -11.706 -8.033 1.00 58.06 154 ASP B CA 1
ATOM 2910 C C . ASP B 1 236 ? 26.335 -12.963 -7.174 1.00 61.79 154 ASP B C 1
ATOM 2911 O O . ASP B 1 236 ? 25.389 -13.740 -7.247 1.00 73.88 154 ASP B O 1
ATOM 2916 N N . ALA B 1 237 ? 27.367 -13.131 -6.345 1.00 54.91 155 ALA B N 1
ATOM 2917 C CA . ALA B 1 237 ? 27.561 -14.376 -5.626 1.00 59.32 155 ALA B CA 1
ATOM 2918 C C . ALA B 1 237 ? 26.583 -14.516 -4.461 1.00 67.12 155 ALA B C 1
ATOM 2919 O O . ALA B 1 237 ? 26.333 -15.631 -4.017 1.00 72.58 155 ALA B O 1
ATOM 2921 N N . VAL B 1 238 ? 26.064 -13.393 -3.966 1.00 67.41 156 VAL B N 1
ATOM 2922 C CA . VAL B 1 238 ? 25.061 -13.411 -2.860 1.00 74.55 156 VAL B CA 1
ATOM 2923 C C . VAL B 1 238 ? 23.718 -13.886 -3.435 1.00 74.88 156 VAL B C 1
ATOM 2924 O O . VAL B 1 238 ? 22.965 -14.560 -2.712 1.00 64.72 156 VAL B O 1
ATOM 2928 N N . ARG B 1 239 ? 23.437 -13.535 -4.688 1.00 68.98 157 ARG B N 1
ATOM 2929 C CA . ARG B 1 239 ? 22.186 -13.985 -5.343 1.00 71.55 157 ARG B CA 1
ATOM 2930 C C . ARG B 1 239 ? 22.217 -15.511 -5.359 1.00 79.41 157 ARG B C 1
ATOM 2931 O O . ARG B 1 239 ? 21.195 -16.124 -5.001 1.00 79.98 157 ARG B O 1
ATOM 2939 N N . ARG B 1 240 ? 23.341 -16.097 -5.764 1.00 70.56 158 ARG B N 1
ATOM 2940 C CA . ARG B 1 240 ? 23.488 -17.566 -5.655 1.00 70.99 158 ARG B CA 1
ATOM 2941 C C . ARG B 1 240 ? 23.963 -17.825 -4.230 1.00 65.56 158 ARG B C 1
ATOM 2942 O O . ARG B 1 240 ? 24.080 -16.856 -3.496 1.00 89.00 158 ARG B O 1
ATOM 2950 N N . PHE B 1 241 ? 24.150 -19.068 -3.818 1.00 59.34 159 PHE B N 1
ATOM 2951 C CA . PHE B 1 241 ? 24.759 -19.354 -2.486 1.00 69.28 159 PHE B CA 1
ATOM 2952 C C . PHE B 1 241 ? 23.921 -18.841 -1.299 1.00 62.85 159 PHE B C 1
ATOM 2953 O O . PHE B 1 241 ? 23.890 -19.541 -0.277 1.00 64.80 159 PHE B O 1
ATOM 2961 N N . SER B 1 242 ? 23.289 -17.678 -1.415 1.00 63.80 160 SER B N 1
ATOM 2962 C CA . SER B 1 242 ? 22.466 -17.096 -0.326 1.00 72.91 160 SER B CA 1
ATOM 2963 C C . SER B 1 242 ? 23.213 -17.199 1.009 1.00 69.47 160 SER B C 1
ATOM 2964 O O . SER B 1 242 ? 22.766 -17.949 1.893 1.00 68.11 160 SER B O 1
ATOM 2967 N N . PRO B 1 243 ? 24.314 -16.447 1.196 1.00 74.36 161 PRO B N 1
ATOM 2968 C CA . PRO B 1 243 ? 25.072 -16.525 2.431 1.00 71.41 161 PRO B CA 1
ATOM 2969 C C . PRO B 1 243 ? 24.405 -15.835 3.610 1.00 63.44 161 PRO B C 1
ATOM 2970 O O . PRO B 1 243 ? 23.573 -14.944 3.409 1.00 62.22 161 PRO B O 1
ATOM 2974 N N . GLN B 1 244 ? 24.756 -16.256 4.821 1.00 60.00 162 GLN B N 1
ATOM 2975 C CA . GLN B 1 244 ? 24.202 -15.639 6.047 1.00 63.67 162 GLN B CA 1
ATOM 2976 C C . GLN B 1 244 ? 25.149 -14.512 6.443 1.00 68.59 162 GLN B C 1
ATOM 2977 O O . GLN B 1 244 ? 24.698 -13.553 7.092 1.00 73.11 162 GLN B O 1
ATOM 2983 N N . LEU B 1 245 ? 26.408 -14.633 6.044 1.00 75.80 163 LEU B N 1
ATOM 2984 C CA . LEU B 1 245 ? 27.444 -13.653 6.336 1.00 68.85 163 LEU B CA 1
ATOM 2985 C C . LEU B 1 245 ? 28.198 -13.264 5.066 1.00 66.14 163 LEU B C 1
ATOM 2986 O O . LEU B 1 245 ? 28.524 -14.120 4.254 1.00 74.01 163 LEU B O 1
ATOM 2991 N N . VAL B 1 246 ? 28.477 -11.968 4.911 1.00 63.87 164 VAL B N 1
ATOM 2992 C CA . VAL B 1 246 ? 29.493 -11.490 3.986 1.00 61.91 164 VAL B CA 1
ATOM 2993 C C . VAL B 1 246 ? 30.600 -10.782 4.766 1.00 59.31 164 VAL B C 1
ATOM 2994 O O . VAL B 1 246 ? 30.317 -9.868 5.530 1.00 62.52 164 VAL B O 1
ATOM 2998 N N . CYS B 1 247 ? 31.854 -11.209 4.558 1.00 65.13 165 CYS B N 1
ATOM 2999 C CA . CYS B 1 247 ? 33.028 -10.624 5.199 1.00 61.28 165 CYS B CA 1
ATOM 3000 C C . CYS B 1 247 ? 33.885 -9.886 4.172 1.00 54.98 165 CYS B C 1
ATOM 3001 O O . CYS B 1 247 ? 34.099 -10.386 3.077 1.00 58.26 165 CYS B O 1
ATOM 3004 N N . ILE B 1 248 ? 34.357 -8.686 4.512 1.00 57.80 166 ILE B N 1
ATOM 3005 C CA . ILE B 1 248 ? 35.211 -7.915 3.618 1.00 52.24 166 ILE B CA 1
ATOM 3006 C C . ILE B 1 248 ? 36.418 -7.404 4.390 1.00 51.98 166 ILE B C 1
ATOM 3007 O O . ILE B 1 248 ? 36.259 -6.712 5.400 1.00 50.03 166 ILE B O 1
ATOM 3012 N N . SER B 1 249 ? 37.604 -7.830 3.934 1.00 54.91 167 SER B N 1
ATOM 3013 C CA . SER B 1 249 ? 38.879 -7.265 4.356 1.00 51.33 167 SER B CA 1
ATOM 3014 C C . SER B 1 249 ? 39.282 -6.228 3.329 1.00 47.98 167 SER B C 1
ATOM 3015 O O . SER B 1 249 ? 39.158 -6.497 2.131 1.00 48.01 167 SER B O 1
ATOM 3018 N N . ALA B 1 250 ? 39.735 -5.067 3.815 1.00 47.11 168 ALA B N 1
ATOM 3019 C CA . ALA B 1 250 ? 40.168 -3.985 2.937 1.00 50.67 168 ALA B CA 1
ATOM 3020 C C . ALA B 1 250 ? 41.344 -3.236 3.566 1.00 49.98 168 ALA B C 1
ATOM 3021 O O . ALA B 1 250 ? 41.295 -2.808 4.729 1.00 53.02 168 ALA B O 1
ATOM 3023 N N . THR B 1 251 ? 42.422 -3.149 2.777 1.00 47.89 169 THR B N 1
ATOM 3024 C CA . THR B 1 251 ? 43.660 -2.508 3.186 1.00 51.32 169 THR B CA 1
ATOM 3025 C C . THR B 1 251 ? 43.887 -1.240 2.351 1.00 52.58 169 THR B C 1
ATOM 3026 O O . THR B 1 251 ? 44.194 -0.188 2.895 1.00 47.78 169 THR B O 1
ATOM 3030 N N . ILE B 1 252 ? 43.669 -1.346 1.035 1.00 61.33 170 ILE B N 1
ATOM 3031 C CA . ILE B 1 252 ? 43.853 -0.282 0.063 1.00 57.94 170 ILE B CA 1
ATOM 3032 C C . ILE B 1 252 ? 42.513 -0.057 -0.632 1.00 58.40 170 ILE B C 1
ATOM 3033 O O . ILE B 1 252 ? 42.045 -0.958 -1.319 1.00 59.89 170 ILE B O 1
ATOM 3038 N N . VAL B 1 253 ? 41.932 1.149 -0.509 1.00 58.70 171 VAL B N 1
ATOM 3039 C CA . VAL B 1 253 ? 40.728 1.497 -1.248 1.00 55.37 171 VAL B CA 1
ATOM 3040 C C . VAL B 1 253 ? 40.790 2.938 -1.728 1.00 53.38 171 VAL B C 1
ATOM 3041 O O . VAL B 1 253 ? 40.877 3.843 -0.920 1.00 54.27 171 VAL B O 1
ATOM 3045 N N . HIS B 1 254 ? 40.640 3.161 -3.031 1.00 54.48 172 HIS B N 1
ATOM 3046 C CA . HIS B 1 254 ? 40.737 4.525 -3.520 1.00 65.30 172 HIS B CA 1
ATOM 3047 C C . HIS B 1 254 ? 39.572 4.847 -4.459 1.00 62.03 172 HIS B C 1
ATOM 3048 O O . HIS B 1 254 ? 39.399 6.012 -4.820 1.00 55.84 172 HIS B O 1
ATOM 3055 N N . ASP B 1 255 ? 38.779 3.846 -4.870 1.00 53.36 173 ASP B N 1
ATOM 3056 C CA . ASP B 1 255 ? 37.857 4.074 -5.968 1.00 54.01 173 ASP B CA 1
ATOM 3057 C C . ASP B 1 255 ? 36.494 4.548 -5.457 1.00 59.35 173 ASP B C 1
ATOM 3058 O O . ASP B 1 255 ? 35.464 3.976 -5.801 1.00 65.55 173 ASP B O 1
ATOM 3063 N N . LEU B 1 256 ? 36.502 5.623 -4.667 1.00 55.74 174 LEU B N 1
ATOM 3064 C CA . LEU B 1 256 ? 35.377 6.008 -3.833 1.00 58.74 174 LEU B CA 1
ATOM 3065 C C . LEU B 1 256 ? 34.089 6.222 -4.639 1.00 61.08 174 LEU B C 1
ATOM 3066 O O . LEU B 1 256 ? 33.013 5.818 -4.197 1.00 52.86 174 LEU B O 1
ATOM 3071 N N . GLU B 1 257 ? 34.173 6.874 -5.807 1.00 62.34 175 GLU B N 1
ATOM 3072 C CA . GLU B 1 257 ? 32.951 7.283 -6.484 1.00 59.78 175 GLU B CA 1
ATOM 3073 C C . GLU B 1 257 ? 32.284 6.040 -7.059 1.00 60.85 175 GLU B C 1
ATOM 3074 O O . GLU B 1 257 ? 31.062 5.999 -7.113 1.00 70.43 175 GLU B O 1
ATOM 3080 N N . ARG B 1 258 ? 33.069 5.038 -7.472 1.00 60.07 176 ARG B N 1
ATOM 3081 C CA . ARG B 1 258 ? 32.485 3.803 -7.976 1.00 69.80 176 ARG B CA 1
ATOM 3082 C C . ARG B 1 258 ? 31.844 3.010 -6.832 1.00 73.68 176 ARG B C 1
ATOM 3083 O O . ARG B 1 258 ? 30.695 2.587 -6.947 1.00 68.68 176 ARG B O 1
ATOM 3091 N N . LEU B 1 259 ? 32.587 2.800 -5.743 1.00 67.48 177 LEU B N 1
ATOM 3092 C CA . LEU B 1 259 ? 32.071 2.048 -4.614 1.00 64.81 177 LEU B CA 1
ATOM 3093 C C . LEU B 1 259 ? 30.808 2.724 -4.071 1.00 69.01 177 LEU B C 1
ATOM 3094 O O . LEU B 1 259 ? 29.806 2.055 -3.845 1.00 76.44 177 LEU B O 1
ATOM 3099 N N . ARG B 1 260 ? 30.826 4.054 -3.928 1.00 70.50 178 ARG B N 1
ATOM 3100 C CA . ARG B 1 260 ? 29.649 4.826 -3.539 1.00 68.42 178 ARG B CA 1
ATOM 3101 C C . ARG B 1 260 ? 28.396 4.443 -4.331 1.00 71.13 178 ARG B C 1
ATOM 3102 O O . ARG B 1 260 ? 27.320 4.307 -3.756 1.00 73.13 178 ARG B O 1
ATOM 3110 N N . ARG B 1 261 ? 28.540 4.319 -5.651 1.00 62.68 179 ARG B N 1
ATOM 3111 C CA . ARG B 1 261 ? 27.423 4.077 -6.538 1.00 72.90 179 ARG B CA 1
ATOM 3112 C C . ARG B 1 261 ? 27.103 2.584 -6.674 1.00 72.86 179 ARG B C 1
ATOM 3113 O O . ARG B 1 261 ? 26.003 2.240 -7.080 1.00 70.59 179 ARG B O 1
ATOM 3121 N N . ASP B 1 262 ? 28.057 1.695 -6.375 1.00 73.67 180 ASP B N 1
ATOM 3122 C CA . ASP B 1 262 ? 27.825 0.263 -6.500 1.00 71.01 180 ASP B CA 1
ATOM 3123 C C . ASP B 1 262 ? 27.247 -0.286 -5.192 1.00 72.23 180 ASP B C 1
ATOM 3124 O O . ASP B 1 262 ? 26.591 -1.321 -5.204 1.00 68.25 180 ASP B O 1
ATOM 3129 N N . TYR B 1 263 ? 27.471 0.416 -4.072 1.00 67.98 181 TYR B N 1
ATOM 3130 C CA . TYR B 1 263 ? 27.194 -0.138 -2.754 1.00 72.29 181 TYR B CA 1
ATOM 3131 C C . TYR B 1 263 ? 25.690 -0.313 -2.532 1.00 82.33 181 TYR B C 1
ATOM 3132 O O . TYR B 1 263 ? 25.293 -1.206 -1.782 1.00 79.78 181 TYR B O 1
ATOM 3141 N N . GLY B 1 264 ? 24.878 0.547 -3.169 1.00 81.04 182 GLY B N 1
ATOM 3142 C CA . GLY B 1 264 ? 23.432 0.536 -3.018 1.00 78.07 182 GLY B CA 1
ATOM 3143 C C . GLY B 1 264 ? 22.830 -0.822 -3.373 1.00 76.35 182 GLY B C 1
ATOM 3144 O O . GLY B 1 264 ? 22.046 -1.384 -2.606 1.00 74.30 182 GLY B O 1
ATOM 3145 N N . ASP B 1 265 ? 23.224 -1.343 -4.539 1.00 69.39 183 ASP B N 1
ATOM 3146 C CA . ASP B 1 265 ? 22.714 -2.609 -5.046 1.00 67.02 183 ASP B CA 1
ATOM 3147 C C . ASP B 1 265 ? 23.251 -3.792 -4.235 1.00 71.76 183 ASP B C 1
ATOM 3148 O O . ASP B 1 265 ? 22.531 -4.755 -3.952 1.00 76.86 183 ASP B O 1
ATOM 3153 N N . PHE B 1 266 ? 24.534 -3.728 -3.875 1.00 69.16 184 PHE B N 1
ATOM 3154 C CA . PHE B 1 266 ? 25.150 -4.804 -3.122 1.00 67.88 184 PHE B CA 1
ATOM 3155 C C . PHE B 1 266 ? 24.432 -4.899 -1.771 1.00 64.65 184 PHE B C 1
ATOM 3156 O O . PHE B 1 266 ? 24.195 -5.995 -1.292 1.00 75.10 184 PHE B O 1
ATOM 3164 N N . TYR B 1 267 ? 24.081 -3.768 -1.151 1.00 67.84 185 TYR B N 1
ATOM 3165 C CA . TYR B 1 267 ? 23.473 -3.780 0.174 1.00 70.19 185 TYR B CA 1
ATOM 3166 C C . TYR B 1 267 ? 22.036 -4.297 0.103 1.00 69.07 185 TYR B C 1
ATOM 3167 O O . TYR B 1 267 ? 21.640 -5.145 0.907 1.00 57.75 185 TYR B O 1
ATOM 3176 N N . HIS B 1 268 ? 21.282 -3.759 -0.865 1.00 68.02 186 HIS B N 1
ATOM 3177 C CA . HIS B 1 268 ? 19.938 -4.211 -1.179 1.00 72.32 186 HIS B CA 1
ATOM 3178 C C . HIS B 1 268 ? 20.000 -5.739 -1.233 1.00 78.08 186 HIS B C 1
ATOM 3179 O O . HIS B 1 268 ? 19.326 -6.408 -0.443 1.00 78.05 186 HIS B O 1
ATOM 3186 N N . THR B 1 269 ? 20.882 -6.274 -2.099 1.00 70.21 187 THR B N 1
ATOM 3187 C CA . THR B 1 269 ? 20.950 -7.707 -2.357 1.00 63.86 187 THR B CA 1
ATOM 3188 C C . THR B 1 269 ? 21.283 -8.457 -1.052 1.00 68.66 187 THR B C 1
ATOM 3189 O O . THR B 1 269 ? 20.727 -9.521 -0.768 1.00 66.94 187 THR B O 1
ATOM 3193 N N . VAL B 1 270 ? 22.152 -7.891 -0.209 1.00 65.87 188 VAL B N 1
ATOM 3194 C CA . VAL B 1 270 ? 22.544 -8.566 1.019 1.00 70.65 188 VAL B CA 1
ATOM 3195 C C . VAL B 1 270 ? 21.309 -8.825 1.886 1.00 76.06 188 VAL B C 1
ATOM 3196 O O . VAL B 1 270 ? 21.065 -9.966 2.309 1.00 59.05 188 VAL B O 1
ATOM 3200 N N . ARG B 1 271 ? 20.540 -7.741 2.089 1.00 82.10 189 ARG B N 1
ATOM 3201 C CA . ARG B 1 271 ? 19.404 -7.679 2.999 1.00 76.46 189 ARG B CA 1
ATOM 3202 C C . ARG B 1 271 ? 18.241 -8.521 2.494 1.00 75.79 189 ARG B C 1
ATOM 3203 O O . ARG B 1 271 ? 17.639 -9.258 3.264 1.00 75.88 189 ARG B O 1
ATOM 3211 N N . GLN B 1 272 ? 17.938 -8.426 1.202 1.00 68.45 190 GLN B N 1
ATOM 3212 C CA . GLN B 1 272 ? 16.890 -9.252 0.646 1.00 73.08 190 GLN B CA 1
ATOM 3213 C C . GLN B 1 272 ? 17.331 -10.716 0.578 1.00 76.78 190 GLN B C 1
ATOM 3214 O O . GLN B 1 272 ? 16.590 -11.505 -0.001 1.00 84.40 190 GLN B O 1
ATOM 3220 N N . HIS B 1 273 ? 18.534 -11.073 1.090 1.00 73.90 191 HIS B N 1
ATOM 3221 C CA . HIS B 1 273 ? 18.897 -12.469 1.347 1.00 62.47 191 HIS B CA 1
ATOM 3222 C C . HIS B 1 273 ? 19.167 -12.684 2.832 1.00 64.19 191 HIS B C 1
ATOM 3223 O O . HIS B 1 273 ? 19.600 -13.769 3.241 1.00 60.27 191 HIS B O 1
ATOM 3230 N N . GLY B 1 274 ? 18.866 -11.632 3.608 1.00 64.60 192 GLY B N 1
ATOM 3231 C CA . GLY B 1 274 ? 18.963 -11.607 5.058 1.00 65.05 192 GLY B CA 1
ATOM 3232 C C . GLY B 1 274 ? 20.398 -11.764 5.547 1.00 78.81 192 GLY B C 1
ATOM 3233 O O . GLY B 1 274 ? 20.607 -12.164 6.692 1.00 69.76 192 GLY B O 1
ATOM 3234 N N . ALA B 1 275 ? 21.382 -11.439 4.688 1.00 79.87 193 ALA B N 1
ATOM 3235 C CA . ALA B 1 275 ? 22.782 -11.636 5.043 1.00 76.23 193 ALA B CA 1
ATOM 3236 C C . ALA B 1 275 ? 23.239 -10.519 5.978 1.00 59.15 193 ALA B C 1
ATOM 3237 O O . ALA B 1 275 ? 22.635 -9.457 6.024 1.00 70.63 193 ALA B O 1
ATOM 3239 N N . ARG B 1 276 ? 24.272 -10.788 6.765 1.00 64.55 194 ARG B N 1
ATOM 3240 C CA . ARG B 1 276 ? 24.938 -9.750 7.550 1.00 79.42 194 ARG B CA 1
ATOM 3241 C C . ARG B 1 276 ? 26.271 -9.366 6.875 1.00 68.93 194 ARG B C 1
ATOM 3242 O O . ARG B 1 276 ? 26.882 -10.188 6.193 1.00 64.93 194 ARG B O 1
ATOM 3250 N N . ILE B 1 277 ? 26.722 -8.113 7.070 1.00 64.96 195 ILE B N 1
ATOM 3251 C CA . ILE B 1 277 ? 27.978 -7.606 6.527 1.00 58.27 195 ILE B CA 1
ATOM 3252 C C . ILE B 1 277 ? 28.965 -7.300 7.647 1.00 61.95 195 ILE B C 1
ATOM 3253 O O . ILE B 1 277 ? 28.660 -6.472 8.507 1.00 63.66 195 ILE B O 1
ATOM 3258 N N . VAL B 1 278 ? 30.150 -7.941 7.604 1.00 61.38 196 VAL B N 1
ATOM 3259 C CA . VAL B 1 278 ? 31.242 -7.623 8.520 1.00 57.15 196 VAL B CA 1
ATOM 3260 C C . VAL B 1 278 ? 32.448 -7.144 7.714 1.00 58.78 196 VAL B C 1
ATOM 3261 O O . VAL B 1 278 ? 32.874 -7.809 6.764 1.00 52.52 196 VAL B O 1
ATOM 3265 N N . ILE B 1 279 ? 32.982 -5.989 8.136 1.00 51.78 197 ILE B N 1
ATOM 3266 C CA . ILE B 1 279 ? 34.114 -5.331 7.507 1.00 50.28 197 ILE B CA 1
ATOM 3267 C C . ILE B 1 279 ? 35.251 -5.335 8.520 1.00 52.61 197 ILE B C 1
ATOM 3268 O O . ILE B 1 279 ? 34.992 -5.352 9.726 1.00 47.56 197 ILE B O 1
ATOM 3273 N N . GLY B 1 280 ? 36.493 -5.275 8.006 1.00 63.02 198 GLY B N 1
ATOM 3274 C CA . GLY B 1 280 ? 37.695 -5.096 8.816 1.00 64.20 198 GLY B CA 1
ATOM 3275 C C . GLY B 1 280 ? 38.909 -4.779 7.941 1.00 62.56 198 GLY B C 1
ATOM 3276 O O . GLY B 1 280 ? 38.814 -4.885 6.707 1.00 51.45 198 GLY B O 1
ATOM 3277 N N . GLY B 1 281 ? 40.018 -4.379 8.602 1.00 55.31 199 GLY B N 1
ATOM 3278 C CA . GLY B 1 281 ? 41.236 -3.921 7.933 1.00 54.16 199 GLY B CA 1
ATOM 3279 C C . GLY B 1 281 ? 41.416 -2.395 7.925 1.00 50.01 199 GLY B C 1
ATOM 3280 O O . GLY B 1 281 ? 40.468 -1.631 8.057 1.00 54.19 199 GLY B O 1
ATOM 3281 N N . ALA B 1 282 ? 42.641 -1.962 7.622 1.00 56.19 200 ALA B N 1
ATOM 3282 C CA . ALA B 1 282 ? 43.097 -0.584 7.778 1.00 52.88 200 ALA B CA 1
ATOM 3283 C C . ALA B 1 282 ? 42.340 0.411 6.897 1.00 53.33 200 ALA B C 1
ATOM 3284 O O . ALA B 1 282 ? 42.273 1.590 7.229 1.00 52.56 200 ALA B O 1
ATOM 3286 N N . ALA B 1 283 ? 41.770 -0.036 5.776 1.00 58.82 201 ALA B N 1
ATOM 3287 C CA . ALA B 1 283 ? 41.119 0.889 4.859 1.00 55.27 201 ALA B CA 1
ATOM 3288 C C . ALA B 1 283 ? 39.939 1.607 5.529 1.00 58.68 201 ALA B C 1
ATOM 3289 O O . ALA B 1 283 ? 39.585 2.724 5.136 1.00 59.40 201 ALA B O 1
ATOM 3291 N N . PHE B 1 284 ? 39.339 0.969 6.542 1.00 59.68 202 PHE B N 1
ATOM 3292 C CA . PHE B 1 284 ? 38.165 1.513 7.214 1.00 63.56 202 PHE B CA 1
ATOM 3293 C C . PHE B 1 284 ? 38.546 2.512 8.310 1.00 61.31 202 PHE B C 1
ATOM 3294 O O . PHE B 1 284 ? 37.662 3.121 8.886 1.00 69.79 202 PHE B O 1
ATOM 3302 N N . ALA B 1 285 ? 39.839 2.720 8.572 1.00 51.96 203 ALA B N 1
ATOM 3303 C CA . ALA B 1 285 ? 40.267 3.860 9.366 1.00 55.98 203 ALA B CA 1
ATOM 3304 C C . ALA B 1 285 ? 39.959 5.183 8.653 1.00 60.55 203 ALA B C 1
ATOM 3305 O O . ALA B 1 285 ? 39.985 6.235 9.274 1.00 73.03 203 ALA B O 1
ATOM 3307 N N . ASP B 1 286 ? 39.691 5.152 7.348 1.00 58.95 204 ASP B N 1
ATOM 3308 C CA . ASP B 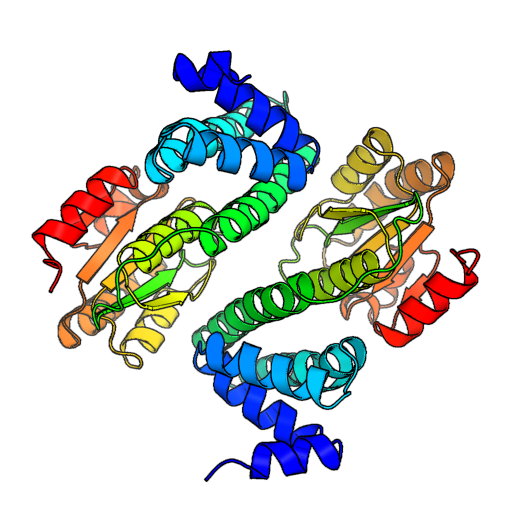1 286 ? 39.336 6.340 6.593 1.00 61.08 204 ASP B CA 1
ATOM 3309 C C . ASP B 1 286 ? 37.825 6.527 6.649 1.00 76.61 204 ASP B C 1
ATOM 3310 O O . ASP B 1 286 ? 37.064 5.677 6.172 1.00 68.51 204 ASP B O 1
ATOM 3315 N N . PRO B 1 287 ? 37.341 7.690 7.138 1.00 84.78 205 PRO B N 1
ATOM 3316 C CA . PRO B 1 287 ? 35.925 7.823 7.489 1.00 72.03 205 PRO B CA 1
ATOM 3317 C C . PRO B 1 287 ? 35.044 7.782 6.244 1.00 58.98 205 PRO B C 1
ATOM 3318 O O . PRO B 1 287 ? 33.923 7.317 6.325 1.00 57.11 205 PRO B O 1
ATOM 3322 N N . GLN B 1 288 ? 35.557 8.253 5.095 1.00 63.32 206 GLN B N 1
ATOM 3323 C CA . GLN B 1 288 ? 34.806 8.248 3.845 1.00 58.41 206 GLN B CA 1
ATOM 3324 C C . GLN B 1 288 ? 34.608 6.823 3.337 1.00 64.64 206 GLN B C 1
ATOM 3325 O O . GLN B 1 288 ? 33.553 6.499 2.788 1.00 68.37 206 GLN B O 1
ATOM 3331 N N . VAL B 1 289 ? 35.622 5.971 3.517 1.00 69.60 207 VAL B N 1
ATOM 3332 C CA . VAL B 1 289 ? 35.490 4.572 3.132 1.00 65.88 207 VAL B CA 1
ATOM 3333 C C . VAL B 1 289 ? 34.472 3.888 4.060 1.00 57.17 207 VAL B C 1
ATOM 3334 O O . VAL B 1 289 ? 33.503 3.307 3.561 1.00 57.57 207 VAL B O 1
ATOM 3338 N N . ARG B 1 290 ? 34.667 3.987 5.390 1.00 47.87 208 ARG B N 1
ATOM 3339 C CA . ARG B 1 290 ? 33.778 3.369 6.372 1.00 55.18 208 ARG B CA 1
ATOM 3340 C C . ARG B 1 290 ? 32.321 3.794 6.152 1.00 59.63 208 ARG B C 1
ATOM 3341 O O . ARG B 1 290 ? 31.400 2.986 6.281 1.00 75.27 208 ARG B O 1
ATOM 3349 N N . GLU B 1 291 ? 32.103 5.061 5.799 1.00 64.33 209 GLU B N 1
ATOM 3350 C CA . GLU B 1 291 ? 30.771 5.575 5.513 1.00 68.33 209 GLU B CA 1
ATOM 3351 C C . GLU B 1 291 ? 30.123 4.845 4.338 1.00 64.08 209 GLU B C 1
ATOM 3352 O O . GLU B 1 291 ? 28.929 4.617 4.345 1.00 74.71 209 GLU B O 1
ATOM 3358 N N . ILE B 1 292 ? 30.876 4.515 3.294 1.00 65.38 210 ILE B N 1
ATOM 3359 C CA . ILE B 1 292 ? 30.273 3.874 2.136 1.00 64.43 210 ILE B CA 1
ATOM 3360 C C . ILE B 1 292 ? 29.915 2.430 2.489 1.00 66.07 210 ILE B C 1
ATOM 3361 O O . ILE B 1 292 ? 28.943 1.877 1.956 1.00 67.72 210 ILE B O 1
ATOM 3366 N N . PHE B 1 293 ? 30.718 1.825 3.380 1.00 64.77 211 PHE B N 1
ATOM 3367 C CA . PHE B 1 293 ? 30.628 0.394 3.642 1.00 73.27 211 PHE B CA 1
ATOM 3368 C C . PHE B 1 293 ? 29.670 0.193 4.819 1.00 75.71 211 PHE B C 1
ATOM 3369 O O . PHE B 1 293 ? 30.077 -0.144 5.943 1.00 61.31 211 PHE B O 1
ATOM 3377 N N . ILE B 1 294 ? 28.378 0.419 4.529 1.00 68.95 212 ILE B N 1
ATOM 3378 C CA . ILE B 1 294 ? 27.351 0.276 5.543 1.00 70.93 212 ILE B CA 1
ATOM 3379 C C . ILE B 1 294 ? 27.433 -1.173 6.014 1.00 67.62 212 ILE B C 1
ATOM 3380 O O . ILE B 1 294 ? 27.434 -2.094 5.203 1.00 65.38 212 ILE B O 1
ATOM 3385 N N . HIS B 1 295 ? 27.493 -1.370 7.326 1.00 60.14 213 HIS B N 1
ATOM 3386 C CA . HIS B 1 295 ? 27.837 -2.674 7.852 1.00 65.23 213 HIS B CA 1
ATOM 3387 C C . HIS B 1 295 ? 27.147 -2.967 9.187 1.00 64.29 213 HIS B C 1
ATOM 3388 O O . HIS B 1 295 ? 26.662 -2.078 9.864 1.00 64.34 213 HIS B O 1
ATOM 3395 N N . ASP B 1 296 ? 27.198 -4.233 9.596 1.00 62.76 214 ASP B N 1
ATOM 3396 C CA . ASP B 1 296 ? 26.591 -4.699 10.829 1.00 60.77 214 ASP B CA 1
ATOM 3397 C C . ASP B 1 296 ? 27.641 -4.784 11.932 1.00 66.47 214 ASP B C 1
ATOM 3398 O O . ASP B 1 296 ? 27.339 -4.528 13.092 1.00 70.29 214 ASP B O 1
ATOM 3403 N N . TYR B 1 297 ? 28.878 -5.147 11.582 1.00 73.94 215 TYR B N 1
ATOM 3404 C CA . TYR B 1 297 ? 29.968 -5.084 12.542 1.00 66.15 215 TYR B CA 1
ATOM 3405 C C . TYR B 1 297 ? 31.260 -4.710 11.820 1.00 64.26 215 TYR B C 1
ATOM 3406 O O . TYR B 1 297 ? 31.524 -5.207 10.731 1.00 74.94 215 TYR B O 1
ATOM 3415 N N . GLN B 1 298 ? 32.030 -3.817 12.447 1.00 58.23 216 GLN B N 1
ATOM 3416 C CA . GLN B 1 298 ? 33.401 -3.523 12.084 1.00 57.87 216 GLN B CA 1
ATOM 3417 C C . GLN B 1 298 ? 34.353 -4.099 13.135 1.00 62.25 216 GLN B C 1
ATOM 3418 O O . GLN B 1 298 ? 34.284 -3.722 14.305 1.00 65.77 216 GLN B O 1
ATOM 3424 N N . ALA B 1 299 ? 35.271 -4.977 12.701 1.00 59.48 217 ALA B N 1
ATOM 3425 C CA . ALA B 1 299 ? 36.141 -5.713 13.605 1.00 56.69 217 ALA B CA 1
ATOM 3426 C C . ALA B 1 299 ? 37.516 -5.070 13.659 1.00 57.67 217 ALA B C 1
ATOM 3427 O O . ALA B 1 299 ? 38.077 -4.739 12.618 1.00 73.65 217 ALA B O 1
ATOM 3429 N N . ALA B 1 300 ? 38.052 -4.943 14.875 1.00 55.29 218 ALA B N 1
ATOM 3430 C CA . ALA B 1 300 ? 39.390 -4.429 15.111 1.00 56.95 218 ALA B CA 1
ATOM 3431 C C . ALA B 1 300 ? 40.403 -5.546 14.850 1.00 64.84 218 ALA B C 1
ATOM 3432 O O . ALA B 1 300 ? 41.531 -5.312 14.421 1.00 71.28 218 ALA B O 1
ATOM 3434 N N . GLY B 1 301 ? 39.994 -6.768 15.180 1.00 61.59 219 GLY B N 1
ATOM 3435 C CA . GLY B 1 301 ? 40.839 -7.932 15.014 1.00 61.54 219 GLY B CA 1
ATOM 3436 C C . GLY B 1 301 ? 39.969 -9.184 14.931 1.00 60.98 219 GLY B C 1
ATOM 3437 O O . GLY B 1 301 ? 38.838 -9.143 14.457 1.00 66.87 219 GLY B O 1
ATOM 3438 N N . LEU B 1 302 ? 40.505 -10.295 15.422 1.00 58.82 220 LEU B N 1
ATOM 3439 C CA . LEU B 1 302 ? 39.822 -11.566 15.307 1.00 62.07 220 LEU B CA 1
ATOM 3440 C C . LEU B 1 302 ? 38.969 -11.809 16.552 1.00 66.25 220 LEU B C 1
ATOM 3441 O O . LEU B 1 302 ? 37.832 -12.269 16.423 1.00 72.01 220 LEU B O 1
ATOM 3446 N N . THR B 1 303 ? 39.507 -11.473 17.740 1.00 62.58 221 THR B N 1
ATOM 3447 C CA . THR B 1 303 ? 38.839 -11.728 19.012 1.00 62.06 221 THR B CA 1
ATOM 3448 C C . THR B 1 303 ? 37.446 -11.086 19.047 1.00 70.38 221 THR B C 1
ATOM 3449 O O . THR B 1 303 ? 36.430 -11.756 19.256 1.00 63.38 221 THR B O 1
ATOM 3453 N N . ASP B 1 304 ? 37.373 -9.776 18.800 1.00 70.87 222 ASP B N 1
ATOM 3454 C CA . ASP B 1 304 ? 36.081 -9.123 18.849 1.00 68.57 222 ASP B CA 1
ATOM 3455 C C . ASP B 1 304 ? 35.205 -9.654 17.727 1.00 68.74 222 ASP B C 1
ATOM 3456 O O . ASP B 1 304 ? 33.986 -9.662 17.857 1.00 75.05 222 ASP B O 1
ATOM 3461 N N . PHE B 1 305 ? 35.830 -10.101 16.629 1.00 77.26 223 PHE B N 1
ATOM 3462 C CA . PHE B 1 305 ? 35.088 -10.751 15.555 1.00 73.39 223 PHE B CA 1
ATOM 3463 C C . PHE B 1 305 ? 34.331 -11.961 16.106 1.00 64.61 223 PHE B C 1
ATOM 3464 O O . PHE B 1 305 ? 33.152 -12.126 15.822 1.00 51.29 223 PHE B O 1
ATOM 3472 N N . LEU B 1 306 ? 35.026 -12.787 16.899 1.00 69.15 224 LEU B N 1
ATOM 3473 C CA . LEU B 1 306 ? 34.435 -13.949 17.555 1.00 78.97 224 LEU B CA 1
ATOM 3474 C C . LEU B 1 306 ? 33.308 -13.527 18.506 1.00 84.59 224 LEU B C 1
ATOM 3475 O O . LEU B 1 306 ? 32.241 -14.136 18.488 1.00 88.02 224 LEU B O 1
ATOM 3480 N N . ASP B 1 307 ? 33.544 -12.501 19.343 1.00 82.26 225 ASP B N 1
ATOM 3481 C CA . ASP B 1 307 ? 32.494 -11.972 20.207 1.00 82.04 225 ASP B CA 1
ATOM 3482 C C . ASP B 1 307 ? 31.259 -11.625 19.379 1.00 71.54 225 ASP B C 1
ATOM 3483 O O . ASP B 1 307 ? 30.155 -11.931 19.795 1.00 83.56 225 ASP B O 1
ATOM 3488 N N . TYR B 1 308 ? 31.433 -11.023 18.202 1.00 71.78 226 TYR B N 1
ATOM 3489 C CA . TYR B 1 308 ? 30.286 -10.661 17.380 1.00 71.43 226 TYR B CA 1
ATOM 3490 C C . TYR B 1 308 ? 29.607 -11.917 16.822 1.00 77.76 226 TYR B C 1
ATOM 3491 O O . TYR B 1 308 ? 28.380 -11.975 16.773 1.00 85.91 226 TYR B O 1
ATOM 3500 N N . LEU B 1 309 ? 30.385 -12.914 16.383 1.00 78.30 227 LEU B N 1
ATOM 3501 C CA . LEU B 1 309 ? 29.806 -14.122 15.809 1.00 80.94 227 LEU B CA 1
ATOM 3502 C C . LEU B 1 309 ? 28.968 -14.886 16.844 1.00 87.26 227 LEU B C 1
ATOM 3503 O O . LEU B 1 309 ? 27.938 -15.462 16.491 1.00 80.97 227 LEU B O 1
ATOM 3508 N N . ARG B 1 310 ? 29.424 -14.921 18.105 1.00 83.93 228 ARG B N 1
ATOM 3509 C CA . ARG B 1 310 ? 28.760 -15.684 19.152 1.00 82.08 228 ARG B CA 1
ATOM 3510 C C . ARG B 1 310 ? 27.460 -15.002 19.591 1.00 84.61 228 ARG B C 1
ATOM 3511 O O . ARG B 1 310 ? 26.472 -15.685 19.835 1.00 96.72 228 ARG B O 1
ATOM 3519 N N . ARG B 1 311 ? 27.454 -13.665 19.684 1.00 83.37 229 ARG B N 1
ATOM 3520 C CA . ARG B 1 311 ? 26.249 -12.916 20.000 1.00 82.56 229 ARG B CA 1
ATOM 3521 C C . ARG B 1 311 ? 25.213 -13.114 18.894 1.00 86.83 229 ARG B C 1
ATOM 3522 O O . ARG B 1 311 ? 24.069 -13.447 19.178 1.00 92.26 229 ARG B O 1
ATOM 3530 N N . GLU B 1 312 ? 25.619 -12.944 17.631 1.00 85.20 230 GLU B N 1
ATOM 3531 C CA . GLU B 1 312 ? 24.674 -12.869 16.527 1.00 87.81 230 GLU B CA 1
ATOM 3532 C C . GLU B 1 312 ? 24.438 -14.231 15.872 1.00 76.76 230 GLU B C 1
ATOM 3533 O O . GLU B 1 312 ? 23.403 -14.448 15.261 1.00 72.92 230 GLU B O 1
ATOM 3539 N N . PHE B 1 313 ? 25.393 -15.151 15.948 1.00 87.77 231 PHE B N 1
ATOM 3540 C CA . PHE B 1 313 ? 25.185 -16.477 15.381 1.00 93.16 231 PHE B CA 1
ATOM 3541 C C . PHE B 1 313 ? 25.362 -17.541 16.469 1.00 101.85 231 PHE B C 1
ATOM 3542 O O . PHE B 1 313 ? 26.324 -18.319 16.438 1.00 77.06 231 PHE B O 1
ATOM 3550 N N . PRO B 1 314 ? 24.428 -17.623 17.451 1.00 103.83 232 PRO B N 1
ATOM 3551 C CA . PRO B 1 314 ? 24.649 -18.450 18.638 1.00 108.62 232 PRO B CA 1
ATOM 3552 C C . PRO B 1 314 ? 24.805 -19.912 18.218 1.00 108.10 232 PRO B C 1
ATOM 3553 O O . PRO B 1 314 ? 24.000 -20.432 17.449 1.00 101.84 232 PRO B O 1
ATOM 3557 N N . THR B 1 315 ? 25.879 -20.539 18.710 1.00 110.22 233 THR B N 1
ATOM 3558 C CA . THR B 1 315 ? 26.288 -21.878 18.307 1.00 120.42 233 THR B CA 1
ATOM 3559 C C . THR B 1 315 ? 25.135 -22.872 18.529 1.00 129.83 233 THR B C 1
ATOM 3560 O O . THR B 1 315 ? 24.698 -23.052 19.663 1.00 136.39 233 THR B O 1
ATOM 3564 N N . PRO B 1 316 ? 24.562 -23.520 17.474 1.00 135.82 234 PRO B N 1
ATOM 3565 C CA . PRO B 1 316 ? 23.473 -24.488 17.666 1.00 127.62 234 PRO B CA 1
ATOM 3566 C C . PRO B 1 316 ? 23.922 -25.668 18.533 1.00 118.47 234 PRO B C 1
ATOM 3567 O O . PRO B 1 316 ? 23.047 -26.269 19.184 1.00 104.31 234 PRO B O 1
#

B-factor: mean 60.03, std 17.26, range [33.49, 152.03]

Foldseek 3Di:
DPCVLVVCLVVVVLVVLLVQLLVCQLVLNLPSNLVSVVVSVVSPDDPQCCVVRRLVVSLVVQVVCCVVVNHHPSSNVSSVVSLLNSNVVVLVVDAADAAQVFEEEEEEAAPDQDFSQRVVQVSLCVRPRHHYDYPYYRAHLVNLLVVCVVPLGQEYEYEYADDDPLVSLLVSQVSSVVSCVVSNHFYEYEYDVVVDVSVVVSNDGPYYDDGDVVVVVVCCVVPNGDD/DLVCLVVVVLVVLQVQLLVCQLVLNLPSNLVSLLVSVVSPDDSQCCVPSHVVVSLVVQVVCCVVVNHDPSSNVSNLVSLLNNNVVNLVVDAADAAQPAEEEEEEAAPAQDFSQRVVQCSVCVSPRYHYHYPYYRAHLVNLLVVCLPPLGQEYEYEYADDDPLVVLLVSLVSSVVSCVVSNHFYEYEYDVVVDVSVVVSRDGDYYDDGNVVVVVVCCVVVPRD

Solvent-accessible surface area: 20770 Å² total; per-residue (Å²): 203,83,74,67,16,50,134,8,1,122,72,103,62,71,67,30,0,44,49,72,0,39,118,9,0,18,19,11,60,70,121,44,0,7,51,15,2,40,106,0,79,184,46,50,1,76,23,31,21,1,6,39,84,0,3,45,43,4,37,120,64,2,35,98,76,120,187,134,60,103,4,73,44,30,35,49,25,2,0,22,35,6,0,41,37,0,4,67,57,7,6,96,93,14,99,103,50,118,109,28,56,46,30,0,0,0,0,0,1,77,53,1,75,95,36,26,50,1,44,10,27,17,9,7,0,52,41,40,5,12,128,24,14,21,1,0,22,45,0,7,2,93,0,0,0,36,0,0,109,128,36,53,0,61,0,0,5,3,9,0,49,74,18,156,57,56,88,117,10,138,179,36,8,38,78,0,47,122,7,0,68,144,59,51,0,64,0,6,0,19,40,75,11,1,82,67,82,111,6,87,131,17,0,84,60,45,48,67,14,108,23,14,76,38,4,24,76,13,6,138,152,70,29,89,75,144,144,73,73,131,6,5,129,62,108,64,73,64,24,1,49,52,97,1,43,116,10,0,23,30,12,63,56,115,43,0,9,59,14,3,45,125,1,52,138,57,50,1,74,20,29,19,3,5,37,84,0,3,47,39,1,34,124,70,3,36,91,81,124,187,145,58,100,2,75,44,28,30,52,26,1,0,21,30,5,0,38,45,0,4,75,37,6,6,79,79,18,101,105,47,117,133,25,54,43,13,0,0,0,0,0,2,91,50,1,78,99,38,27,48,2,40,9,26,17,13,8,0,48,41,49,5,11,123,24,2,18,1,0,23,45,0,6,5,103,0,0,2,33,0,0,110,120,38,49,0,63,0,0,4,3,11,0,46,66,20,158,67,45,107,130,10,124,190,43,5,51,84,2,58,116,2,0,82,112,58,58,1,95,0,6,1,14,40,73,9,1,84,62,78,84,3,88,124,16,0,89,56,39,47,64,15,108,27,12,67,36,4,20,69,14,5,135,159,70,25,87,125,132

Sequence (449 aa):
VTASLDQALVARDWAALQARYYEAAVAGDELAGVALLERAYRSGIPVVALKEHVLTPVLHLIGERWRRGELNIWEEHLASQVTLAATEHLHRQLPRAPFNGRLALCGCPEGDLHEIALHLVMEVLEVEGWRVLSLGPNTPLFSFADAVRRFSPQLVCISATIVHDLERLRRDYGDFYHTVRQHGARIVIGGAAFADPQVREIFIHDYQAAGLTDFLDYLRREFPTPALDQALVARDWAALQARYYEAAVAGDELAGVALLERAYRSGIPVVALKEHVLTPVLHLIGERWRRGELNIWEEHLASQVTLAATEHLHRQLPRAPFNGRLALCGCPEGDLHEIALHLVMEVLEVEGWRVLSLGPNTPLFSFADAVRRFSPQLVCISATIVHDLERLRRDYGDFYHTVRQHGARIVIGGAAFADPQVREIFIHDYQAAGLTDFLDYLRREFPTP

Secondary structure (DSSP, 8-state):
---HHHHHHHHT-HHHHHHHHHHHHTTT-HHHHHHHHHHHHHTT--HHHHIIIIIHHHHHHHHHHHHHTSS-HHHHHHHHHHHHHHHHHHHTTS--PPP-S-EEEEEEETT----HHHHHHHHHHHHTT-EEEEEEEEE-HHHHHHHHHHH--SEEEEE-S----HHHHHHHHHHHHHHHHHTT-EEEEESGGGGSHHHHHHS--SEE-SSHHHHHHHHHHHS----/-HHHHHHT-HHHHHHHHHHHHHHT-HHHHHHHHHHHHTTT--HHHHIIIIIHHHHHHHHHHHHTTSS-HHHHHHHHHHHHHHHHHHHTTS--PPP-S-EEEEE--TT----HHHHHHHHHHHHTT-EEEEEESS--HHHHHHHHHTT--SEEEEE-S----HHHHHHHHHHHHHHHHTTT-EEEEESGGGGSHHHHHHS--SEEESSSHHHHHHHHHHS---